Protein AF-0000000069064971 (afdb_homodimer)

InterPro domains:
  IPR000315 B-box-type zinc finger [PF00643] (159-197)
  IPR000315 B-box-type zinc finger [PS50119] (98-141)
  IPR000315 B-box-type zinc finger [PS50119] (162-197)
  IPR000315 B-box-type zinc finger [SM00336] (91-141)
  IPR000315 B-box-type zinc finger [SM00336] (157-197)
  IPR001841 Zinc finger, RING-type [PS50089] (16-58)
  IPR001841 Zinc finger, RING-type [SM00184] (16-58)
  IPR001841 Zinc finger, RING-type [SM00184] (96-176)
  IPR013083 Zinc finger, RING/FYVE/PHD-type [G3DSA:3.30.40.10] (5-81)
  IPR017907 Zinc finger, RING-type, conserved site [PS00518] (31-40)
  IPR027370 Zinc finger, RING-type, eukaryotic [PF13445] (16-52)
  IPR047153 TRIM45/56/19-like [PTHR25462] (12-324)

Structure (mmCIF, N/CA/C/O backbone):
data_AF-0000000069064971-model_v1
#
loop_
_entity.id
_entity.type
_entity.pdbx_description
1 polymer 'Tripartite motif-containing protein 45'
#
loop_
_atom_site.group_PDB
_atom_site.id
_atom_site.type_symbol
_atom_site.label_atom_id
_atom_site.label_alt_id
_atom_site.label_comp_id
_atom_site.label_asym_id
_atom_site.label_entity_id
_atom_site.label_seq_id
_atom_site.pdbx_PDB_ins_code
_atom_site.Cartn_x
_atom_site.Cartn_y
_atom_site.Cartn_z
_atom_site.occupancy
_atom_site.B_iso_or_equiv
_atom_site.auth_seq_id
_atom_site.auth_comp_id
_atom_site.auth_asym_id
_atom_site.auth_atom_id
_atom_site.pdbx_PDB_model_num
ATOM 1 N N . MET A 1 1 ? 15.414 64.125 17.969 1 49 1 MET A N 1
ATOM 2 C CA . MET A 1 1 ? 15.133 64.312 16.562 1 49 1 MET A CA 1
ATOM 3 C C . MET A 1 1 ? 14 63.375 16.109 1 49 1 MET A C 1
ATOM 5 O O . MET A 1 1 ? 13.82 62.281 16.641 1 49 1 MET A O 1
ATOM 9 N N . ALA A 1 2 ? 13.008 64 15.516 1 59.62 2 ALA A N 1
ATOM 10 C CA . ALA A 1 2 ? 11.859 63.219 15.055 1 59.62 2 ALA A CA 1
ATOM 11 C C . ALA A 1 2 ? 12.281 62.125 14.07 1 59.62 2 ALA A C 1
ATOM 13 O O . ALA A 1 2 ? 12.805 62.438 13 1 59.62 2 ALA A O 1
ATOM 14 N N . GLU A 1 3 ? 12.664 61 14.523 1 65.56 3 GLU A N 1
ATOM 15 C CA . GLU A 1 3 ? 13.094 59.875 13.68 1 65.56 3 GLU A CA 1
ATOM 16 C C . GLU A 1 3 ? 11.898 59.219 13.008 1 65.56 3 GLU A C 1
ATOM 18 O O . GLU A 1 3 ? 10.766 59.312 13.477 1 65.56 3 GLU A O 1
ATOM 23 N N . ALA A 1 4 ? 12.195 58.688 11.75 1 75.44 4 ALA A N 1
ATOM 24 C CA . ALA A 1 4 ? 11.188 57.969 10.992 1 75.44 4 ALA A CA 1
ATOM 25 C C . ALA A 1 4 ? 10.656 56.781 11.789 1 75.44 4 ALA A C 1
ATOM 27 O O . ALA A 1 4 ? 11.414 56.094 12.492 1 75.44 4 ALA A O 1
ATOM 28 N N . LEU A 1 5 ? 9.391 56.688 11.812 1 79.81 5 LEU A N 1
ATOM 29 C CA . LEU A 1 5 ? 8.781 55.562 12.5 1 79.81 5 LEU A CA 1
ATOM 30 C C . LEU A 1 5 ? 9.078 54.25 11.758 1 79.81 5 LEU A C 1
ATOM 32 O O . LEU A 1 5 ? 9.039 54.219 10.523 1 79.81 5 LEU A O 1
ATOM 36 N N . ASN A 1 6 ? 9.508 53.281 12.5 1 84.44 6 ASN A N 1
ATOM 37 C CA . ASN A 1 6 ? 9.594 51.969 11.867 1 84.44 6 ASN A CA 1
ATOM 38 C C . ASN A 1 6 ? 8.211 51.375 11.594 1 84.44 6 ASN A C 1
ATOM 40 O O . ASN A 1 6 ? 7.195 51.969 11.969 1 84.44 6 ASN A O 1
ATOM 44 N N . ARG A 1 7 ? 8.125 50.344 10.875 1 84.5 7 ARG A N 1
ATOM 45 C CA . ARG A 1 7 ? 6.863 49.75 10.43 1 84.5 7 ARG A CA 1
ATOM 46 C C . ARG A 1 7 ? 5.93 49.5 11.602 1 84.5 7 ARG A C 1
ATOM 48 O O . ARG A 1 7 ? 4.754 49.844 11.562 1 84.5 7 ARG A O 1
ATOM 55 N N . THR A 1 8 ? 6.402 48.844 12.742 1 87.31 8 THR A N 1
ATOM 56 C CA . THR A 1 8 ? 5.609 48.5 13.914 1 87.31 8 THR A CA 1
ATOM 57 C C . THR A 1 8 ? 5.105 49.781 14.609 1 87.31 8 THR A C 1
ATOM 59 O O . THR A 1 8 ? 3.939 49.844 15.008 1 87.31 8 THR A O 1
ATOM 62 N N . GLU A 1 9 ? 5.988 50.656 14.727 1 88.38 9 GLU A N 1
ATOM 63 C CA . GLU A 1 9 ? 5.625 51.906 15.367 1 88.38 9 GLU A CA 1
ATOM 64 C C . GLU A 1 9 ? 4.523 52.625 14.586 1 88.38 9 GLU A C 1
ATOM 66 O O . GLU A 1 9 ? 3.604 53.188 15.18 1 88.38 9 GLU A O 1
ATOM 71 N N . ARG A 1 10 ? 4.688 52.594 13.227 1 87.06 10 ARG A N 1
ATOM 72 C CA . ARG A 1 10 ? 3.691 53.219 12.359 1 87.06 10 ARG A CA 1
ATOM 73 C C . ARG A 1 10 ? 2.322 52.562 12.555 1 87.06 10 ARG A C 1
ATOM 75 O O . ARG A 1 10 ? 1.321 53.281 12.734 1 87.06 10 ARG A O 1
ATOM 82 N N . GLU A 1 11 ? 2.33 51.344 12.602 1 88.44 11 GLU A N 1
ATOM 83 C CA . GLU A 1 11 ? 1.079 50.625 12.75 1 88.44 11 GLU A CA 1
ATOM 84 C C . GLU A 1 11 ? 0.452 50.875 14.117 1 88.44 11 GLU A C 1
ATOM 86 O O . GLU A 1 11 ? -0.758 51.062 14.227 1 88.44 11 GLU A O 1
ATOM 91 N N . PHE A 1 12 ? 1.293 50.906 15.164 1 90.62 12 PHE A N 1
ATOM 92 C CA . PHE A 1 12 ? 0.81 51.031 16.531 1 90.62 12 PHE A CA 1
ATOM 93 C C . PHE A 1 12 ? 0.308 52.438 16.812 1 90.62 12 PHE A C 1
ATOM 95 O O . PHE A 1 12 ? -0.669 52.625 17.531 1 90.62 12 PHE A O 1
ATOM 102 N N . LEU A 1 13 ? 0.894 53.344 16.188 1 92.81 13 LEU A N 1
ATOM 103 C CA . LEU A 1 13 ? 0.617 54.719 16.547 1 92.81 13 LEU A CA 1
ATOM 104 C C . LEU A 1 13 ? -0.406 55.344 15.586 1 92.81 13 LEU A C 1
ATOM 106 O O . LEU A 1 13 ? -1.212 56.188 15.992 1 92.81 13 LEU A O 1
ATOM 110 N N . LEU A 1 14 ? -0.369 54.906 14.289 1 94.06 14 LEU A N 1
ATOM 111 C CA . LEU A 1 14 ? -1.094 55.656 13.273 1 94.06 14 LEU A CA 1
ATOM 112 C C . LEU A 1 14 ? -2.332 54.906 12.812 1 94.06 14 LEU A C 1
ATOM 114 O O . LEU A 1 14 ? -3.156 55.438 12.07 1 94.06 14 LEU A O 1
ATOM 118 N N . ASN A 1 15 ? -2.514 53.719 13.234 1 94.44 15 ASN A N 1
ATOM 119 C CA . ASN A 1 15 ? -3.654 52.938 12.758 1 94.44 15 ASN A CA 1
ATOM 120 C C . ASN A 1 15 ? -4.727 52.812 13.836 1 94.44 15 ASN A C 1
ATOM 122 O O . ASN A 1 15 ? -4.414 52.719 15.023 1 94.44 15 ASN A O 1
ATOM 126 N N . CYS A 1 16 ? -5.949 52.781 13.414 1 96 16 CYS A N 1
ATOM 127 C CA . CYS A 1 16 ? -7.105 52.656 14.289 1 96 16 CYS A CA 1
ATOM 128 C C . CYS A 1 16 ? -7.23 51.219 14.812 1 96 16 CYS A C 1
ATOM 130 O O . CYS A 1 16 ? -7.121 50.25 14.047 1 96 16 CYS A O 1
ATOM 132 N N . GLY A 1 17 ? -7.535 51.062 16.047 1 92.38 17 GLY A N 1
ATOM 133 C CA . GLY A 1 17 ? -7.676 49.75 16.641 1 92.38 17 GLY A CA 1
ATOM 134 C C . GLY A 1 17 ? -8.977 49.062 16.281 1 92.38 17 GLY A C 1
ATOM 135 O O . GLY A 1 17 ? -9.133 47.844 16.5 1 92.38 17 GLY A O 1
ATOM 136 N N . ILE A 1 18 ? -9.906 49.781 15.68 1 94.38 18 ILE A N 1
ATOM 137 C CA . ILE A 1 18 ? -11.211 49.219 15.352 1 94.38 18 ILE A CA 1
ATOM 138 C C . ILE A 1 18 ? -11.258 48.844 13.867 1 94.38 18 ILE A C 1
ATOM 140 O O . ILE A 1 18 ? -11.492 47.688 13.516 1 94.38 18 ILE A O 1
ATOM 144 N N . CYS A 1 19 ? -10.938 49.812 12.977 1 94.81 19 CYS A N 1
ATOM 145 C CA . CYS A 1 19 ? -11.086 49.562 11.547 1 94.81 19 CYS A CA 1
ATOM 146 C C . CYS A 1 19 ? -9.773 49.094 10.93 1 94.81 19 CYS A C 1
ATOM 148 O O . CYS A 1 19 ? -9.758 48.562 9.82 1 94.81 19 CYS A O 1
ATOM 150 N N . GLY A 1 20 ? -8.711 49.375 11.562 1 93 20 GLY A N 1
ATOM 151 C CA . GLY A 1 20 ? -7.418 48.906 11.078 1 93 20 GLY A CA 1
ATOM 152 C C . GLY A 1 20 ? -6.777 49.875 10.086 1 93 20 GLY A C 1
ATOM 153 O O . GLY A 1 20 ? -5.629 49.688 9.68 1 93 20 GLY A O 1
ATOM 154 N N . GLY A 1 21 ? -7.465 50.844 9.781 1 93.31 21 GLY A N 1
ATOM 155 C CA . GLY A 1 21 ? -6.941 51.812 8.836 1 93.31 21 GLY A CA 1
ATOM 156 C C . GLY A 1 21 ? -6.254 53 9.5 1 93.31 21 GLY A C 1
ATOM 157 O O . GLY A 1 21 ? -6.086 53 10.727 1 93.31 21 GLY A O 1
ATOM 158 N N . ARG A 1 22 ? -5.891 53.969 8.633 1 92.56 22 ARG A N 1
ATOM 159 C CA . ARG A 1 22 ? -5.258 55.188 9.141 1 92.56 22 ARG A CA 1
ATOM 160 C C . ARG A 1 22 ? -6.23 56 9.992 1 92.56 22 ARG A C 1
ATOM 162 O O . ARG A 1 22 ? -7.387 56.188 9.609 1 92.56 22 ARG A O 1
ATOM 169 N N . LEU A 1 23 ? -5.691 56.438 11.109 1 95.94 23 LEU A N 1
ATOM 170 C CA . LEU A 1 23 ? -6.516 57.188 12.047 1 95.94 23 LEU A CA 1
ATOM 171 C C . LEU A 1 23 ? -7.062 58.469 11.391 1 95.94 23 LEU A C 1
ATOM 173 O O . LEU A 1 23 ? -6.312 59.219 10.773 1 95.94 23 LEU A O 1
ATOM 177 N N . THR A 1 24 ? -8.375 58.656 11.453 1 94.88 24 THR A N 1
ATOM 178 C CA . THR A 1 24 ? -9.047 59.875 10.992 1 94.88 24 THR A CA 1
ATOM 179 C C . THR A 1 24 ? -9.727 60.594 12.156 1 94.88 24 THR A C 1
ATOM 181 O O . THR A 1 24 ? -10.617 60.031 12.805 1 94.88 24 THR A O 1
ATOM 184 N N . ASP A 1 25 ? -9.398 61.844 12.414 1 96.19 25 ASP A N 1
ATOM 185 C CA . ASP A 1 25 ? -9.898 62.594 13.578 1 96.19 25 ASP A CA 1
ATOM 186 C C . ASP A 1 25 ? -9.742 61.781 14.852 1 96.19 25 ASP A C 1
ATOM 188 O O . ASP A 1 25 ? -10.734 61.406 15.492 1 96.19 25 ASP A O 1
ATOM 192 N N . PRO A 1 26 ? -8.5 61.469 15.133 1 97.38 26 PRO A N 1
ATOM 193 C CA . PRO A 1 26 ? -8.211 60.5 16.188 1 97.38 26 PRO A CA 1
ATOM 194 C C . PRO A 1 26 ? -8.625 60.969 17.578 1 97.38 26 PRO A C 1
ATOM 196 O O . PRO A 1 26 ? -8.375 62.125 17.922 1 97.38 26 PRO A O 1
ATOM 199 N N . ARG A 1 27 ? -9.32 60.062 18.281 1 97.62 27 ARG A N 1
ATOM 200 C CA . ARG A 1 27 ? -9.648 60.281 19.688 1 97.62 27 ARG A CA 1
ATOM 201 C C . ARG A 1 27 ? -8.883 59.312 20.578 1 97.62 27 ARG A C 1
ATOM 203 O O . ARG A 1 27 ? -8.734 58.125 20.219 1 97.62 27 ARG A O 1
ATOM 210 N N . ILE A 1 28 ? -8.336 59.781 21.656 1 97.62 28 ILE A N 1
ATOM 211 C CA . ILE A 1 28 ? -7.551 58.938 22.562 1 97.62 28 ILE A CA 1
ATOM 212 C C . ILE A 1 28 ? -8.344 58.688 23.844 1 97.62 28 ILE A C 1
ATOM 214 O O . ILE A 1 28 ? -9 59.594 24.359 1 97.62 28 ILE A O 1
ATOM 218 N N . LEU A 1 29 ? -8.328 57.469 24.266 1 95.69 29 LEU A N 1
ATOM 219 C CA . LEU A 1 29 ? -9.07 57.062 25.453 1 95.69 29 LEU A CA 1
ATOM 220 C C . LEU A 1 29 ? -8.172 57.125 26.688 1 95.69 29 LEU A C 1
ATOM 222 O O . LEU A 1 29 ? -6.988 57.438 26.578 1 95.69 29 LEU A O 1
ATOM 226 N N . ASP A 1 30 ? -8.75 56.781 27.859 1 93.56 30 ASP A N 1
ATOM 227 C CA . ASP A 1 30 ? -8.016 56.812 29.109 1 93.56 30 ASP A CA 1
ATOM 228 C C . ASP A 1 30 ? -6.918 55.75 29.156 1 93.56 30 ASP A C 1
ATOM 230 O O . ASP A 1 30 ? -6 55.844 29.984 1 93.56 30 ASP A O 1
ATOM 234 N N . CYS A 1 31 ? -7.016 54.812 28.281 1 92.5 31 CYS A N 1
ATOM 235 C CA . CYS A 1 31 ? -6.016 53.75 28.172 1 92.5 31 CYS A CA 1
ATOM 236 C C . CYS A 1 31 ? -4.906 54.125 27.203 1 92.5 31 CYS A C 1
ATOM 238 O O . CYS A 1 31 ? -3.99 53.344 26.953 1 92.5 31 CYS A O 1
ATOM 240 N N . LEU A 1 32 ? -5.031 55.281 26.578 1 95.38 32 LEU A N 1
ATOM 241 C CA . LEU A 1 32 ? -4.055 55.875 25.688 1 95.38 32 LEU A CA 1
ATOM 242 C C . LEU A 1 32 ? -4.055 55.188 24.328 1 95.38 32 LEU A C 1
ATOM 244 O O . LEU A 1 32 ? -3.084 55.312 23.578 1 95.38 32 LEU A O 1
ATOM 248 N N . HIS A 1 33 ? -5.141 54.469 24.125 1 95.06 33 HIS A N 1
ATOM 249 C CA . HIS A 1 33 ? -5.359 53.938 22.781 1 95.06 33 HIS A CA 1
ATOM 250 C C . HIS A 1 33 ? -6.184 54.906 21.938 1 95.06 33 HIS A C 1
ATOM 252 O O . HIS A 1 33 ? -7.094 55.562 22.453 1 95.06 33 HIS A O 1
ATOM 258 N N . SER A 1 34 ? -5.812 55 20.703 1 96.62 34 SER A N 1
ATOM 259 C CA . SER A 1 34 ? -6.473 55.969 19.812 1 96.62 34 SER A CA 1
ATOM 260 C C . SER A 1 34 ? -7.34 55.25 18.781 1 96.62 34 SER A C 1
ATOM 262 O O . SER A 1 34 ? -6.98 54.188 18.281 1 96.62 34 SER A O 1
ATOM 264 N N . PHE A 1 35 ? -8.477 55.906 18.469 1 97.5 35 PHE A N 1
ATOM 265 C CA . PHE A 1 35 ? -9.438 55.406 17.484 1 97.5 35 PHE A CA 1
ATOM 266 C C . PHE A 1 35 ? -9.977 56.562 16.641 1 97.5 35 PHE A C 1
ATOM 268 O O . PHE A 1 35 ? -9.906 57.719 17.047 1 97.5 35 PHE A O 1
ATOM 275 N N . CYS A 1 36 ? -10.453 56.156 15.477 1 97.75 36 CYS A N 1
ATOM 276 C CA . CYS A 1 36 ? -11.172 57.156 14.688 1 97.75 36 CYS A CA 1
ATOM 277 C C . CYS A 1 36 ? -12.422 57.625 15.414 1 97.75 36 CYS A C 1
ATOM 279 O O . CYS A 1 36 ? -13.117 56.844 16.047 1 97.75 36 CYS A O 1
ATOM 281 N N . LYS A 1 37 ? -12.695 58.875 15.273 1 97.75 37 LYS A N 1
ATOM 282 C CA . LYS A 1 37 ? -13.922 59.406 15.867 1 97.75 37 LYS A CA 1
ATOM 283 C C . LYS A 1 37 ? -15.148 58.656 15.336 1 97.75 37 LYS A C 1
ATOM 285 O O . LYS A 1 37 ? -16.016 58.25 16.109 1 97.75 37 LYS A O 1
ATOM 290 N N . GLU A 1 38 ? -15.125 58.438 14.008 1 97.19 38 GLU A N 1
ATOM 291 C CA . GLU A 1 38 ? -16.25 57.781 13.375 1 97.19 38 GLU A CA 1
ATOM 292 C C . GLU A 1 38 ? -16.422 56.375 13.906 1 97.19 38 GLU A C 1
ATOM 294 O O . GLU A 1 38 ? -17.547 55.906 14.148 1 97.19 38 GLU A O 1
ATOM 299 N N . CYS A 1 39 ? -15.375 55.688 14.031 1 97 39 CYS A N 1
ATOM 300 C CA . CYS A 1 39 ? -15.414 54.312 14.547 1 97 39 CYS A CA 1
ATOM 301 C C . CYS A 1 39 ? -15.984 54.281 15.961 1 97 39 CYS A C 1
ATOM 303 O O . CYS A 1 39 ? -16.766 53.375 16.297 1 97 39 CYS A O 1
ATOM 305 N N . LEU A 1 40 ? -15.602 55.219 16.828 1 97 40 LEU A N 1
ATOM 306 C CA . LEU A 1 40 ? -16.094 55.312 18.203 1 97 40 LEU A CA 1
ATOM 307 C C . LEU A 1 40 ? -17.594 55.625 18.234 1 97 40 LEU A C 1
ATOM 309 O O . LEU A 1 40 ? -18.328 55.125 19.078 1 97 40 LEU A O 1
ATOM 313 N N . VAL A 1 41 ? -17.969 56.438 17.297 1 96.5 41 VAL A N 1
ATOM 314 C CA . VAL A 1 41 ? -19.375 56.781 17.203 1 96.5 41 VAL A CA 1
ATOM 315 C C . VAL A 1 41 ? -20.203 55.531 16.891 1 96.5 41 VAL A C 1
ATOM 317 O O . VAL A 1 41 ? -21.25 55.312 17.516 1 96.5 41 VAL A O 1
ATOM 320 N N . ILE A 1 42 ? -19.75 54.812 15.914 1 95.56 42 ILE A N 1
ATOM 321 C CA . ILE A 1 42 ? -20.438 53.594 15.516 1 95.56 42 ILE A CA 1
ATOM 322 C C . ILE A 1 42 ? -20.531 52.625 16.703 1 95.56 42 ILE A C 1
ATOM 324 O O . ILE A 1 42 ? -21.594 52.062 16.969 1 95.56 42 ILE A O 1
ATOM 328 N N . LYS A 1 43 ? -19.469 52.5 17.422 1 94.12 43 LYS A N 1
ATOM 329 C CA . LYS A 1 43 ? -19.438 51.594 18.578 1 94.12 43 LYS A CA 1
ATOM 330 C C . LYS A 1 43 ? -20.391 52.094 19.672 1 94.12 43 LYS A C 1
ATOM 332 O O . LYS A 1 43 ? -21.062 51.312 20.328 1 94.12 43 LYS A O 1
ATOM 337 N N . GLN A 1 44 ? -20.359 53.375 19.922 1 93.44 44 GLN A N 1
ATOM 338 C CA . GLN A 1 44 ? -21.234 53.969 20.922 1 93.44 44 GLN A CA 1
ATOM 339 C C . GLN A 1 44 ? -22.703 53.719 20.594 1 93.44 44 GLN A C 1
ATOM 341 O O . GLN A 1 44 ? -23.5 53.438 21.484 1 93.44 44 GLN A O 1
ATOM 346 N N . GLU A 1 45 ? -23.016 53.844 19.281 1 93.31 45 GLU A N 1
ATOM 347 C CA . GLU A 1 45 ? -24.391 53.625 18.844 1 93.31 45 GLU A CA 1
ATOM 348 C C . GLU A 1 45 ? -24.844 52.188 19.141 1 93.31 45 GLU A C 1
ATOM 350 O O . GLU A 1 45 ? -26 51.969 19.469 1 93.31 45 GLU A O 1
ATOM 355 N N . GLN A 1 46 ? -23.969 51.312 19.047 1 92.38 46 GLN A N 1
ATOM 356 C CA . GLN A 1 46 ? -24.266 49.906 19.234 1 92.38 46 GLN A CA 1
ATOM 357 C C . GLN A 1 46 ? -24.266 49.531 20.719 1 92.38 46 GLN A C 1
ATOM 359 O O . GLN A 1 46 ? -24.797 48.5 21.094 1 92.38 46 GLN A O 1
ATOM 364 N N . ALA A 1 47 ? -23.625 50.375 21.578 1 90.81 47 ALA A N 1
ATOM 365 C CA . ALA A 1 47 ? -23.484 50.094 23 1 90.81 47 ALA A CA 1
ATOM 366 C C . ALA A 1 47 ? -24.766 50.375 23.75 1 90.81 47 ALA A C 1
ATOM 368 O O . ALA A 1 47 ? -25.578 51.188 23.312 1 90.81 47 ALA A O 1
ATOM 369 N N . THR A 1 48 ? -25 49.625 24.797 1 90.25 48 THR A N 1
ATOM 370 C CA . THR A 1 48 ? -26.156 49.844 25.641 1 90.25 48 THR A CA 1
ATOM 371 C C . THR A 1 48 ? -26.016 51.125 26.453 1 90.25 48 THR A C 1
ATOM 373 O O . THR A 1 48 ? -26.953 51.906 26.531 1 90.25 48 THR A O 1
ATOM 376 N N . LYS A 1 49 ? -24.844 51.312 27.094 1 90.12 49 LYS A N 1
ATOM 377 C CA . LYS A 1 49 ? -24.531 52.531 27.828 1 90.12 49 LYS A CA 1
ATOM 378 C C . LYS A 1 49 ? -23.844 53.562 26.938 1 90.12 49 LYS A C 1
ATOM 380 O O . LYS A 1 49 ? -22.766 53.281 26.391 1 90.12 49 LYS A O 1
ATOM 385 N N . LYS A 1 50 ? -24.438 54.719 26.844 1 90.56 50 LYS A N 1
ATOM 386 C CA . LYS A 1 50 ? -23.938 55.719 25.891 1 90.56 50 LYS A CA 1
ATOM 387 C C . LYS A 1 50 ? -22.938 56.656 26.562 1 90.56 50 LYS A C 1
ATOM 389 O O . LYS A 1 50 ? -22.234 57.406 25.875 1 90.56 50 LYS A O 1
ATOM 394 N N . ASP A 1 51 ? -22.75 56.531 27.844 1 93.38 51 ASP A N 1
ATOM 395 C CA . ASP A 1 51 ? -21.891 57.469 28.578 1 93.38 51 ASP A CA 1
ATOM 396 C C . ASP A 1 51 ? -20.5 56.875 28.797 1 93.38 51 ASP A C 1
ATOM 398 O O . ASP A 1 51 ? -19.672 57.5 29.469 1 93.38 51 ASP A O 1
ATOM 402 N N . VAL A 1 52 ? -20.328 55.719 28.297 1 94.38 52 VAL A N 1
ATOM 403 C CA . VAL A 1 52 ? -19.031 55.062 28.484 1 94.38 52 VAL A CA 1
ATOM 404 C C . VAL A 1 52 ? -18.594 54.406 27.188 1 94.38 52 VAL A C 1
ATOM 406 O O . VAL A 1 52 ? -19.391 53.844 26.453 1 94.38 52 VAL A O 1
ATOM 409 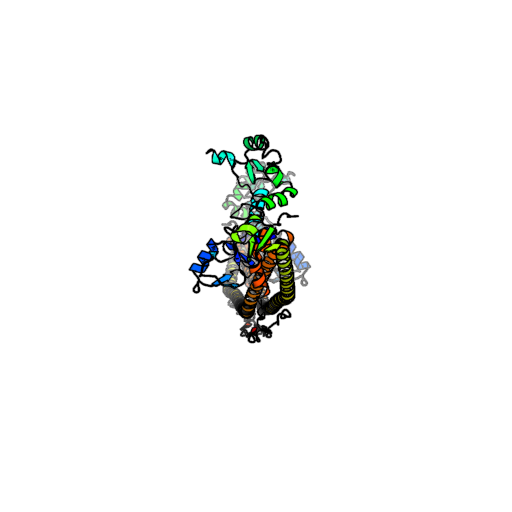N N . VAL A 1 53 ? -17.281 54.594 26.859 1 94.88 53 VAL A N 1
ATOM 410 C CA . VAL A 1 53 ? -16.688 53.875 25.719 1 94.88 53 VAL A CA 1
ATOM 411 C C . VAL A 1 53 ? -15.727 52.812 26.234 1 94.88 53 VAL A C 1
ATOM 413 O O . VAL A 1 53 ? -14.859 53.062 27.062 1 94.88 53 VAL A O 1
ATOM 416 N N . ILE A 1 54 ? -15.961 51.656 25.797 1 92.88 54 ILE A N 1
ATOM 417 C CA . ILE A 1 54 ? -15.078 50.531 26.172 1 92.88 54 ILE A CA 1
ATOM 418 C C . ILE A 1 54 ? -14.039 50.344 25.062 1 92.88 54 ILE A C 1
ATOM 420 O O . ILE A 1 54 ? -14.391 50.156 23.891 1 92.88 54 ILE A O 1
ATOM 424 N N . CYS A 1 55 ? -12.789 50.375 25.438 1 94.12 55 CYS A N 1
ATOM 425 C CA . CYS A 1 55 ? -11.719 50.188 24.469 1 94.12 55 CYS A CA 1
ATOM 426 C C . CYS A 1 55 ? -11.734 48.781 23.891 1 94.12 55 CYS A C 1
ATOM 428 O O . CYS A 1 55 ? -11.703 47.812 24.641 1 94.12 55 CYS A O 1
ATOM 430 N N . GLU A 1 56 ? -11.664 48.688 22.672 1 91.12 56 GLU A N 1
ATOM 431 C CA . GLU A 1 56 ? -11.719 47.406 21.969 1 91.12 56 GLU A CA 1
ATOM 432 C C . GLU A 1 56 ? -10.414 46.656 22.141 1 91.12 56 GLU A C 1
ATOM 434 O O . GLU A 1 56 ? -10.383 45.406 22 1 91.12 56 GLU A O 1
ATOM 439 N N . LEU A 1 57 ? -9.359 47.344 22.391 1 89.81 57 LEU A N 1
ATOM 440 C CA . LEU A 1 57 ? -8.039 46.75 22.438 1 89.81 57 LEU A CA 1
ATOM 441 C C . LEU A 1 57 ? -7.73 46.219 23.844 1 89.81 57 LEU A C 1
ATOM 443 O O . LEU A 1 57 ? -7.086 45.188 23.984 1 89.81 57 LEU A O 1
ATOM 447 N N . CYS A 1 58 ? -8.234 46.906 24.891 1 88.31 58 CYS A N 1
ATOM 448 C CA . CYS A 1 58 ? -7.801 46.531 26.234 1 88.31 58 CYS A CA 1
ATOM 449 C C . CYS A 1 58 ? -8.992 46.406 27.172 1 88.31 58 CYS A C 1
ATOM 451 O O . CYS A 1 58 ? -8.859 45.906 28.281 1 88.31 58 CYS A O 1
ATOM 453 N N . GLY A 1 59 ? -10.156 46.906 26.844 1 87.56 59 GLY A N 1
ATOM 454 C CA . GLY A 1 59 ? -11.359 46.719 27.641 1 87.56 59 GLY A CA 1
ATOM 455 C C . GLY A 1 59 ? -11.57 47.812 28.656 1 87.56 59 GLY A C 1
ATOM 456 O O . GLY A 1 59 ? -12.555 47.781 29.406 1 87.56 59 GLY A O 1
ATOM 457 N N . THR A 1 60 ? -10.664 48.781 28.703 1 88.56 60 THR A N 1
ATOM 458 C CA . THR A 1 60 ? -10.758 49.875 29.672 1 88.56 60 THR A CA 1
ATOM 459 C C . THR A 1 60 ? -11.969 50.75 29.391 1 88.56 60 THR A C 1
ATOM 461 O O . THR A 1 60 ? -12.273 51.031 28.219 1 88.56 60 THR A O 1
ATOM 464 N N . HIS A 1 61 ? -12.539 51.188 30.453 1 91.25 61 HIS A N 1
ATOM 465 C CA . HIS A 1 61 ? -13.695 52.062 30.375 1 91.25 61 HIS A CA 1
ATOM 466 C C . HIS A 1 61 ? -13.289 53.531 30.406 1 91.25 61 HIS A C 1
ATOM 468 O O . HIS A 1 61 ? -12.469 53.906 31.25 1 91.25 61 HIS A O 1
ATOM 474 N N . THR A 1 62 ? -13.75 54.312 29.469 1 93.31 62 THR A N 1
ATOM 475 C CA . THR A 1 62 ? -13.562 55.781 29.453 1 93.31 62 THR A CA 1
ATOM 476 C C . THR A 1 62 ? -14.906 56.5 29.531 1 93.31 62 THR A C 1
ATOM 478 O O . THR A 1 62 ? -15.781 56.281 28.688 1 93.31 62 THR A O 1
ATOM 481 N N . CYS A 1 63 ? -14.984 57.312 30.484 1 92.81 63 CYS A N 1
ATOM 482 C CA . CYS A 1 63 ? -16.234 58.062 30.688 1 92.81 63 CYS A CA 1
ATOM 483 C C . CYS A 1 63 ? -16.312 59.25 29.766 1 92.81 63 CYS A C 1
ATOM 485 O O . CYS A 1 63 ? -15.32 59.969 29.562 1 92.81 63 CYS A O 1
ATOM 487 N N . LEU A 1 64 ? -17.547 59.5 29.266 1 93.06 64 LEU A N 1
ATOM 488 C CA . LEU A 1 64 ? -17.781 60.625 28.359 1 93.06 64 LEU A CA 1
ATOM 489 C C . LEU A 1 64 ? -18.531 61.75 29.078 1 93.06 64 LEU A C 1
ATOM 491 O O . LEU A 1 64 ? -19.406 61.469 29.906 1 93.06 64 LEU A O 1
ATOM 495 N N . PHE A 1 65 ? -18.094 62.906 28.766 1 90.38 65 PHE A N 1
ATOM 496 C CA . PHE A 1 65 ? -18.859 64.062 29.234 1 90.38 65 PHE A CA 1
ATOM 497 C C . PHE A 1 65 ? -20.031 64.375 28.312 1 90.38 65 PHE A C 1
ATOM 499 O O . PHE A 1 65 ? -19.859 64.438 27.094 1 90.38 65 PHE A O 1
ATOM 506 N N . ASN A 1 66 ? -21.203 64.562 28.75 1 88.88 66 ASN A N 1
ATOM 507 C CA . ASN A 1 66 ? -22.438 64.812 28.016 1 88.88 66 ASN A CA 1
ATOM 508 C C . ASN A 1 66 ? -22.703 63.781 26.938 1 88.88 66 ASN A C 1
ATOM 510 O O . ASN A 1 66 ? -23.172 64.125 25.844 1 88.88 66 ASN A O 1
ATOM 514 N N . ASP A 1 67 ? -22.25 62.688 27.094 1 86.38 67 ASP A N 1
ATOM 515 C CA . ASP A 1 67 ? -22.484 61.531 26.219 1 86.38 67 ASP A CA 1
ATOM 516 C C . ASP A 1 67 ? -21.969 61.812 24.797 1 86.38 67 ASP A C 1
ATOM 518 O O . ASP A 1 67 ? -22.594 61.406 23.812 1 86.38 67 ASP A O 1
ATOM 522 N N . SER A 1 68 ? -20.953 62.531 24.719 1 92.38 68 SER A N 1
ATOM 523 C CA . SER A 1 68 ? -20.469 62.906 23.391 1 92.38 68 SER A CA 1
ATOM 524 C C . SER A 1 68 ? -19.031 62.438 23.188 1 92.38 68 SER A C 1
ATOM 526 O O . SER A 1 68 ? -18.156 62.688 24.016 1 92.38 68 SER A O 1
ATOM 528 N N . ILE A 1 69 ? -18.891 61.875 22.047 1 94.5 69 ILE A N 1
ATOM 529 C CA . ILE A 1 69 ? -17.547 61.438 21.656 1 94.5 69 ILE A CA 1
ATOM 530 C C . ILE A 1 69 ? -16.641 62.656 21.484 1 94.5 69 ILE A C 1
ATOM 532 O O . ILE A 1 69 ? -15.422 62.562 21.656 1 94.5 69 ILE A O 1
ATOM 536 N N . ASP A 1 70 ? -17.234 63.781 21.266 1 93.75 70 ASP A N 1
ATOM 537 C CA . ASP A 1 70 ? -16.484 65 21.062 1 93.75 70 ASP A CA 1
ATOM 538 C C . ASP A 1 70 ? -15.828 65.5 22.359 1 93.75 70 ASP A C 1
ATOM 540 O O . ASP A 1 70 ? -14.945 66.375 22.328 1 93.75 70 ASP A O 1
ATOM 544 N N . SER A 1 71 ? -16.266 64.875 23.422 1 94 71 SER A N 1
ATOM 545 C CA . SER A 1 71 ? -15.68 65.25 24.703 1 94 71 SER A CA 1
ATOM 546 C C . SER A 1 71 ? -14.32 64.625 24.906 1 94 71 SER A C 1
ATOM 548 O O . SER A 1 71 ? -13.547 65 25.766 1 94 71 SER A O 1
ATOM 550 N N . LEU A 1 72 ? -14.07 63.625 24.125 1 95.56 72 LEU A N 1
ATOM 551 C CA . LEU A 1 72 ? -12.789 62.938 24.219 1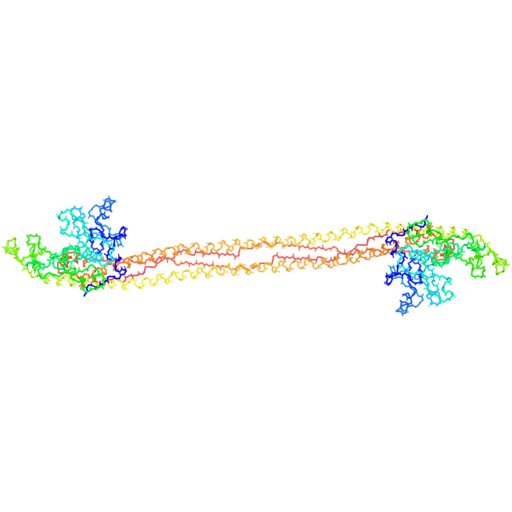 95.56 72 LEU A CA 1
ATOM 552 C C . LEU A 1 72 ? -11.656 63.812 23.688 1 95.56 72 LEU A C 1
ATOM 554 O O . LEU A 1 72 ? -11.883 64.625 22.812 1 95.56 72 LEU A O 1
ATOM 558 N N . THR A 1 73 ? -10.555 63.562 24.234 1 95.38 73 THR A N 1
ATOM 559 C CA . THR A 1 73 ? -9.383 64.312 23.797 1 95.38 73 THR A CA 1
ATOM 560 C C . THR A 1 73 ? -8.977 63.938 22.375 1 95.38 73 THR A C 1
ATOM 562 O O . THR A 1 73 ? -8.906 62.75 22.047 1 95.38 73 THR A O 1
ATOM 565 N N . THR A 1 74 ? -8.773 65 21.531 1 96.38 74 THR A N 1
ATOM 566 C CA . THR A 1 74 ? -8.227 64.688 20.203 1 96.38 74 THR A CA 1
ATOM 567 C C . THR A 1 74 ? -6.738 64.375 20.281 1 96.38 74 THR A C 1
ATOM 569 O O . THR A 1 74 ? -5.984 65.125 20.953 1 96.38 74 THR A O 1
ATOM 572 N N . ASN A 1 75 ? -6.395 63.344 19.641 1 97.12 75 ASN A N 1
ATOM 573 C CA . ASN A 1 75 ? -4.973 63.031 19.625 1 97.12 75 ASN A CA 1
ATOM 574 C C . ASN A 1 75 ? -4.219 63.812 18.578 1 97.12 75 ASN A C 1
ATOM 576 O O . ASN A 1 75 ? -3.877 63.312 17.516 1 97.12 75 ASN A O 1
ATOM 580 N N . ILE A 1 76 ? -3.926 65 18.953 1 95.75 76 ILE A N 1
ATOM 581 C CA . ILE A 1 76 ? -3.32 65.938 18 1 95.75 76 ILE A CA 1
ATOM 582 C C . ILE A 1 76 ? -1.885 65.5 17.703 1 95.75 76 ILE A C 1
ATOM 584 O O . ILE A 1 76 ? -1.345 65.812 16.641 1 95.75 76 ILE A O 1
ATOM 588 N N . PHE A 1 77 ? -1.309 64.875 18.641 1 95.38 77 PHE A N 1
ATOM 589 C CA . PHE A 1 77 ? 0.064 64.375 18.453 1 95.38 77 PHE A CA 1
ATOM 590 C C . PHE A 1 77 ? 0.151 63.438 17.281 1 95.38 77 PHE A C 1
ATOM 592 O O . PHE A 1 77 ? 0.921 63.625 16.344 1 95.38 77 PHE A O 1
ATOM 599 N N . VAL A 1 78 ? -0.661 62.375 17.344 1 94.81 78 VAL A N 1
ATOM 600 C CA . VAL A 1 78 ? -0.643 61.344 16.297 1 94.81 78 VAL A CA 1
ATOM 601 C C . VAL A 1 78 ? -1.113 61.938 14.977 1 94.81 78 VAL A C 1
ATOM 603 O O . VAL A 1 78 ? -0.62 61.562 13.906 1 94.81 78 VAL A O 1
ATOM 606 N N . MET A 1 79 ? -2.047 62.812 15.094 1 93.62 79 MET A N 1
ATOM 607 C CA . MET A 1 79 ? -2.52 63.5 13.898 1 93.62 79 MET A CA 1
ATOM 608 C C . MET A 1 79 ? -1.374 64.25 13.203 1 93.62 79 MET A C 1
ATOM 610 O O . MET A 1 79 ? -1.186 64.062 11.992 1 93.62 79 MET A O 1
ATOM 614 N N . ASN A 1 80 ? -0.625 65 13.953 1 92.81 80 ASN A N 1
ATOM 615 C CA . ASN A 1 80 ? 0.476 65.75 13.406 1 92.81 80 ASN A CA 1
ATOM 616 C C . ASN A 1 80 ? 1.596 64.875 12.883 1 92.81 80 ASN A C 1
ATOM 618 O O . ASN A 1 80 ? 2.16 65.125 11.82 1 92.81 80 ASN A O 1
ATOM 622 N N . ILE A 1 81 ? 1.887 63.812 13.594 1 91.62 81 ILE A N 1
ATOM 623 C CA . ILE A 1 81 ? 2.896 62.875 13.141 1 91.62 81 ILE A CA 1
ATOM 624 C C . ILE A 1 81 ? 2.447 62.219 11.828 1 91.62 81 ILE A C 1
ATOM 626 O O . ILE A 1 81 ? 3.256 62.031 10.922 1 91.62 81 ILE A O 1
ATOM 630 N N . GLY A 1 82 ? 1.203 61.906 11.789 1 88.94 82 GLY A N 1
ATOM 631 C CA . GLY A 1 82 ? 0.646 61.312 10.578 1 88.94 82 GLY A CA 1
ATOM 632 C C . GLY A 1 82 ? 0.779 62.219 9.367 1 88.94 82 GLY A C 1
ATOM 633 O O . GLY A 1 82 ? 1.074 61.75 8.266 1 88.94 82 GLY A O 1
ATOM 634 N N . ARG A 1 83 ? 0.551 63.438 9.57 1 88.31 83 ARG A N 1
ATOM 635 C CA . ARG A 1 83 ? 0.669 64.438 8.477 1 88.31 83 ARG A CA 1
ATOM 636 C C . ARG A 1 83 ? 2.096 64.438 7.941 1 88.31 83 ARG A C 1
ATOM 638 O O . ARG A 1 83 ? 2.309 64.5 6.727 1 88.31 83 ARG A O 1
ATOM 645 N N . VAL A 1 84 ? 2.992 64.438 8.812 1 89.06 84 VAL A N 1
ATOM 646 C CA . VAL A 1 84 ? 4.395 64.5 8.406 1 89.06 84 VAL A CA 1
ATOM 647 C C . VAL A 1 84 ? 4.746 63.188 7.668 1 89.06 84 VAL A C 1
ATOM 649 O O . VAL A 1 84 ? 5.438 63.219 6.645 1 89.06 84 VAL A O 1
ATOM 652 N N . GLU A 1 85 ? 4.242 62.125 8.172 1 87 85 GLU A N 1
ATOM 653 C CA . GLU A 1 85 ? 4.488 60.844 7.539 1 87 85 GLU A CA 1
ATOM 654 C C . GLU A 1 85 ? 3.896 60.781 6.137 1 87 85 GLU A C 1
ATOM 656 O O . GLU A 1 85 ? 4.469 60.156 5.238 1 87 85 GLU A O 1
ATOM 661 N N . GLU A 1 86 ? 2.787 61.375 6.031 1 84.38 86 GLU A N 1
ATOM 662 C CA . GLU A 1 86 ? 2.143 61.406 4.723 1 84.38 86 GLU A CA 1
ATOM 663 C C . GLU A 1 86 ? 2.977 62.188 3.719 1 84.38 86 GLU A C 1
ATOM 665 O O . GLU A 1 86 ? 3.057 61.812 2.545 1 84.38 86 GLU A O 1
ATOM 670 N N . ILE A 1 87 ? 3.545 63.188 4.18 1 86.06 87 ILE A N 1
ATOM 671 C CA . ILE A 1 87 ? 4.367 64.062 3.322 1 86.06 87 ILE A CA 1
ATOM 672 C C . ILE A 1 87 ? 5.641 63.281 2.932 1 86.06 87 ILE A C 1
ATOM 674 O O . ILE A 1 87 ? 6.059 63.344 1.772 1 86.06 87 ILE A O 1
ATOM 678 N N . THR A 1 88 ? 6.168 62.531 3.82 1 83.25 88 THR A N 1
ATOM 679 C CA . THR A 1 88 ? 7.48 61.938 3.617 1 83.25 88 THR A CA 1
ATOM 680 C C . THR A 1 88 ? 7.348 60.594 2.918 1 83.25 88 THR A C 1
ATOM 682 O O . THR A 1 88 ? 8.266 60.125 2.225 1 83.25 88 THR A O 1
ATOM 685 N N . ASN A 1 89 ? 6.332 59.812 3.074 1 74.25 89 ASN A N 1
ATOM 686 C CA . ASN A 1 89 ? 6.305 58.438 2.598 1 74.25 89 ASN A CA 1
ATOM 687 C C . ASN A 1 89 ? 5.246 58.219 1.518 1 74.25 89 ASN A C 1
ATOM 689 O O . ASN A 1 89 ? 5.207 57.188 0.867 1 74.25 89 ASN A O 1
ATOM 693 N N . SER A 1 90 ? 4.262 59.094 1.46 1 67.88 90 SER A N 1
ATOM 694 C CA . SER A 1 90 ? 3.107 58.75 0.631 1 67.88 90 SER A CA 1
ATOM 695 C C . SER A 1 90 ? 3.211 59.406 -0.749 1 67.88 90 SER A C 1
ATOM 697 O O . SER A 1 90 ? 3.951 60.375 -0.936 1 67.88 90 SER A O 1
ATOM 699 N N . ASN A 1 91 ? 2.697 58.656 -1.639 1 68.19 91 ASN A N 1
ATOM 700 C CA . ASN A 1 91 ? 2.508 59.094 -3.012 1 68.19 91 ASN A CA 1
ATOM 701 C C . ASN A 1 91 ? 1.323 60.062 -3.127 1 68.19 91 ASN A C 1
ATOM 703 O O . ASN A 1 91 ? 0.746 60.219 -4.207 1 68.19 91 ASN A O 1
ATOM 707 N N . CYS A 1 92 ? 1.076 60.625 -1.938 1 71.62 92 CYS A N 1
ATOM 708 C CA . CYS A 1 92 ? -0.071 61.531 -1.989 1 71.62 92 CYS A CA 1
ATOM 709 C C . CYS A 1 92 ? 0.269 62.812 -2.75 1 71.62 92 CYS A C 1
ATOM 711 O O . CYS A 1 92 ? 1.431 63.219 -2.799 1 71.62 92 CYS A O 1
ATOM 713 N N . SER A 1 93 ? -0.758 63.281 -3.396 1 82.56 93 SER A N 1
ATOM 714 C CA . SER A 1 93 ? -0.597 64.5 -4.145 1 82.56 93 SER A CA 1
ATOM 715 C C . SER A 1 93 ? -1.095 65.688 -3.338 1 82.56 93 SER A C 1
ATOM 717 O O . SER A 1 93 ? -2.139 65.625 -2.686 1 82.56 93 SER A O 1
ATOM 719 N N . PHE A 1 94 ? -0.289 66.688 -3.191 1 88.88 94 PHE A N 1
ATOM 720 C CA . PHE A 1 94 ? -0.672 67.938 -2.584 1 88.88 94 PHE A CA 1
ATOM 721 C C . PHE A 1 94 ? -0.843 69 -3.645 1 88.88 94 PHE A C 1
ATOM 723 O O . PHE A 1 94 ? -0.279 68.938 -4.738 1 88.88 94 PHE A O 1
ATOM 730 N N . TYR A 1 95 ? -1.677 70 -3.297 1 92.88 95 TYR A N 1
ATOM 731 C CA . TYR A 1 95 ? -1.953 71.062 -4.285 1 92.88 95 TYR A CA 1
ATOM 732 C C . TYR A 1 95 ? -1.447 72.375 -3.811 1 92.88 95 TYR A C 1
ATOM 734 O O . TYR A 1 95 ? -1.456 72.688 -2.611 1 92.88 95 TYR A O 1
ATOM 742 N N . CYS A 1 96 ? -1.093 73.188 -4.73 1 95 96 CYS A N 1
ATOM 743 C CA . CYS A 1 96 ? -0.537 74.5 -4.449 1 95 96 CYS A CA 1
ATOM 744 C C . CYS A 1 96 ? -1.58 75.438 -3.803 1 95 96 CYS A C 1
ATOM 746 O O . CYS A 1 96 ? -2.678 75.562 -4.34 1 95 96 CYS A O 1
ATOM 748 N N . THR A 1 97 ? -1.249 76 -2.717 1 93.44 97 THR A N 1
ATOM 749 C CA . THR A 1 97 ? -2.166 76.875 -1.95 1 93.44 97 THR A CA 1
ATOM 750 C C . THR A 1 97 ? -2.539 78.125 -2.734 1 93.44 97 THR A C 1
ATOM 752 O O . THR A 1 97 ? -3.697 78.5 -2.734 1 93.44 97 THR A O 1
ATOM 755 N N . PHE A 1 98 ? -1.604 78.625 -3.412 1 90.94 98 PHE A N 1
ATOM 756 C CA . PHE A 1 98 ? -1.792 79.875 -4.145 1 90.94 98 PHE A CA 1
ATOM 757 C C . PHE A 1 98 ? -2.633 79.688 -5.395 1 90.94 98 PHE A C 1
ATOM 759 O O . PHE A 1 98 ? -3.566 80.438 -5.668 1 90.94 98 PHE A O 1
ATOM 766 N N . CYS A 1 99 ? -2.283 78.625 -6.074 1 93.5 99 CYS A N 1
ATOM 767 C CA . CYS A 1 99 ? -3.002 78.375 -7.305 1 93.5 99 CYS A CA 1
ATOM 768 C C . CYS A 1 99 ? -4.449 77.938 -7.016 1 93.5 99 CYS A C 1
ATOM 770 O O . CYS A 1 99 ? -5.355 78.312 -7.762 1 93.5 99 CYS A O 1
ATOM 772 N N . GLU A 1 100 ? -4.629 77.312 -5.988 1 91.69 100 GLU A N 1
ATOM 773 C CA . GLU A 1 100 ? -5.984 76.875 -5.617 1 91.69 100 GLU A CA 1
ATOM 774 C C . GLU A 1 100 ? -6.852 78.125 -5.336 1 91.69 100 GLU A C 1
ATOM 776 O O . GLU A 1 100 ? -8.039 78.125 -5.684 1 91.69 100 GLU A O 1
ATOM 781 N N . ASP A 1 101 ? -6.301 79.062 -4.645 1 90.44 101 ASP A N 1
ATOM 782 C CA . ASP A 1 101 ? -7.016 80.25 -4.316 1 90.44 101 ASP A CA 1
ATOM 783 C C . ASP A 1 101 ? -7.418 81.062 -5.582 1 90.44 101 ASP A C 1
ATOM 785 O O . ASP A 1 101 ? -8.414 81.75 -5.586 1 90.44 101 ASP A O 1
ATOM 789 N N . GLN A 1 102 ? -6.734 80.812 -6.574 1 89.88 102 GLN A N 1
ATOM 790 C CA . GLN A 1 102 ? -7.008 81.5 -7.84 1 89.88 102 GLN A CA 1
ATOM 791 C C . GLN A 1 102 ? -7.898 80.688 -8.734 1 89.88 102 GLN A C 1
ATOM 793 O O . GLN A 1 102 ? -8.242 81.062 -9.852 1 89.88 102 GLN A O 1
ATOM 798 N N . GLY A 1 103 ? -8.242 79.5 -8.281 1 89 103 GLY A N 1
ATOM 799 C CA . GLY A 1 103 ? -9.164 78.625 -9.008 1 89 103 GLY A CA 1
ATOM 800 C C . GLY A 1 103 ? -8.461 77.562 -9.828 1 89 103 GLY A C 1
ATOM 801 O O . GLY A 1 103 ? -9.109 76.812 -10.562 1 89 103 GLY A O 1
ATOM 802 N N . ASP A 1 104 ? -7.176 77.5 -9.758 1 88 104 ASP A N 1
ATOM 803 C CA . ASP A 1 104 ? -6.406 76.5 -10.477 1 88 104 ASP A CA 1
ATOM 804 C C . ASP A 1 104 ? -6.023 75.312 -9.555 1 88 104 ASP A C 1
ATOM 806 O O . ASP A 1 104 ? -6.02 75.5 -8.336 1 88 104 ASP A O 1
ATOM 810 N N . SER A 1 105 ? -5.941 74.188 -10.172 1 88.44 105 SER A N 1
ATOM 811 C CA . SER A 1 105 ? -5.539 73 -9.398 1 88.44 105 SER A CA 1
ATOM 812 C C . SER A 1 105 ? -4.184 72.5 -9.852 1 88.44 105 SER A C 1
ATOM 814 O O . SER A 1 105 ? -4.109 71.562 -10.703 1 88.44 105 SER A O 1
ATOM 816 N N . GLU A 1 106 ? -3.148 73.062 -9.328 1 92.56 106 GLU A N 1
ATOM 817 C CA . GLU A 1 106 ? -1.799 72.625 -9.648 1 92.56 106 GLU A CA 1
ATOM 818 C C . GLU A 1 106 ? -1.194 71.812 -8.5 1 92.56 106 GLU A C 1
ATOM 820 O O . GLU A 1 106 ? -1.381 72.188 -7.332 1 92.56 106 GLU A O 1
ATOM 825 N N . GLU A 1 107 ? -0.489 70.812 -8.945 1 93.06 107 GLU A N 1
ATOM 826 C CA . GLU A 1 107 ? 0.15 70 -7.934 1 93.06 107 GLU A CA 1
ATOM 827 C C . GLU A 1 107 ? 1.342 70.688 -7.301 1 93.06 107 GLU A C 1
ATOM 829 O O . GLU A 1 107 ? 2.102 71.375 -7.992 1 93.06 107 GLU A O 1
ATOM 834 N N . ALA A 1 108 ? 1.442 70.438 -6.016 1 94 108 ALA A N 1
ATOM 835 C CA . ALA A 1 108 ? 2.541 71.062 -5.281 1 94 108 ALA A CA 1
ATOM 836 C C . ALA A 1 108 ? 3.83 70.25 -5.438 1 94 108 ALA A C 1
ATOM 838 O O . ALA A 1 108 ? 3.805 69.062 -5.438 1 94 108 ALA A O 1
ATOM 839 N N . SER A 1 109 ? 4.953 71 -5.672 1 93 109 SER A N 1
ATOM 840 C CA . SER A 1 109 ? 6.262 70.312 -5.77 1 93 109 SER A CA 1
ATOM 841 C C . SER A 1 109 ? 7.152 70.75 -4.59 1 93 109 SER A C 1
ATOM 843 O O . SER A 1 109 ? 8.18 70.062 -4.352 1 93 109 SER A O 1
ATOM 845 N N . SER A 1 110 ? 6.734 71.75 -3.863 1 94.81 110 SER A N 1
ATOM 846 C CA . SER A 1 110 ? 7.535 72.25 -2.746 1 94.81 110 SER A CA 1
ATOM 847 C C . SER A 1 110 ? 6.652 72.625 -1.573 1 94.81 110 SER A C 1
ATOM 849 O O . SER A 1 110 ? 5.434 72.812 -1.721 1 94.81 110 SER A O 1
ATOM 851 N N . ARG A 1 111 ? 7.266 72.812 -0.376 1 93.94 111 ARG A N 1
ATOM 852 C CA . ARG A 1 111 ? 6.59 73.25 0.84 1 93.94 111 ARG A CA 1
ATOM 853 C C . ARG A 1 111 ? 7.41 74.312 1.57 1 93.94 111 ARG A C 1
ATOM 855 O O . ARG A 1 111 ? 8.633 74.188 1.689 1 93.94 111 ARG A O 1
ATOM 862 N N . CYS A 1 112 ? 6.836 75.375 1.875 1 95.5 112 CYS A N 1
ATOM 863 C CA . CYS A 1 112 ? 7.523 76.375 2.676 1 95.5 112 CYS A CA 1
ATOM 864 C C . CYS A 1 112 ? 7.52 76 4.152 1 95.5 112 CYS A C 1
ATOM 866 O O . CYS A 1 112 ? 6.457 75.875 4.75 1 95.5 112 CYS A O 1
ATOM 868 N N . LEU A 1 113 ? 8.602 75.938 4.793 1 93.38 113 LEU A N 1
ATOM 869 C CA . LEU A 1 113 ? 8.727 75.5 6.176 1 93.38 113 LEU A CA 1
ATOM 870 C C . LEU A 1 113 ? 8.516 76.688 7.148 1 93.38 113 LEU A C 1
ATOM 872 O O . LEU A 1 113 ? 8.469 76.438 8.359 1 93.38 113 LEU A O 1
ATOM 876 N N . THR A 1 114 ? 8.359 77.812 6.641 1 91.25 114 THR A N 1
ATOM 877 C CA . THR A 1 114 ? 8.141 78.938 7.484 1 91.25 114 THR A CA 1
ATOM 878 C C . THR A 1 114 ? 6.656 79.312 7.594 1 91.25 114 THR A C 1
ATOM 880 O O . THR A 1 114 ? 6.125 79.438 8.695 1 91.25 114 THR A O 1
ATOM 883 N N . CYS A 1 115 ? 5.914 79.375 6.473 1 89.75 115 CYS A N 1
ATOM 884 C CA . CYS A 1 115 ? 4.504 79.75 6.508 1 89.75 115 CYS A CA 1
ATOM 885 C C . CYS A 1 115 ? 3.611 78.5 6.312 1 89.75 115 CYS A C 1
ATOM 887 O O . CYS A 1 115 ? 2.418 78.562 6.613 1 89.75 115 CYS A O 1
ATOM 889 N N . GLY A 1 116 ? 4.109 77.438 5.75 1 91.38 116 GLY A N 1
ATOM 890 C CA . GLY A 1 116 ? 3.35 76.25 5.621 1 91.38 116 GLY A CA 1
ATOM 891 C C . GLY A 1 116 ? 2.629 76.125 4.293 1 91.38 116 GLY A C 1
ATOM 892 O O . GLY A 1 116 ? 1.935 75.125 4.047 1 91.38 116 GLY A O 1
ATOM 893 N N . ASP A 1 117 ? 2.896 76.875 3.344 1 93.69 117 ASP A N 1
ATOM 894 C CA . ASP A 1 117 ? 2.197 76.875 2.062 1 93.69 117 ASP A CA 1
ATOM 895 C C . ASP A 1 117 ? 2.744 75.75 1.165 1 93.69 117 ASP A C 1
ATOM 897 O O . ASP A 1 117 ? 3.953 75.5 1.133 1 93.69 117 ASP A O 1
ATOM 901 N N . TRP A 1 118 ? 1.741 75.188 0.492 1 94.44 118 TRP A N 1
ATOM 902 C CA . TRP A 1 118 ? 2.102 74.312 -0.619 1 94.44 118 TRP A CA 1
ATOM 903 C C . TRP A 1 118 ? 2.33 75.125 -1.895 1 94.44 118 TRP A C 1
ATOM 905 O O . TRP A 1 118 ? 1.546 76.062 -2.223 1 94.44 118 TRP A O 1
ATOM 915 N N . LEU A 1 119 ? 3.48 74.688 -2.52 1 95.69 119 LEU A N 1
ATOM 916 C CA . LEU A 1 119 ? 3.84 75.562 -3.67 1 95.69 119 LEU A CA 1
ATOM 917 C C . LEU A 1 119 ? 4.141 74.688 -4.887 1 95.69 119 LEU A C 1
ATOM 919 O O . LEU A 1 119 ? 4.863 73.688 -4.781 1 95.69 119 LEU A O 1
ATOM 923 N N . CYS A 1 120 ? 3.498 75 -5.988 1 95.44 120 CYS A N 1
ATOM 924 C CA . CYS A 1 120 ? 3.885 74.375 -7.246 1 95.44 120 CYS A CA 1
ATOM 925 C C . CYS A 1 120 ? 5.246 74.875 -7.711 1 95.44 120 CYS A C 1
ATOM 927 O O . CYS A 1 120 ? 5.863 75.688 -7.047 1 95.44 120 CYS A O 1
ATOM 929 N N . LEU A 1 121 ? 5.699 74.375 -8.852 1 94.56 121 LEU A N 1
ATOM 930 C CA . LEU A 1 121 ? 7.031 74.688 -9.344 1 94.56 121 LEU A CA 1
ATOM 931 C C . LEU A 1 121 ? 7.145 76.188 -9.609 1 94.56 121 LEU A C 1
ATOM 933 O O . LEU A 1 121 ? 8.125 76.812 -9.211 1 94.56 121 LEU A O 1
ATOM 937 N N . ALA A 1 122 ? 6.141 76.75 -10.172 1 94 122 ALA A N 1
ATOM 938 C CA . ALA A 1 122 ? 6.148 78.188 -10.539 1 94 122 ALA A CA 1
ATOM 939 C C . ALA A 1 122 ? 6.062 79.062 -9.297 1 94 122 ALA A C 1
ATOM 941 O O . ALA A 1 122 ? 6.809 80.062 -9.172 1 94 122 ALA A O 1
ATOM 942 N N . CYS A 1 123 ? 5.188 78.688 -8.406 1 94.62 123 CYS A N 1
ATOM 943 C CA . CYS A 1 123 ? 4.953 79.5 -7.207 1 94.62 123 CYS A CA 1
ATOM 944 C C . CYS A 1 123 ? 6.133 79.438 -6.25 1 94.62 123 CYS A C 1
ATOM 946 O O . CYS A 1 123 ? 6.441 80.375 -5.539 1 94.62 123 CYS A O 1
ATOM 948 N N . ALA A 1 124 ? 6.801 78.312 -6.312 1 95.38 124 ALA A N 1
ATOM 949 C CA . ALA A 1 124 ? 7.973 78.125 -5.461 1 95.38 124 ALA A CA 1
ATOM 950 C C . ALA A 1 124 ? 9.102 79.062 -5.863 1 95.38 124 ALA A C 1
ATOM 952 O O . ALA A 1 124 ? 9.789 79.625 -5 1 95.38 124 ALA A O 1
ATOM 953 N N . ARG A 1 125 ? 9.203 79.312 -7.07 1 93.25 125 ARG A N 1
ATOM 954 C CA . ARG A 1 125 ? 10.266 80.188 -7.598 1 93.25 125 ARG A CA 1
ATOM 955 C C . ARG A 1 125 ? 10.031 81.625 -7.223 1 93.25 125 ARG A C 1
ATOM 957 O O . ARG A 1 125 ? 10.992 82.375 -7.035 1 93.25 125 ARG A O 1
ATOM 964 N N . ARG A 1 126 ? 8.836 82 -7.035 1 93.19 126 ARG A N 1
ATOM 965 C CA . ARG A 1 126 ? 8.508 83.438 -6.797 1 93.19 126 ARG A CA 1
ATOM 966 C C . ARG A 1 126 ? 8.188 83.625 -5.328 1 93.19 126 ARG A C 1
ATOM 968 O O . ARG A 1 126 ? 8.016 84.812 -4.906 1 93.19 126 ARG A O 1
ATOM 975 N N . HIS A 1 127 ? 8.117 82.625 -4.512 1 93.56 127 HIS A N 1
ATOM 976 C CA . HIS A 1 127 ? 7.633 82.75 -3.139 1 93.56 127 HIS A CA 1
ATOM 977 C C . HIS A 1 127 ? 8.5 83.688 -2.311 1 93.56 127 HIS A C 1
ATOM 979 O O . HIS A 1 127 ? 7.988 84.5 -1.585 1 93.56 127 HIS A O 1
ATOM 985 N N . CYS A 1 128 ? 9.805 83.625 -2.488 1 89.94 128 CYS A N 1
ATOM 986 C CA . CYS A 1 128 ? 10.727 84.438 -1.659 1 89.94 128 CYS A CA 1
ATOM 987 C C . CYS A 1 128 ? 11.047 85.75 -2.309 1 89.94 128 CYS A C 1
ATOM 989 O O . CYS A 1 128 ? 12.094 86.312 -2.047 1 89.94 128 CYS A O 1
ATOM 991 N N . GLY A 1 129 ? 10.156 86.188 -3.082 1 88.31 129 GLY A N 1
ATOM 992 C CA . GLY A 1 129 ? 10.422 87.375 -3.836 1 88.31 129 GLY A CA 1
ATOM 993 C C . GLY A 1 129 ? 9.812 88.625 -3.207 1 88.31 129 GLY A C 1
ATOM 994 O O . GLY A 1 129 ? 9.992 89.75 -3.707 1 88.31 129 GLY A O 1
ATOM 995 N N . THR A 1 130 ? 9.117 88.438 -2.199 1 86.88 130 THR A N 1
ATOM 996 C CA . THR A 1 130 ? 8.5 89.562 -1.544 1 86.88 130 THR A CA 1
ATOM 997 C C . THR A 1 130 ? 9.258 89.938 -0.27 1 86.88 130 THR A C 1
ATOM 999 O O . THR A 1 130 ? 10.039 89.125 0.247 1 86.88 130 THR A O 1
ATOM 1002 N N . THR A 1 131 ? 8.961 91.062 0.267 1 87.75 131 THR A N 1
ATOM 1003 C CA . THR A 1 131 ? 9.648 91.562 1.459 1 87.75 131 THR A CA 1
ATOM 1004 C C . THR A 1 131 ? 9.289 90.688 2.676 1 87.75 131 THR A C 1
ATOM 1006 O O . THR A 1 131 ? 10.141 90.438 3.525 1 87.75 131 THR A O 1
ATOM 1009 N N . VAL A 1 132 ? 8.18 90.188 2.705 1 88.88 132 VAL A N 1
ATOM 1010 C CA . VAL A 1 132 ? 7.684 89.438 3.873 1 88.88 132 VAL A CA 1
ATOM 1011 C C . VAL A 1 132 ? 8.148 88 3.816 1 88.88 132 VAL A C 1
ATOM 1013 O O . VAL A 1 132 ? 8.383 87.375 4.855 1 88.88 132 VAL A O 1
ATOM 1016 N N . THR A 1 133 ? 8.352 87.5 2.574 1 90.38 133 THR A N 1
ATOM 1017 C CA . THR A 1 133 ? 8.617 86.062 2.443 1 90.38 133 THR A CA 1
ATOM 1018 C C . THR A 1 133 ? 10.078 85.812 2.059 1 90.38 133 THR A C 1
ATOM 1020 O O . THR A 1 133 ? 10.461 84.688 1.781 1 90.38 133 THR A O 1
ATOM 1023 N N . LYS A 1 134 ? 10.758 86.875 2.047 1 91.44 134 LYS A N 1
ATOM 1024 C CA . LYS A 1 134 ? 12.141 86.812 1.579 1 91.44 134 LYS A CA 1
ATOM 1025 C C . LYS A 1 134 ? 12.961 85.812 2.41 1 91.44 134 LYS A C 1
ATOM 1027 O O . LYS A 1 134 ? 13.867 85.188 1.889 1 91.44 134 LYS A O 1
ATOM 1032 N N . ARG A 1 135 ? 12.672 85.688 3.676 1 92.62 135 ARG A N 1
ATOM 1033 C CA . ARG A 1 135 ? 13.469 84.875 4.574 1 92.62 135 ARG A CA 1
ATOM 1034 C C . ARG A 1 135 ? 12.805 83.5 4.801 1 92.62 135 ARG A C 1
ATOM 1036 O O . ARG A 1 135 ? 13.219 82.75 5.68 1 92.62 135 ARG A O 1
ATOM 1043 N N . HIS A 1 136 ? 11.812 83.188 4.012 1 94.5 136 HIS A N 1
ATOM 1044 C CA . HIS A 1 136 ? 11.133 81.875 4.172 1 94.5 136 HIS A CA 1
ATOM 1045 C C . HIS A 1 136 ? 11.977 80.75 3.627 1 94.5 136 HIS A C 1
ATOM 1047 O O . HIS A 1 136 ? 12.836 81 2.766 1 94.5 136 HIS A O 1
ATOM 1053 N N . LYS A 1 137 ? 11.836 79.625 4.195 1 94.56 137 LYS A N 1
ATOM 1054 C CA . LYS A 1 137 ? 12.578 78.438 3.752 1 94.56 137 LYS A CA 1
ATOM 1055 C C . LYS A 1 137 ? 11.68 77.5 2.961 1 94.56 137 LYS A C 1
ATOM 1057 O O . LYS A 1 137 ? 10.805 76.812 3.529 1 94.56 137 LYS A O 1
ATOM 1062 N N . VAL A 1 138 ? 11.93 77.438 1.656 1 95.19 138 VAL A N 1
ATOM 1063 C CA . VAL A 1 138 ? 11.148 76.562 0.774 1 95.19 138 VAL A CA 1
ATOM 1064 C C . VAL A 1 138 ? 11.953 75.312 0.432 1 95.19 138 VAL A C 1
ATOM 1066 O O . VAL A 1 138 ? 13.117 75.438 0.031 1 95.19 138 VAL A O 1
ATOM 1069 N N . VAL A 1 139 ? 11.375 74.188 0.619 1 94.38 139 VAL A N 1
ATOM 1070 C CA . VAL A 1 139 ? 12.055 72.938 0.327 1 94.38 139 VAL A CA 1
ATOM 1071 C C . VAL A 1 139 ? 11.211 72.062 -0.624 1 94.38 139 VAL A C 1
ATOM 1073 O O . VAL A 1 139 ? 9.977 72.125 -0.563 1 94.38 139 VAL A O 1
ATOM 1076 N N . THR A 1 140 ? 11.867 71.25 -1.462 1 93 140 THR A N 1
ATOM 1077 C CA . THR A 1 140 ? 11.148 70.438 -2.385 1 93 140 THR A CA 1
ATOM 1078 C C . THR A 1 140 ? 10.633 69.188 -1.668 1 93 140 THR A C 1
ATOM 1080 O O . THR A 1 140 ? 11.211 68.75 -0.666 1 93 140 THR A O 1
ATOM 1083 N N . LEU A 1 141 ? 9.539 68.625 -2.238 1 90.5 141 LEU A N 1
ATOM 1084 C CA . LEU A 1 141 ? 8.992 67.438 -1.667 1 90.5 141 LEU A CA 1
ATOM 1085 C C . LEU A 1 141 ? 9.984 66.25 -1.779 1 90.5 141 LEU A C 1
ATOM 1087 O O . LEU A 1 141 ? 10.047 65.375 -0.898 1 90.5 141 LEU A O 1
ATOM 1091 N N . ASP A 1 142 ? 10.75 66.25 -2.771 1 88.5 142 ASP A N 1
ATOM 1092 C CA . ASP A 1 142 ? 11.773 65.25 -2.945 1 88.5 142 ASP A CA 1
ATOM 1093 C C . ASP A 1 142 ? 12.844 65.312 -1.859 1 88.5 142 ASP A C 1
ATOM 1095 O O . ASP A 1 142 ? 13.297 64.312 -1.33 1 88.5 142 ASP A O 1
ATOM 1099 N N . ASP A 1 143 ? 13.141 66.5 -1.496 1 89.88 143 ASP A N 1
ATOM 1100 C CA . ASP A 1 143 ? 14.141 66.688 -0.452 1 89.88 143 ASP A CA 1
ATOM 1101 C C . ASP A 1 143 ? 13.609 66.25 0.912 1 89.88 143 ASP A C 1
ATOM 1103 O O . ASP A 1 143 ? 14.359 65.75 1.726 1 89.88 143 ASP A O 1
ATOM 1107 N N . VAL A 1 144 ? 12.375 66.5 1.087 1 88.44 144 VAL A N 1
ATOM 1108 C CA . VAL A 1 144 ? 11.742 66.188 2.359 1 88.44 144 VAL A CA 1
ATOM 1109 C C . VAL A 1 144 ? 11.703 64.625 2.531 1 88.44 144 VAL A C 1
ATOM 1111 O O . VAL A 1 144 ? 11.852 64.125 3.645 1 88.44 144 VAL A O 1
ATOM 1114 N N . ARG A 1 145 ? 11.547 63.969 1.423 1 84.81 145 ARG A N 1
ATOM 1115 C CA . ARG A 1 145 ? 11.445 62.531 1.451 1 84.81 145 ARG A CA 1
ATOM 1116 C C . ARG A 1 145 ? 12.812 61.875 1.685 1 84.81 145 ARG A C 1
ATOM 1118 O O . ARG A 1 145 ? 12.906 60.812 2.311 1 84.81 145 ARG A O 1
ATOM 1125 N N . VAL A 1 146 ? 13.82 62.5 1.271 1 85.12 146 VAL A N 1
ATOM 1126 C CA . VAL A 1 146 ? 15.148 61.906 1.308 1 85.12 146 VAL A CA 1
ATOM 1127 C C . VAL A 1 146 ? 15.875 62.344 2.58 1 85.12 146 VAL A C 1
ATOM 1129 O O . VAL A 1 146 ? 16.578 61.531 3.201 1 85.12 146 VAL A O 1
ATOM 1132 N N . ASP A 1 147 ? 15.688 63.531 3.014 1 85 147 ASP A N 1
ATOM 1133 C CA . ASP A 1 147 ? 16.453 64.062 4.133 1 85 147 ASP A CA 1
ATOM 1134 C C . ASP A 1 147 ? 15.617 64.062 5.41 1 85 147 ASP A C 1
ATOM 1136 O O . ASP A 1 147 ? 14.711 64.938 5.551 1 85 147 ASP A O 1
ATOM 1140 N N . PRO A 1 148 ? 16.016 63.375 6.414 1 84.06 148 PRO A N 1
ATOM 1141 C CA . PRO A 1 148 ? 15.258 63.312 7.668 1 84.06 148 PRO A CA 1
ATOM 1142 C C . PRO A 1 148 ? 15.383 64.562 8.5 1 84.06 148 PRO A C 1
ATOM 1144 O O . PRO A 1 148 ? 14.586 64.812 9.422 1 84.06 148 PRO A O 1
ATOM 1147 N N . GLN A 1 149 ? 16.25 65.375 8.125 1 84.31 149 GLN A N 1
ATOM 1148 C CA . GLN A 1 149 ? 16.5 66.625 8.922 1 84.31 149 GLN A CA 1
ATOM 1149 C C . GLN A 1 149 ? 15.359 67.625 8.789 1 84.31 149 GLN A C 1
ATOM 1151 O O . GLN A 1 149 ? 15.211 68.5 9.617 1 84.31 149 GLN A O 1
ATOM 1156 N N . HIS A 1 150 ? 14.586 67.438 7.785 1 89 150 HIS A N 1
ATOM 1157 C CA . HIS A 1 150 ? 13.492 68.375 7.562 1 89 150 HIS A CA 1
ATOM 1158 C C . HIS A 1 150 ? 12.258 68 8.375 1 89 150 HIS A C 1
ATOM 1160 O O . HIS A 1 150 ? 11.328 68.75 8.508 1 89 150 HIS A O 1
ATOM 1166 N N . ARG A 1 151 ? 12.281 66.875 9.008 1 88.12 151 ARG A N 1
ATOM 1167 C CA . ARG A 1 151 ? 11.109 66.375 9.711 1 88.12 151 ARG A CA 1
ATOM 1168 C C . ARG A 1 151 ? 10.766 67.25 10.914 1 88.12 151 ARG A C 1
ATOM 1170 O O . ARG A 1 151 ? 9.609 67.625 11.086 1 88.12 151 ARG A O 1
ATOM 1177 N N . PRO A 1 152 ? 11.766 67.562 11.734 1 87.69 152 PRO A N 1
ATOM 1178 C CA . PRO A 1 152 ? 11.438 68.438 12.867 1 87.69 152 PRO A CA 1
ATOM 1179 C C . PRO A 1 152 ? 10.875 69.812 12.438 1 87.69 152 PRO A C 1
ATOM 1181 O O . PRO A 1 152 ? 10 70.375 13.102 1 87.69 152 PRO A O 1
ATOM 1184 N N . GLU A 1 153 ? 11.352 70.312 11.352 1 90.06 153 GLU A N 1
ATOM 1185 C CA . GLU A 1 153 ? 10.867 71.562 10.844 1 90.06 153 GLU A CA 1
ATOM 1186 C C . GLU A 1 153 ? 9.43 71.5 10.352 1 90.06 153 GLU A C 1
ATOM 1188 O O . GLU A 1 153 ? 8.617 72.375 10.562 1 90.06 153 GLU A O 1
ATOM 1193 N N . LEU A 1 154 ? 9.211 70.375 9.719 1 90.06 154 LEU A N 1
ATOM 1194 C CA . LEU A 1 154 ? 7.848 70.125 9.266 1 90.06 154 LEU A CA 1
ATOM 1195 C C . LEU A 1 154 ? 6.891 70 10.453 1 90.06 154 LEU A C 1
ATOM 1197 O O . LEU A 1 154 ? 5.781 70.562 10.398 1 90.06 154 LEU A O 1
ATOM 1201 N N . ARG A 1 155 ? 7.32 69.438 11.555 1 90.88 155 ARG A N 1
ATOM 1202 C CA . ARG A 1 155 ? 6.527 69.312 12.766 1 90.88 155 ARG A CA 1
ATOM 1203 C C . ARG A 1 155 ? 6.176 70.625 13.367 1 90.88 155 ARG A C 1
ATOM 1205 O O . ARG A 1 155 ? 5.066 70.812 13.867 1 90.88 155 ARG A O 1
ATOM 1212 N N . LYS A 1 156 ? 7.066 71.5 13.32 1 89.81 156 LYS A N 1
ATOM 1213 C CA . LYS A 1 156 ? 6.906 72.812 13.93 1 89.81 156 LYS A CA 1
ATOM 1214 C C . LYS A 1 156 ? 5.789 73.625 13.242 1 89.81 156 LYS A C 1
ATOM 1216 O O . LYS A 1 156 ? 5.168 74.5 13.859 1 89.81 156 LYS A O 1
ATOM 1221 N N . LEU A 1 157 ? 5.512 73.25 11.953 1 90.44 157 LEU A N 1
ATOM 1222 C CA . LEU A 1 157 ? 4.445 73.938 11.203 1 90.44 157 LEU A CA 1
ATOM 1223 C C . LEU A 1 157 ? 3.088 73.625 11.836 1 90.44 157 LEU A C 1
ATOM 1225 O O . LEU A 1 157 ? 2.141 74.438 11.648 1 90.44 157 LEU A O 1
ATOM 1229 N N . TYR A 1 158 ? 3.06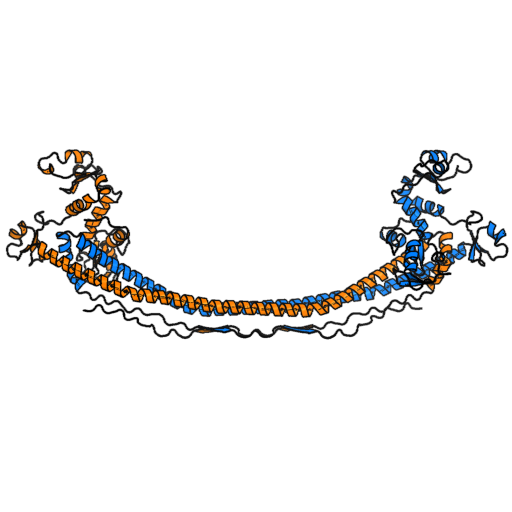8 72.625 12.625 1 88.38 158 TYR A N 1
ATOM 1230 C CA . TYR A 1 158 ? 1.787 72.188 13.188 1 88.38 158 TYR A CA 1
ATOM 1231 C C . TYR A 1 158 ? 1.707 72.562 14.672 1 88.38 158 TYR A C 1
ATOM 1233 O O . TYR A 1 158 ? 0.835 72.062 15.391 1 88.38 158 TYR A O 1
ATOM 1241 N N . GLU A 1 159 ? 2.592 73.312 15.102 1 90.06 159 GLU A N 1
ATOM 1242 C CA . GLU A 1 159 ? 2.566 73.75 16.484 1 90.06 159 GLU A CA 1
ATOM 1243 C C . GLU A 1 159 ? 1.303 74.562 16.781 1 90.06 159 GLU A C 1
ATOM 1245 O O . GLU A 1 159 ? 0.864 75.375 15.953 1 90.06 159 GLU A O 1
ATOM 1250 N N . SER A 1 160 ? 0.707 74.312 17.969 1 88.06 160 SER A N 1
ATOM 1251 C CA . SER A 1 160 ? -0.541 75 18.359 1 88.06 160 SER A CA 1
ATOM 1252 C C . SER A 1 160 ? -0.329 76.5 18.594 1 88.06 160 SER A C 1
ATOM 1254 O O . SER A 1 160 ? 0.657 76.875 19.219 1 88.06 160 SER A O 1
ATOM 1256 N N . LYS A 1 161 ? -1.241 77.25 18.016 1 90.44 161 LYS A N 1
ATOM 1257 C CA . LYS A 1 161 ? -1.257 78.75 18.219 1 90.44 161 LYS A CA 1
ATOM 1258 C C . LYS A 1 161 ? -2.553 79.188 18.891 1 90.44 161 LYS A C 1
ATOM 1260 O O . LYS A 1 161 ? -3.521 78.438 18.953 1 90.44 161 LYS A O 1
ATOM 1265 N N . CYS A 1 162 ? -2.381 80.312 19.453 1 91.25 162 CYS A N 1
ATOM 1266 C CA . CYS A 1 162 ? -3.574 80.875 20.094 1 91.25 162 CYS A CA 1
ATOM 1267 C C . CYS A 1 162 ? -4.68 81.125 19.062 1 91.25 162 CYS A C 1
ATOM 1269 O O . CYS A 1 162 ? -4.445 81.688 18 1 91.25 162 CYS A O 1
ATOM 1271 N N . ILE A 1 163 ? -5.848 80.688 19.297 1 86.69 163 ILE A N 1
ATOM 1272 C CA . ILE A 1 163 ? -6.977 80.75 18.375 1 86.69 163 ILE A CA 1
ATOM 1273 C C . ILE A 1 163 ? -7.41 82.188 18.172 1 86.69 163 ILE A C 1
ATOM 1275 O O . ILE A 1 163 ? -7.73 82.562 17.047 1 86.69 163 ILE A O 1
ATOM 1279 N N . SER A 1 164 ? -7.281 82.938 19.219 1 89.62 164 SER A N 1
ATOM 1280 C CA . SER A 1 164 ? -7.785 84.312 19.188 1 89.62 164 SER A CA 1
ATOM 1281 C C . SER A 1 164 ? -6.77 85.25 18.578 1 89.62 164 SER A C 1
ATOM 1283 O O . SER A 1 164 ? -7.145 86.25 17.922 1 89.62 164 SER A O 1
ATOM 1285 N N . HIS A 1 165 ? -5.508 84.938 18.734 1 90.81 165 HIS A N 1
ATOM 1286 C CA . HIS A 1 165 ? -4.531 86 18.375 1 90.81 165 HIS A CA 1
ATOM 1287 C C . HIS A 1 165 ? -3.51 85.438 17.375 1 90.81 165 HIS A C 1
ATOM 1289 O O . HIS A 1 165 ? -2.648 86.188 16.906 1 90.81 165 HIS A O 1
ATOM 1295 N N . ASP A 1 166 ? -3.604 84.188 17.062 1 88.38 166 ASP A N 1
ATOM 1296 C CA . ASP A 1 166 ? -2.713 83.562 16.109 1 88.38 166 ASP A CA 1
ATOM 1297 C C . ASP A 1 166 ? -1.251 83.75 16.516 1 88.38 166 ASP A C 1
ATOM 1299 O O . ASP A 1 166 ? -0.387 83.938 15.664 1 88.38 166 ASP A O 1
ATOM 1303 N N . GLU A 1 167 ? -1.029 83.75 17.844 1 89.62 167 GLU A N 1
ATOM 1304 C CA . GLU A 1 167 ? 0.307 83.875 18.422 1 89.62 167 GLU A CA 1
ATOM 1305 C C . GLU A 1 167 ? 0.741 82.562 19.078 1 89.62 167 GLU A C 1
ATOM 1307 O O . GLU A 1 167 ? -0.096 81.688 19.406 1 89.62 167 GLU A O 1
ATOM 1312 N N . LYS A 1 168 ? 2.057 82.5 19.234 1 90 168 LYS A N 1
ATOM 1313 C CA . LYS A 1 168 ? 2.602 81.312 19.906 1 90 168 LYS A CA 1
ATOM 1314 C C . LYS A 1 168 ? 2.143 81.25 21.359 1 90 168 LYS A C 1
ATOM 1316 O O . LYS A 1 168 ? 2.014 82.25 22.031 1 90 168 LYS A O 1
ATOM 1321 N N . LEU A 1 169 ? 1.92 80 21.75 1 92.06 169 LEU A N 1
ATOM 1322 C CA . LEU A 1 169 ? 1.523 79.75 23.141 1 92.06 169 LEU A CA 1
ATOM 1323 C C . LEU A 1 169 ? 2.746 79.688 24.047 1 92.06 169 LEU A C 1
ATOM 1325 O O . LEU A 1 169 ? 3.582 78.812 23.859 1 92.06 169 LEU A O 1
ATOM 1329 N N . ARG A 1 170 ? 2.879 80.625 25.016 1 92.12 170 ARG A N 1
ATOM 1330 C CA . ARG A 1 170 ? 4.07 80.625 25.859 1 92.12 170 ARG A CA 1
ATOM 1331 C C . ARG A 1 170 ? 3.695 80.5 27.328 1 92.12 170 ARG A C 1
ATOM 1333 O O . ARG A 1 170 ? 4.543 80.25 28.188 1 92.12 170 ARG A O 1
ATOM 1340 N N . LYS A 1 171 ? 2.416 80.688 27.516 1 95.75 171 LYS A N 1
ATOM 1341 C CA . LYS A 1 171 ? 1.971 80.75 28.906 1 95.75 171 LYS A CA 1
ATOM 1342 C C . LYS A 1 171 ? 0.766 79.812 29.125 1 95.75 171 LYS A C 1
ATOM 1344 O O . LYS A 1 171 ? 0.222 79.25 28.156 1 95.75 171 LYS A O 1
ATOM 1349 N N . PHE A 1 172 ? 0.439 79.625 30.391 1 95.56 172 PHE A N 1
ATOM 1350 C CA . PHE A 1 172 ? -0.68 78.75 30.781 1 95.56 172 PHE A CA 1
ATOM 1351 C C . PHE A 1 172 ? -1.496 79.438 31.891 1 95.56 172 PHE A C 1
ATOM 1353 O O . PHE A 1 172 ? -0.945 79.812 32.906 1 95.56 172 PHE A O 1
ATOM 1360 N N . CYS A 1 173 ? -2.73 79.625 31.656 1 95.81 173 CYS A N 1
ATOM 1361 C CA . CYS A 1 173 ? -3.619 80.188 32.688 1 95.81 173 CYS A CA 1
ATOM 1362 C C . CYS A 1 173 ? -4.055 79.125 33.656 1 95.81 173 CYS A C 1
ATOM 1364 O O . CYS A 1 173 ? -4.75 78.188 33.312 1 95.81 173 CYS A O 1
ATOM 1366 N N . SER A 1 174 ? -3.771 79.25 34.906 1 94 174 SER A N 1
ATOM 1367 C CA . SER A 1 174 ? -4.039 78.25 35.906 1 94 174 SER A CA 1
ATOM 1368 C C . SER A 1 174 ? -5.52 78.188 36.281 1 94 174 SER A C 1
ATOM 1370 O O . SER A 1 174 ? -6.051 77.125 36.625 1 94 174 SER A O 1
ATOM 1372 N N . LYS A 1 175 ? -6.07 79.25 36.156 1 93.44 175 LYS A N 1
ATOM 1373 C CA . LYS A 1 175 ? -7.484 79.375 36.5 1 93.44 175 LYS A CA 1
ATOM 1374 C C . LYS A 1 175 ? -8.352 78.688 35.469 1 93.44 175 LYS A C 1
ATOM 1376 O O . LYS A 1 175 ? -9.242 77.875 35.781 1 93.44 175 LYS A O 1
ATOM 1381 N N . CYS A 1 176 ? -8.094 78.938 34.25 1 91.56 176 CYS A N 1
ATOM 1382 C CA . CYS A 1 176 ? -8.906 78.375 33.156 1 91.56 176 CYS A CA 1
ATOM 1383 C C . CYS A 1 176 ? -8.344 77.062 32.656 1 91.56 176 CYS A C 1
ATOM 1385 O O . CYS A 1 176 ? -8.977 76.375 31.859 1 91.56 176 CYS A O 1
ATOM 1387 N N . GLU A 1 177 ? -7.125 76.812 33.062 1 91.12 177 GLU A N 1
ATOM 1388 C CA . GLU A 1 177 ? -6.438 75.562 32.719 1 91.12 177 GLU A CA 1
ATOM 1389 C C . GLU A 1 177 ? -6.273 75.438 31.203 1 91.12 177 GLU A C 1
ATOM 1391 O O . GLU A 1 177 ? -6.617 74.438 30.625 1 91.12 177 GLU A O 1
ATOM 1396 N N . THR A 1 178 ? -5.793 76.5 30.641 1 91.81 178 THR A N 1
ATOM 1397 C CA . THR A 1 178 ? -5.613 76.5 29.188 1 91.81 178 THR A CA 1
ATOM 1398 C C . THR A 1 178 ? -4.371 77.312 28.812 1 91.81 178 THR A C 1
ATOM 1400 O O . THR A 1 178 ? -4.004 78.25 29.5 1 91.81 178 THR A O 1
ATOM 1403 N N . PRO A 1 179 ? -3.791 76.938 27.734 1 93.94 179 PRO A N 1
ATOM 1404 C CA . PRO A 1 179 ? -2.68 77.75 27.234 1 93.94 179 PRO A CA 1
ATOM 1405 C C . PRO A 1 179 ? -3.137 79.062 26.672 1 93.94 179 PRO A C 1
ATOM 1407 O O . PRO A 1 179 ? -4.199 79.125 26.047 1 93.94 179 PRO A O 1
ATOM 1410 N N . VAL A 1 180 ? -2.305 80.062 26.984 1 93.88 180 VAL A N 1
ATOM 1411 C CA . VAL A 1 180 ? -2.676 81.375 26.547 1 93.88 180 VAL A CA 1
ATOM 1412 C C . VAL A 1 180 ? -1.455 82.125 25.969 1 93.88 180 VAL A C 1
ATOM 1414 O O . VAL A 1 180 ? -0.316 81.75 26.281 1 93.88 180 VAL A O 1
ATOM 1417 N N . CYS A 1 181 ? -1.716 82.938 25.047 1 93.12 181 CYS A N 1
ATOM 1418 C CA . CYS A 1 181 ? -0.646 83.75 24.469 1 93.12 181 CYS A CA 1
ATOM 1419 C C . CYS A 1 181 ? -0.432 85.062 25.297 1 93.12 181 CYS A C 1
ATOM 1421 O O . CYS A 1 181 ? -1.096 85.25 26.312 1 93.12 181 CYS A O 1
ATOM 1423 N N . SER A 1 182 ? 0.552 85.875 24.922 1 92.5 182 SER A N 1
ATOM 1424 C CA . SER A 1 182 ? 0.882 87.062 25.656 1 92.5 182 SER A CA 1
ATOM 1425 C C . SER A 1 182 ? -0.258 88.125 25.578 1 92.5 182 SER A C 1
ATOM 1427 O O . SER A 1 182 ? -0.536 88.812 26.562 1 92.5 182 SER A O 1
ATOM 1429 N N . GLU A 1 183 ? -0.976 88.062 24.5 1 93.81 183 GLU A N 1
ATOM 1430 C CA . GLU A 1 183 ? -2.08 89 24.328 1 93.81 183 GLU A CA 1
ATOM 1431 C C . GLU A 1 183 ? -3.281 88.625 25.172 1 93.81 183 GLU A C 1
ATOM 1433 O O . GLU A 1 183 ? -3.963 89.5 25.734 1 93.81 183 GLU A O 1
ATOM 1438 N N . CYS A 1 184 ? -3.523 87.375 25.266 1 93.12 184 CYS A N 1
ATOM 1439 C CA . CYS A 1 184 ? -4.617 86.875 26.094 1 93.12 184 CYS A CA 1
ATOM 1440 C C . CYS A 1 184 ? -4.414 87.188 27.562 1 93.12 184 CYS A C 1
ATOM 1442 O O . CYS A 1 184 ? -5.379 87.5 28.281 1 93.12 184 CYS A O 1
ATOM 1444 N N . GLU A 1 185 ? -3.135 87.188 27.969 1 92.56 185 GLU A N 1
ATOM 1445 C CA . GLU A 1 185 ? -2.797 87.438 29.359 1 92.56 185 GLU A CA 1
ATOM 1446 C C . GLU A 1 185 ? -3.236 88.875 29.766 1 92.56 185 GLU A C 1
ATOM 1448 O O . GLU A 1 185 ? -3.635 89.062 30.906 1 92.56 185 GLU A O 1
ATOM 1453 N N . HIS A 1 186 ? -3.223 89.688 28.781 1 91.69 186 HIS A N 1
ATOM 1454 C CA . HIS A 1 186 ? -3.523 91.062 29.062 1 91.69 186 HIS A CA 1
ATOM 1455 C C . HIS A 1 186 ? -4.973 91.438 28.734 1 91.69 186 HIS A C 1
ATOM 1457 O O . HIS A 1 186 ? -5.398 92.562 28.859 1 91.69 186 HIS A O 1
ATOM 1463 N N . SER A 1 187 ? -5.691 90.438 28.25 1 92.62 187 SER A N 1
ATOM 1464 C CA . SER A 1 187 ? -7.078 90.75 27.875 1 92.62 187 SER A CA 1
ATOM 1465 C C . SER A 1 187 ? -8.031 89.75 28.594 1 92.62 187 SER A C 1
ATOM 1467 O O . SER A 1 187 ? -8.43 90.062 29.734 1 92.62 187 SER A O 1
ATOM 1469 N N . ASP A 1 188 ? -8.266 88.688 28.094 1 90.31 188 ASP A N 1
ATOM 1470 C CA . ASP A 1 188 ? -9.297 87.75 28.531 1 90.31 188 ASP A CA 1
ATOM 1471 C C . ASP A 1 188 ? -8.906 87.062 29.859 1 90.31 188 ASP A C 1
ATOM 1473 O O . ASP A 1 188 ? -9.773 86.625 30.625 1 90.31 188 ASP A O 1
ATOM 1477 N N . HIS A 1 189 ? -7.512 87.188 30.156 1 92.12 189 HIS A N 1
ATOM 1478 C CA . HIS A 1 189 ? -7.039 86.438 31.344 1 92.12 189 HIS A CA 1
ATOM 1479 C C . HIS A 1 189 ? -6.273 87.375 32.281 1 92.12 189 HIS A C 1
ATOM 1481 O O . HIS A 1 189 ? -5.387 86.938 33 1 92.12 189 HIS A O 1
ATOM 1487 N N . LYS A 1 190 ? -6.398 88.625 32.219 1 89.56 190 LYS A N 1
ATOM 1488 C CA . LYS A 1 190 ? -5.668 89.688 32.938 1 89.56 190 LYS A CA 1
ATOM 1489 C C . LYS A 1 190 ? -5.648 89.438 34.438 1 89.56 190 LYS A C 1
ATOM 1491 O O . LYS A 1 190 ? -4.613 89.562 35.094 1 89.56 190 LYS A O 1
ATOM 1496 N N . LYS A 1 191 ? -6.785 88.875 35.031 1 91.31 191 LYS A N 1
ATOM 1497 C CA . LYS A 1 191 ? -6.848 88.688 36.469 1 91.31 191 LYS A CA 1
ATOM 1498 C C . LYS A 1 191 ? -6.641 87.25 36.875 1 91.31 191 LYS A C 1
ATOM 1500 O O . LYS A 1 191 ? -6.895 86.812 38 1 91.31 191 LYS A O 1
ATOM 1505 N N . HIS A 1 192 ? -6.074 86.562 35.969 1 94.94 192 HIS A N 1
ATOM 1506 C CA . HIS A 1 192 ? -5.848 85.188 36.25 1 94.94 192 HIS A CA 1
ATOM 1507 C C . HIS A 1 192 ? -4.375 84.875 36.562 1 94.94 192 HIS A C 1
ATOM 1509 O O . HIS A 1 192 ? -3.51 85.688 36.188 1 94.94 192 HIS A O 1
ATOM 1515 N N . THR A 1 193 ? -4.098 83.812 37.281 1 94.81 193 THR A N 1
ATOM 1516 C CA . THR A 1 193 ? -2.723 83.438 37.5 1 94.81 193 THR A CA 1
ATOM 1517 C C . THR A 1 193 ? -2.176 82.688 36.281 1 94.81 193 THR A C 1
ATOM 1519 O O . THR A 1 193 ? -2.699 81.625 35.875 1 94.81 193 THR A O 1
ATOM 1522 N N . VAL A 1 194 ? -1.175 83.312 35.656 1 94.75 194 VAL A N 1
ATOM 1523 C CA . VAL A 1 194 ? -0.584 82.75 34.438 1 94.75 194 VAL A CA 1
ATOM 1524 C C . VAL A 1 194 ? 0.851 82.312 34.719 1 94.75 194 VAL A C 1
ATOM 1526 O O . VAL A 1 194 ? 1.617 83 35.375 1 94.75 194 VAL A O 1
ATOM 1529 N N . ILE A 1 195 ? 1.155 81.125 34.344 1 95.5 195 ILE A N 1
ATOM 1530 C CA . ILE A 1 195 ? 2.494 80.562 34.562 1 95.5 195 ILE A CA 1
ATOM 1531 C C . ILE A 1 195 ? 3.125 80.25 33.188 1 95.5 195 ILE A C 1
ATOM 1533 O O . ILE A 1 195 ? 2.424 80.125 32.188 1 95.5 195 ILE A O 1
ATOM 1537 N N . PRO A 1 196 ? 4.492 80.125 33.188 1 95.06 196 PRO A N 1
ATOM 1538 C CA . PRO A 1 196 ? 5.129 79.75 31.922 1 95.06 196 PRO A CA 1
ATOM 1539 C C . PRO A 1 196 ? 4.676 78.375 31.438 1 95.06 196 PRO A C 1
ATOM 1541 O O . PRO A 1 196 ? 4.473 77.5 32.219 1 95.06 196 PRO A O 1
ATOM 1544 N N . LEU A 1 197 ? 4.527 78.312 30.203 1 95.44 197 LEU A N 1
ATOM 1545 C CA . LEU A 1 197 ? 4.078 77.062 29.609 1 95.44 197 LEU A CA 1
ATOM 1546 C C . LEU A 1 197 ? 5.055 75.938 29.922 1 95.44 197 LEU A C 1
ATOM 1548 O O . LEU A 1 197 ? 4.652 74.75 30.047 1 95.44 197 LEU A O 1
ATOM 1552 N N . GLU A 1 198 ? 6.305 76.25 30 1 94.75 198 GLU A N 1
ATOM 1553 C CA . GLU A 1 198 ? 7.371 75.25 30.25 1 94.75 198 GLU A CA 1
ATOM 1554 C C . GLU A 1 198 ? 7.145 74.5 31.562 1 94.75 198 GLU A C 1
ATOM 1556 O O . GLU A 1 198 ? 7.48 73.312 31.672 1 94.75 198 GLU A O 1
ATOM 1561 N N . ASP A 1 199 ? 6.586 75.125 32.531 1 95.88 199 ASP A N 1
ATOM 1562 C CA . ASP A 1 199 ? 6.328 74.5 33.812 1 95.88 199 ASP A CA 1
ATOM 1563 C C . ASP A 1 199 ? 5.297 73.375 33.688 1 95.88 199 ASP A C 1
ATOM 1565 O O . ASP A 1 199 ? 5.445 72.312 34.281 1 95.88 199 ASP A O 1
ATOM 1569 N N . VAL A 1 200 ? 4.316 73.688 32.906 1 95.94 200 VAL A N 1
ATOM 1570 C CA . VAL A 1 200 ? 3.277 72.688 32.688 1 95.94 200 VAL A CA 1
ATOM 1571 C C . VAL A 1 200 ? 3.836 71.562 31.875 1 95.94 200 VAL A C 1
ATOM 1573 O O . VAL A 1 200 ? 3.5 70.375 32.125 1 95.94 200 VAL A O 1
ATOM 1576 N N . VAL A 1 201 ? 4.688 71.875 30.906 1 96.56 201 VAL A N 1
ATOM 1577 C CA . VAL A 1 201 ? 5.32 70.812 30.094 1 96.56 201 VAL A CA 1
ATOM 1578 C C . VAL A 1 201 ? 6.148 69.875 30.984 1 96.56 201 VAL A C 1
ATOM 1580 O O . VAL A 1 201 ? 6.152 68.688 30.781 1 96.56 201 VAL A O 1
ATOM 1583 N N . GLU A 1 202 ? 6.832 70.438 31.922 1 96.38 202 GLU A N 1
ATOM 1584 C CA . GLU A 1 202 ? 7.629 69.625 32.844 1 96.38 202 GLU A CA 1
ATOM 1585 C C . GLU A 1 202 ? 6.75 68.688 33.656 1 96.38 202 GLU A C 1
ATOM 1587 O O . GLU A 1 202 ? 7.121 67.5 33.906 1 96.38 202 GLU A O 1
ATOM 1592 N N . GLU A 1 203 ? 5.625 69.188 34.031 1 95.25 203 GLU A N 1
ATOM 1593 C CA . GLU A 1 203 ? 4.668 68.375 34.75 1 95.25 203 GLU A CA 1
ATOM 1594 C C . GLU A 1 203 ? 4.219 67.188 33.875 1 95.25 203 GLU A C 1
ATOM 1596 O O . GLU A 1 203 ? 4.148 66.062 34.312 1 95.25 203 GLU A O 1
ATOM 1601 N N . VAL A 1 204 ? 3.961 67.5 32.625 1 96.38 204 VAL A N 1
ATOM 1602 C CA . VAL A 1 204 ? 3.525 66.5 31.688 1 96.38 204 VAL A CA 1
ATOM 1603 C C . VAL A 1 204 ? 4.648 65.438 31.469 1 96.38 204 VAL A C 1
ATOM 1605 O O . VAL A 1 204 ? 4.398 64.25 31.406 1 96.38 204 VAL A O 1
ATOM 1608 N N . GLN A 1 205 ? 5.84 65.938 31.391 1 96.56 205 GLN A N 1
ATOM 1609 C CA . GLN A 1 205 ? 6.988 65.062 31.219 1 96.56 205 GLN A CA 1
ATOM 1610 C C . GLN A 1 205 ? 7.125 64.062 32.406 1 96.56 205 GLN A C 1
ATOM 1612 O O . GLN A 1 205 ? 7.445 62.906 32.219 1 96.56 205 GLN A O 1
ATOM 1617 N N . ASP A 1 206 ? 6.871 64.562 33.531 1 96.25 206 ASP A N 1
ATOM 1618 C CA . ASP A 1 206 ? 6.914 63.719 34.719 1 96.25 206 ASP A CA 1
ATOM 1619 C C . ASP A 1 206 ? 5.828 62.656 34.688 1 96.25 206 ASP A C 1
ATOM 1621 O O . ASP A 1 206 ? 6.082 61.5 35 1 96.25 206 ASP A O 1
ATOM 1625 N N . ASN A 1 207 ? 4.641 63.062 34.312 1 95.31 207 ASN A N 1
ATOM 1626 C CA . ASN A 1 207 ? 3.541 62.125 34.188 1 95.31 207 ASN A CA 1
ATOM 1627 C C . ASN A 1 207 ? 3.846 61.062 33.156 1 95.31 207 ASN A C 1
ATOM 1629 O O . ASN A 1 207 ? 3.516 59.875 33.344 1 95.31 207 ASN A O 1
ATOM 1633 N N . LEU A 1 208 ? 4.504 61.469 32.062 1 96.69 208 LEU A N 1
ATOM 1634 C CA . LEU A 1 208 ? 4.887 60.531 31.031 1 96.69 208 LEU A CA 1
ATOM 1635 C C . LEU A 1 208 ? 5.926 59.531 31.547 1 96.69 208 LEU A C 1
ATOM 1637 O O . LEU A 1 208 ? 5.848 58.344 31.25 1 96.69 208 LEU A O 1
ATOM 1641 N N . SER A 1 209 ? 6.867 60 32.281 1 96.06 209 SER A N 1
ATOM 1642 C CA . SER A 1 209 ? 7.883 59.156 32.844 1 96.06 209 SER A CA 1
ATOM 1643 C C . SER A 1 209 ? 7.266 58.125 33.812 1 96.06 209 SER A C 1
ATOM 1645 O O . SER A 1 209 ? 7.633 56.938 33.781 1 96.06 209 SER A O 1
ATOM 1647 N N . ASN A 1 210 ? 6.316 58.562 34.594 1 93.75 210 ASN A N 1
ATOM 1648 C CA . ASN A 1 210 ? 5.609 57.656 35.5 1 93.75 210 ASN A CA 1
ATOM 1649 C C . ASN A 1 210 ? 4.816 56.594 34.719 1 93.75 210 ASN A C 1
ATOM 1651 O O . ASN A 1 210 ? 4.828 55.438 35.094 1 93.75 210 ASN A O 1
ATOM 1655 N N . ALA A 1 211 ? 4.172 57.031 33.719 1 93.44 211 ALA A N 1
ATOM 1656 C CA . ALA A 1 211 ? 3.402 56.094 32.875 1 93.44 211 ALA A CA 1
ATOM 1657 C C . ALA A 1 211 ? 4.312 55.062 32.25 1 93.44 211 ALA A C 1
ATOM 1659 O O . ALA A 1 211 ? 3.986 53.844 32.219 1 93.44 211 ALA A O 1
ATOM 1660 N N . LEU A 1 212 ? 5.438 55.469 31.734 1 95.06 212 LEU A N 1
ATOM 1661 C CA . LEU A 1 212 ? 6.391 54.594 31.094 1 95.06 212 LEU A CA 1
ATOM 1662 C C . LEU A 1 212 ? 6.914 53.531 32.062 1 95.06 212 LEU A C 1
ATOM 1664 O O . LEU A 1 212 ? 7.047 52.375 31.734 1 95.06 212 LEU A O 1
ATOM 1668 N N . GLU A 1 213 ? 7.191 54 33.25 1 93.31 213 GLU A N 1
ATOM 1669 C CA . GLU A 1 213 ? 7.633 53.062 34.281 1 93.31 213 GLU A CA 1
ATOM 1670 C C . GLU A 1 213 ? 6.543 52.031 34.594 1 93.31 213 GLU A C 1
ATOM 1672 O O . GLU A 1 213 ? 6.828 50.844 34.75 1 93.31 213 GLU A O 1
ATOM 1677 N N . MET A 1 214 ? 5.352 52.531 34.719 1 91.44 214 MET A N 1
ATOM 1678 C CA . MET A 1 214 ? 4.219 51.656 35 1 91.44 214 MET A CA 1
ATOM 1679 C C . MET A 1 214 ? 4.082 50.594 33.906 1 91.44 214 MET A C 1
ATOM 1681 O O . MET A 1 214 ? 3.939 49.406 34.219 1 91.44 214 MET A O 1
ATOM 1685 N N . TYR A 1 215 ? 4.176 50.969 32.656 1 91.81 215 TYR A N 1
ATOM 1686 C CA . TYR A 1 215 ? 4.023 50.031 31.547 1 91.81 215 TYR A CA 1
ATOM 1687 C C . TYR A 1 215 ? 5.195 49.031 31.5 1 91.81 215 TYR A C 1
ATOM 1689 O O . TYR A 1 215 ? 5.023 47.875 31.125 1 91.81 215 TYR A O 1
ATOM 1697 N N . GLU A 1 216 ? 6.344 49.5 31.859 1 90.88 216 GLU A N 1
ATOM 1698 C CA . GLU A 1 216 ? 7.504 48.594 31.922 1 90.88 216 GLU A CA 1
ATOM 1699 C C . GLU A 1 216 ? 7.305 47.5 32.969 1 90.88 216 GLU A C 1
ATOM 1701 O O . GLU A 1 216 ? 7.617 46.344 32.719 1 90.88 216 GLU A O 1
ATOM 1706 N N . VAL A 1 217 ? 6.824 47.906 34.094 1 89.94 217 VAL A N 1
ATOM 1707 C CA . VAL A 1 217 ? 6.566 46.938 35.156 1 89.94 217 VAL A CA 1
ATOM 1708 C C . VAL A 1 217 ? 5.512 45.938 34.688 1 89.94 217 VAL A C 1
ATOM 1710 O O . VAL A 1 217 ? 5.656 44.719 34.906 1 89.94 217 VAL A O 1
ATOM 1713 N N . ILE A 1 218 ? 4.445 46.406 34.031 1 87.94 218 ILE A N 1
ATOM 1714 C CA . ILE A 1 218 ? 3.387 45.531 33.5 1 87.94 218 ILE A CA 1
ATOM 1715 C C . ILE A 1 218 ? 3.969 44.531 32.531 1 87.94 218 ILE A C 1
ATOM 1717 O O . ILE A 1 218 ? 3.662 43.344 32.594 1 87.94 218 ILE A O 1
ATOM 1721 N N . GLU A 1 219 ? 4.785 45 31.656 1 88.75 219 GLU A N 1
ATOM 1722 C CA . GLU A 1 219 ? 5.398 44.125 30.641 1 88.75 219 GLU A CA 1
ATOM 1723 C C . GLU A 1 219 ? 6.285 43.062 31.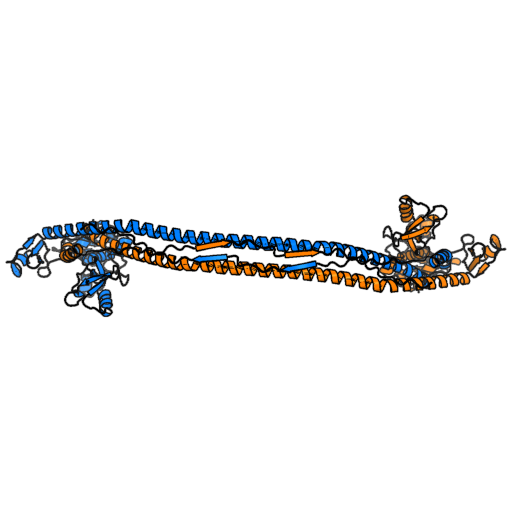281 1 88.75 219 GLU A C 1
ATOM 1725 O O . GLU A 1 219 ? 6.316 41.906 30.844 1 88.75 219 GLU A O 1
ATOM 1730 N N . GLU A 1 220 ? 7.027 43.469 32.312 1 88.06 220 GLU A N 1
ATOM 1731 C CA . GLU A 1 220 ? 7.895 42.5 33 1 88.06 220 GLU A CA 1
ATOM 1732 C C . GLU A 1 220 ? 7.078 41.438 33.719 1 88.06 220 GLU A C 1
ATOM 1734 O O . GLU A 1 220 ? 7.445 40.281 33.719 1 88.06 220 GLU A O 1
ATOM 1739 N N . CYS A 1 221 ? 5.934 41.812 34.281 1 85.69 221 CYS A N 1
ATOM 1740 C CA . CYS A 1 221 ? 5.078 40.906 35.031 1 85.69 221 CYS A CA 1
ATOM 1741 C C . CYS A 1 221 ? 4.414 39.906 34.062 1 85.69 221 CYS A C 1
ATOM 1743 O O . CYS A 1 221 ? 4.078 38.781 34.469 1 85.69 221 CYS A O 1
ATOM 1745 N N . ASP A 1 222 ? 4.266 40.281 32.812 1 85.75 222 ASP A N 1
ATOM 1746 C CA . ASP A 1 222 ? 3.59 39.438 31.828 1 85.75 222 ASP A CA 1
ATOM 1747 C C . ASP A 1 222 ? 4.523 38.344 31.312 1 85.75 222 ASP A C 1
ATOM 1749 O O . ASP A 1 222 ? 4.066 37.312 30.75 1 85.75 222 ASP A O 1
ATOM 1753 N N . ILE A 1 223 ? 5.875 38.5 31.5 1 87.75 223 ILE A N 1
ATOM 1754 C CA . ILE A 1 223 ? 6.855 37.625 30.906 1 87.75 223 ILE A CA 1
ATOM 1755 C C . ILE A 1 223 ? 6.707 36.219 31.5 1 87.75 223 ILE A C 1
ATOM 1757 O O . ILE A 1 223 ? 6.594 35.219 30.766 1 87.75 223 ILE A O 1
ATOM 1761 N N . GLU A 1 224 ? 6.723 36.062 32.844 1 86.06 224 GLU A N 1
ATOM 1762 C CA . GLU A 1 224 ? 6.715 34.75 33.5 1 86.06 224 GLU A CA 1
ATOM 1763 C C . GLU A 1 224 ? 5.426 34 33.219 1 86.06 224 GLU A C 1
ATOM 1765 O O . GLU A 1 224 ? 5.473 32.844 32.781 1 86.06 224 GLU A O 1
ATOM 1770 N N . PRO A 1 225 ? 4.254 34.594 33.375 1 83.94 225 PRO A N 1
ATOM 1771 C CA . PRO A 1 225 ? 3.023 33.875 33 1 83.94 225 PRO A CA 1
ATOM 1772 C C . PRO A 1 225 ? 3.002 33.438 31.547 1 83.94 225 PRO A C 1
ATOM 1774 O O . PRO A 1 225 ? 2.5 32.344 31.25 1 83.94 225 PRO A O 1
ATOM 1777 N N . ASP A 1 226 ? 3.561 34.25 30.625 1 85.12 226 ASP A N 1
ATOM 1778 C CA . ASP A 1 226 ? 3.617 33.875 29.219 1 85.12 226 ASP A CA 1
ATOM 1779 C C . ASP A 1 226 ? 4.488 32.656 29 1 85.12 226 ASP A C 1
ATOM 1781 O O . ASP A 1 226 ? 4.117 31.734 28.266 1 85.12 226 ASP A O 1
ATOM 1785 N N . MET A 1 227 ? 5.613 32.656 29.641 1 89.19 227 MET A N 1
ATOM 1786 C CA . MET A 1 227 ? 6.539 31.547 29.531 1 89.19 227 MET A CA 1
ATOM 1787 C C . MET A 1 227 ? 5.93 30.281 30.125 1 89.19 227 MET A C 1
ATOM 1789 O O . MET A 1 227 ? 6.07 29.188 29.562 1 89.19 227 MET A O 1
ATOM 1793 N N . GLN A 1 228 ? 5.254 30.344 31.266 1 88.12 228 GLN A N 1
ATOM 1794 C CA . GLN A 1 228 ? 4.633 29.188 31.922 1 88.12 228 GLN A CA 1
ATOM 1795 C C . GLN A 1 228 ? 3.527 28.594 31.062 1 88.12 228 GLN A C 1
ATOM 1797 O O . GLN A 1 228 ? 3.398 27.375 30.969 1 88.12 228 GLN A O 1
ATOM 1802 N N . MET A 1 229 ? 2.752 29.5 30.406 1 88.25 229 MET A N 1
ATOM 1803 C CA . MET A 1 229 ? 1.686 29.031 29.531 1 88.25 229 MET A CA 1
ATOM 1804 C C . MET A 1 229 ? 2.258 28.281 28.328 1 88.25 229 MET A C 1
ATOM 1806 O O . MET A 1 229 ? 1.743 27.219 27.953 1 88.25 229 MET A O 1
ATOM 1810 N N . ALA A 1 230 ? 3.293 28.844 27.781 1 89.62 230 ALA A N 1
ATOM 1811 C CA . ALA A 1 230 ? 3.945 28.203 26.656 1 89.62 230 ALA A CA 1
ATOM 1812 C C . ALA A 1 230 ? 4.52 26.844 27.047 1 89.62 230 ALA A C 1
ATOM 1814 O O . ALA A 1 230 ? 4.387 25.875 26.297 1 89.62 230 ALA A O 1
ATOM 1815 N N . LYS A 1 231 ? 5.133 26.781 28.172 1 92.5 231 LYS A N 1
ATOM 1816 C CA . LYS A 1 231 ? 5.711 25.547 28.672 1 92.5 231 LYS A CA 1
ATOM 1817 C C . LYS A 1 231 ? 4.625 24.5 28.922 1 92.5 231 LYS A C 1
ATOM 1819 O O . LYS A 1 231 ? 4.781 23.328 28.547 1 92.5 231 LYS A O 1
ATOM 1824 N N . ARG A 1 232 ? 3.52 24.906 29.484 1 90.25 232 ARG A N 1
ATOM 1825 C CA . ARG A 1 232 ? 2.414 24 29.766 1 90.25 232 ARG A CA 1
ATOM 1826 C C . ARG A 1 232 ? 1.824 23.453 28.469 1 90.25 232 ARG A C 1
ATOM 1828 O O . ARG A 1 232 ? 1.492 22.266 28.391 1 90.25 232 ARG A O 1
ATOM 1835 N N . PHE A 1 233 ? 1.705 24.281 27.469 1 92 233 PHE A N 1
ATOM 1836 C CA . PHE A 1 233 ? 1.194 23.844 26.172 1 92 233 PHE A CA 1
ATOM 1837 C C . PHE A 1 233 ? 2.092 22.781 25.562 1 92 233 PHE A C 1
ATOM 1839 O O . PHE A 1 233 ? 1.602 21.766 25.062 1 92 233 PHE A O 1
ATOM 1846 N N . GLN A 1 234 ? 3.342 23.031 25.703 1 93.81 234 GLN A N 1
ATOM 1847 C CA . GLN A 1 234 ? 4.297 22.062 25.172 1 93.81 234 GLN A CA 1
ATOM 1848 C C . GLN A 1 234 ? 4.234 20.75 25.938 1 93.81 234 GLN A C 1
ATOM 1850 O O . GLN A 1 234 ? 4.285 19.672 25.344 1 93.81 234 GLN A O 1
ATOM 1855 N N . GLU A 1 235 ? 4.137 20.797 27.234 1 91.94 235 GLU A N 1
ATOM 1856 C CA . GLU A 1 235 ? 4.062 19.609 28.078 1 91.94 235 GLU A CA 1
ATOM 1857 C C . GLU A 1 235 ? 2.83 18.781 27.75 1 91.94 235 GLU A C 1
ATOM 1859 O O . GLU A 1 235 ? 2.92 17.547 27.625 1 91.94 235 GLU A O 1
ATOM 1864 N N . VAL A 1 236 ? 1.688 19.453 27.609 1 90.25 236 VAL A N 1
ATOM 1865 C CA . VAL A 1 236 ? 0.44 18.766 27.297 1 90.25 236 VAL A CA 1
ATOM 1866 C C . VAL A 1 236 ? 0.548 18.109 25.922 1 90.25 236 VAL A C 1
ATOM 1868 O O . VAL A 1 236 ? 0.14 16.953 25.734 1 90.25 236 VAL A O 1
ATOM 1871 N N . THR A 1 237 ? 1.146 18.797 24.984 1 93.5 237 THR A N 1
ATOM 1872 C CA . THR A 1 237 ? 1.316 18.266 23.625 1 93.5 237 THR A CA 1
ATOM 1873 C C . THR A 1 237 ? 2.23 17.031 23.641 1 93.5 237 THR A C 1
ATOM 1875 O O . THR A 1 237 ? 1.932 16.031 23 1 93.5 237 THR A O 1
ATOM 1878 N N . ASN A 1 238 ? 3.305 17.125 24.328 1 94.25 238 ASN A N 1
ATOM 1879 C CA . ASN A 1 238 ? 4.254 16.016 24.406 1 94.25 238 ASN A CA 1
ATOM 1880 C C . ASN A 1 238 ? 3.648 14.805 25.094 1 94.25 238 ASN A C 1
ATOM 1882 O O . ASN A 1 238 ? 3.891 13.664 24.703 1 94.25 238 ASN A O 1
ATOM 1886 N N . LYS A 1 239 ? 2.924 15.023 26.188 1 91.25 239 LYS A N 1
ATOM 1887 C CA . LYS A 1 239 ? 2.262 13.93 26.891 1 91.25 239 LYS A CA 1
ATOM 1888 C C . LYS A 1 239 ? 1.276 13.211 25.984 1 91.25 239 LYS A C 1
ATOM 1890 O O . LYS A 1 239 ? 1.226 11.977 25.969 1 91.25 239 LYS A O 1
ATOM 1895 N N . GLU A 1 240 ? 0.454 13.969 25.25 1 90.69 240 GLU A N 1
ATOM 1896 C CA . GLU A 1 240 ? -0.467 13.375 24.281 1 90.69 240 GLU A CA 1
ATOM 1897 C C . GLU A 1 240 ? 0.277 12.508 23.266 1 90.69 240 GLU A C 1
ATOM 1899 O O . GLU A 1 240 ? -0.11 11.367 23.016 1 90.69 240 GLU A O 1
ATOM 1904 N N . LYS A 1 241 ? 1.334 13.047 22.703 1 93.88 241 LYS A N 1
ATOM 1905 C CA . LYS A 1 241 ? 2.121 12.352 21.688 1 93.88 241 LYS A CA 1
ATOM 1906 C C . LYS A 1 241 ? 2.684 11.039 22.234 1 93.88 241 LYS A C 1
ATOM 1908 O O . LYS A 1 241 ? 2.66 10.016 21.547 1 93.88 241 LYS A O 1
ATOM 1913 N N . THR A 1 242 ? 3.168 11.062 23.422 1 93 242 THR A N 1
ATOM 1914 C CA . THR A 1 242 ? 3.746 9.883 24.047 1 93 242 THR A CA 1
ATOM 1915 C C . THR A 1 242 ? 2.686 8.797 24.234 1 93 242 THR A C 1
ATOM 1917 O O . THR A 1 242 ? 2.928 7.625 23.938 1 93 242 THR A O 1
ATOM 1920 N N . LEU A 1 243 ? 1.506 9.188 24.734 1 89.56 243 LEU A N 1
ATOM 1921 C CA . LEU A 1 243 ? 0.424 8.234 24.953 1 89.56 243 LEU A CA 1
ATOM 1922 C C . LEU A 1 243 ? -0.04 7.625 23.641 1 89.56 243 LEU A C 1
ATOM 1924 O O . LEU A 1 243 ? -0.288 6.418 23.562 1 89.56 243 LEU A O 1
ATOM 1928 N N . LEU A 1 244 ? -0.12 8.445 22.641 1 91.75 244 LEU A N 1
ATOM 1929 C CA . LEU A 1 244 ? -0.514 7.941 21.328 1 91.75 244 LEU A CA 1
ATOM 1930 C C . LEU A 1 244 ? 0.53 6.977 20.781 1 91.75 244 LEU A C 1
ATOM 1932 O O . LEU A 1 244 ? 0.185 5.969 20.156 1 91.75 244 LEU A O 1
ATOM 1936 N N . GLN A 1 245 ? 1.781 7.305 21.047 1 92.62 245 GLN A N 1
ATOM 1937 C CA . GLN A 1 245 ? 2.859 6.434 20.594 1 92.62 245 GLN A CA 1
ATOM 1938 C C . GLN A 1 245 ? 2.787 5.07 21.266 1 92.62 245 GLN A C 1
ATOM 1940 O O . GLN A 1 245 ? 3.092 4.043 20.656 1 92.62 245 GLN A O 1
ATOM 1945 N N . ILE A 1 246 ? 2.42 5.043 22.531 1 89.81 246 ILE A N 1
ATOM 1946 C CA . ILE A 1 246 ? 2.271 3.791 23.266 1 89.81 246 ILE A CA 1
ATOM 1947 C C . ILE A 1 246 ? 1.186 2.938 22.609 1 89.81 246 ILE A C 1
ATOM 1949 O O . ILE A 1 246 ? 1.381 1.74 22.375 1 89.81 246 ILE A O 1
ATOM 1953 N N . VAL A 1 247 ? 0.074 3.561 22.266 1 88.69 247 VAL A N 1
ATOM 1954 C CA . VAL A 1 247 ? -1.031 2.846 21.641 1 88.69 247 VAL A CA 1
ATOM 1955 C C . VAL A 1 247 ? -0.599 2.33 20.266 1 88.69 247 VAL A C 1
ATOM 1957 O O . VAL A 1 247 ? -0.865 1.178 19.922 1 88.69 247 VAL A O 1
ATOM 1960 N N . HIS A 1 248 ? 0.093 3.166 19.547 1 91.5 248 HIS A N 1
ATOM 1961 C CA . HIS A 1 248 ? 0.563 2.797 18.219 1 91.5 248 HIS A CA 1
ATOM 1962 C C . HIS A 1 248 ? 1.521 1.61 18.281 1 91.5 248 HIS A C 1
ATOM 1964 O O . HIS A 1 248 ? 1.391 0.66 17.516 1 91.5 248 HIS A O 1
ATOM 1970 N N . SER A 1 249 ? 2.428 1.704 19.141 1 91.31 249 SER A N 1
ATOM 1971 C CA . SER A 1 249 ? 3.412 0.636 19.281 1 91.31 249 SER A CA 1
ATOM 1972 C C . SER A 1 249 ? 2.75 -0.672 19.703 1 91.31 249 SER A C 1
ATOM 1974 O O . SER A 1 249 ? 3.1 -1.741 19.203 1 91.31 249 SER A O 1
ATOM 1976 N N . ALA A 1 250 ? 1.812 -0.585 20.656 1 88.38 250 ALA A N 1
ATOM 1977 C CA . ALA A 1 250 ? 1.082 -1.77 21.109 1 88.38 250 ALA A CA 1
ATOM 1978 C C . ALA A 1 250 ? 0.277 -2.379 19.969 1 88.38 250 ALA A C 1
ATOM 1980 O O . ALA A 1 250 ? 0.252 -3.602 19.797 1 88.38 250 ALA A O 1
ATOM 1981 N N . ARG A 1 251 ? -0.399 -1.497 19.172 1 88.94 251 ARG A N 1
ATOM 1982 C CA . ARG A 1 251 ? -1.165 -1.951 18.016 1 88.94 251 ARG A CA 1
ATOM 1983 C C . ARG A 1 251 ? -0.282 -2.729 17.047 1 88.94 251 ARG A C 1
ATOM 1985 O O . ARG A 1 251 ? -0.638 -3.828 16.625 1 88.94 251 ARG A O 1
ATOM 1992 N N . GLU A 1 252 ? 0.837 -2.199 16.797 1 92.31 252 GLU A N 1
ATOM 1993 C CA . GLU A 1 252 ? 1.748 -2.826 15.852 1 92.31 252 GLU A CA 1
ATOM 1994 C C . GLU A 1 252 ? 2.273 -4.156 16.375 1 92.31 252 GLU A C 1
ATOM 1996 O O . GLU A 1 252 ? 2.393 -5.129 15.633 1 92.31 252 GLU A O 1
ATOM 2001 N N . ARG A 1 253 ? 2.645 -4.156 17.547 1 90.12 253 ARG A N 1
ATOM 2002 C CA . ARG A 1 253 ? 3.137 -5.387 18.172 1 90.12 253 ARG A CA 1
ATOM 2003 C C . ARG A 1 253 ? 2.076 -6.48 18.125 1 90.12 253 ARG A C 1
ATOM 2005 O O . ARG A 1 253 ? 2.375 -7.629 17.797 1 90.12 253 ARG A O 1
ATOM 2012 N N . LEU A 1 254 ? 0.831 -6.152 18.484 1 87.19 254 LEU A N 1
ATOM 2013 C CA . LEU A 1 254 ? -0.264 -7.117 18.5 1 87.19 254 LEU A CA 1
ATOM 2014 C C . LEU A 1 254 ? -0.557 -7.637 17.094 1 87.19 254 LEU A C 1
ATOM 2016 O O . LEU A 1 254 ? -0.776 -8.836 16.906 1 87.19 254 LEU A O 1
ATOM 2020 N N . ILE A 1 255 ? -0.548 -6.734 16.172 1 90.56 255 ILE A N 1
ATOM 2021 C CA . ILE A 1 255 ? -0.788 -7.129 14.789 1 90.56 255 ILE A CA 1
ATOM 2022 C C . ILE A 1 255 ? 0.311 -8.086 14.32 1 90.56 255 ILE A C 1
ATOM 2024 O O . ILE A 1 255 ? 0.031 -9.102 13.68 1 90.56 255 ILE A O 1
ATOM 2028 N N . GLN A 1 256 ? 1.516 -7.773 14.648 1 92.75 256 GLN A N 1
ATOM 2029 C CA . GLN A 1 256 ? 2.639 -8.633 14.281 1 92.75 256 GLN A CA 1
ATOM 2030 C C . GLN A 1 256 ? 2.506 -10.016 14.914 1 92.75 256 GLN A C 1
ATOM 2032 O O . GLN A 1 256 ? 2.789 -11.023 14.273 1 92.75 256 GLN A O 1
ATOM 2037 N N . GLU A 1 257 ? 2.135 -10 16.141 1 89.31 257 GLU A N 1
ATOM 2038 C CA . GLU A 1 257 ? 1.951 -11.273 16.828 1 89.31 257 GLU A CA 1
ATOM 2039 C C . GLU A 1 257 ? 0.857 -12.109 16.172 1 89.31 257 GLU A C 1
ATOM 2041 O O . GLU A 1 257 ? 1.01 -13.32 16 1 89.31 257 GLU A O 1
ATOM 2046 N N . ILE A 1 258 ? -0.228 -11.445 15.773 1 87.81 258 ILE A N 1
ATOM 2047 C CA . ILE A 1 258 ? -1.323 -12.133 15.102 1 87.81 258 ILE A CA 1
ATOM 2048 C C . ILE A 1 258 ? -0.834 -12.703 13.773 1 87.81 258 ILE A C 1
ATOM 2050 O O . ILE A 1 258 ? -1.142 -13.852 13.43 1 87.81 258 ILE A O 1
ATOM 2054 N N . GLN A 1 259 ? -0.08 -11.922 13.109 1 91.88 259 GLN A N 1
ATOM 2055 C CA . GLN A 1 259 ? 0.448 -12.359 11.82 1 91.88 259 GLN A CA 1
ATOM 2056 C C . GLN A 1 259 ? 1.388 -13.547 11.984 1 91.88 259 GLN A C 1
ATOM 2058 O O . GLN A 1 259 ? 1.339 -14.5 11.195 1 91.88 259 GLN A O 1
ATOM 2063 N N . GLN A 1 260 ? 2.225 -13.508 12.945 1 92.31 260 GLN A N 1
ATOM 2064 C CA . GLN A 1 260 ? 3.156 -14.602 13.203 1 92.31 260 GLN A CA 1
ATOM 2065 C C . GLN A 1 260 ? 2.412 -15.883 13.555 1 92.31 260 GLN A C 1
ATOM 2067 O O . GLN A 1 260 ? 2.748 -16.953 13.062 1 92.31 260 GLN A O 1
ATOM 2072 N N . GLN A 1 261 ? 1.397 -15.734 14.383 1 88.25 261 GLN A N 1
ATOM 2073 C CA . GLN A 1 261 ? 0.602 -16.906 14.766 1 88.25 261 GLN A CA 1
ATOM 2074 C C . GLN A 1 261 ? -0.142 -17.469 13.562 1 88.25 261 GLN A C 1
ATOM 2076 O O . GLN A 1 261 ? -0.224 -18.688 13.406 1 88.25 261 GLN A O 1
ATOM 2081 N N . ALA A 1 262 ? -0.688 -16.531 12.758 1 88.62 262 ALA A N 1
ATOM 2082 C CA . ALA A 1 262 ? -1.401 -16.969 11.562 1 88.62 262 ALA A CA 1
ATOM 2083 C C . ALA A 1 262 ? -0.468 -17.703 10.609 1 88.62 262 ALA A C 1
ATOM 2085 O O . ALA A 1 262 ? -0.823 -18.75 10.062 1 88.62 262 ALA A O 1
ATOM 2086 N N . THR A 1 263 ? 0.74 -17.219 10.422 1 92.81 263 THR A N 1
ATOM 2087 C CA . THR A 1 263 ? 1.719 -17.844 9.547 1 92.81 263 THR A CA 1
ATOM 2088 C C . THR A 1 263 ? 2.111 -19.219 10.078 1 92.81 263 THR A C 1
ATOM 2090 O O . THR A 1 263 ? 2.23 -20.172 9.312 1 92.81 263 THR A O 1
ATOM 2093 N N . ALA A 1 264 ? 2.33 -19.281 11.352 1 89.69 264 ALA A N 1
ATOM 2094 C CA . ALA A 1 264 ? 2.662 -20.562 11.977 1 89.69 264 ALA A CA 1
ATOM 2095 C C . ALA A 1 264 ? 1.53 -21.562 11.789 1 89.69 264 ALA A C 1
ATOM 2097 O O . ALA A 1 264 ? 1.776 -22.734 11.508 1 89.69 264 ALA A O 1
ATOM 2098 N N . ALA A 1 265 ? 0.289 -21.109 11.93 1 88.44 265 ALA A N 1
ATOM 2099 C CA . ALA A 1 265 ? -0.872 -21.969 11.734 1 88.44 265 ALA A CA 1
ATOM 2100 C C . ALA A 1 265 ? -0.972 -22.438 10.281 1 88.44 265 ALA A C 1
ATOM 2102 O O . ALA A 1 265 ? -1.262 -23.609 10.023 1 88.44 265 ALA A O 1
ATOM 2103 N N . GLU A 1 266 ? -0.75 -21.531 9.352 1 90.62 266 GLU A N 1
ATOM 2104 C CA . GLU A 1 266 ? -0.775 -21.875 7.93 1 90.62 266 GLU A CA 1
ATOM 2105 C C . GLU A 1 266 ? 0.264 -22.938 7.598 1 90.62 266 GLU A C 1
ATOM 2107 O O . GLU A 1 266 ? -0.016 -23.875 6.844 1 90.62 266 GLU A O 1
ATOM 2112 N N . LEU A 1 267 ? 1.448 -22.781 8.156 1 91.69 267 LEU A N 1
ATOM 2113 C CA . LEU A 1 267 ? 2.514 -23.75 7.922 1 91.69 267 LEU A CA 1
ATOM 2114 C C . LEU A 1 267 ? 2.16 -25.094 8.531 1 91.69 267 LEU A C 1
ATOM 2116 O O . LEU A 1 267 ? 2.383 -26.141 7.914 1 91.69 267 LEU A O 1
ATOM 2120 N N . ALA A 1 268 ? 1.561 -25.047 9.727 1 88.31 268 ALA A N 1
ATOM 2121 C CA . ALA A 1 268 ? 1.163 -26.281 10.406 1 88.31 268 ALA A CA 1
ATOM 2122 C C . ALA A 1 268 ? 0.085 -27.016 9.617 1 88.31 268 ALA A C 1
ATOM 2124 O O . ALA A 1 268 ? 0.047 -28.25 9.609 1 88.31 268 ALA A O 1
ATOM 2125 N N . ILE A 1 269 ? -0.758 -26.281 8.898 1 88.31 269 ILE A N 1
ATOM 2126 C CA . ILE A 1 269 ? -1.824 -26.859 8.094 1 88.31 269 ILE A CA 1
ATOM 2127 C C . ILE A 1 269 ? -1.246 -27.406 6.789 1 88.31 269 ILE A C 1
ATOM 2129 O O . ILE A 1 269 ? -1.549 -28.547 6.391 1 88.31 269 ILE A O 1
ATOM 2133 N N . SER A 1 270 ? -0.373 -26.641 6.148 1 90.69 270 SER A N 1
ATOM 2134 C CA . SER A 1 270 ? 0.095 -26.953 4.805 1 90.69 270 SER A CA 1
ATOM 2135 C C . SER A 1 270 ? 1.044 -28.141 4.82 1 90.69 270 SER A C 1
ATOM 2137 O O . SER A 1 270 ? 1.093 -28.922 3.859 1 90.69 270 SER A O 1
ATOM 2139 N N . GLN A 1 271 ? 1.785 -28.438 5.863 1 90.5 271 GLN A N 1
ATOM 2140 C CA . GLN A 1 271 ? 2.836 -29.453 5.898 1 90.5 271 GLN A CA 1
ATOM 2141 C C . GLN A 1 271 ? 2.258 -30.844 5.73 1 90.5 271 GLN A C 1
ATOM 2143 O O . GLN A 1 271 ? 2.67 -31.594 4.84 1 90.5 271 GLN A O 1
ATOM 2148 N N . PRO A 1 272 ? 1.241 -31.25 6.566 1 87.75 272 PRO A N 1
ATOM 2149 C CA . PRO A 1 272 ? 0.675 -32.594 6.379 1 87.75 272 PRO A CA 1
ATOM 2150 C C . PRO A 1 272 ? 0.017 -32.75 5.012 1 87.75 272 PRO A C 1
ATOM 2152 O O . PRO A 1 272 ? 0.078 -33.844 4.43 1 87.75 272 PRO A O 1
ATOM 2155 N N . PHE A 1 273 ? -0.579 -31.703 4.457 1 88.94 273 PHE A N 1
ATOM 2156 C CA . PHE A 1 273 ? -1.247 -31.781 3.166 1 88.94 273 PHE A CA 1
ATOM 2157 C C . PHE A 1 273 ? -0.23 -31.922 2.039 1 88.94 273 PHE A C 1
ATOM 2159 O O . PHE A 1 273 ? -0.457 -32.656 1.074 1 88.94 273 PHE A O 1
ATOM 2166 N N . GLU A 1 274 ? 0.882 -31.203 2.182 1 90.81 274 GLU A N 1
ATOM 2167 C CA . GLU A 1 274 ? 1.93 -31.297 1.169 1 90.81 274 GLU A CA 1
ATOM 2168 C C . GLU A 1 274 ? 2.471 -32.719 1.07 1 90.81 274 GLU A C 1
ATOM 2170 O O . GLU A 1 274 ? 2.701 -33.219 -0.029 1 90.81 274 GLU A O 1
ATOM 2175 N N . ALA A 1 275 ? 2.648 -33.375 2.182 1 88.25 275 ALA A N 1
ATOM 2176 C CA . ALA A 1 275 ? 3.148 -34.75 2.209 1 88.25 275 ALA A CA 1
ATOM 2177 C C . ALA A 1 275 ? 2.168 -35.688 1.534 1 88.25 275 ALA A C 1
ATOM 2179 O O . ALA A 1 275 ? 2.564 -36.531 0.712 1 88.25 275 ALA A O 1
ATOM 2180 N N . VAL A 1 276 ? 0.881 -35.531 1.841 1 88.38 276 VAL A N 1
ATOM 2181 C CA . VAL A 1 276 ? -0.148 -36.375 1.274 1 88.38 276 VAL A CA 1
ATOM 2182 C C . VAL A 1 276 ? -0.29 -36.094 -0.221 1 88.38 276 VAL A C 1
ATOM 2184 O O . VAL A 1 276 ? -0.399 -37.031 -1.022 1 88.38 276 VAL A O 1
ATOM 2187 N N . LYS A 1 277 ? -0.246 -34.844 -0.636 1 91.69 277 LYS A N 1
ATOM 2188 C CA . LYS A 1 277 ? -0.363 -34.469 -2.043 1 91.69 277 LYS A CA 1
ATOM 2189 C C . LYS A 1 277 ? 0.812 -35 -2.854 1 91.69 277 LYS A C 1
ATOM 2191 O O . LYS A 1 277 ? 0.639 -35.438 -3.992 1 91.69 277 LYS A O 1
ATOM 2196 N N . MET A 1 278 ? 2 -35 -2.24 1 92 278 MET A N 1
ATOM 2197 C CA . MET A 1 278 ? 3.182 -35.531 -2.914 1 92 278 MET A CA 1
ATOM 2198 C C . MET A 1 278 ? 3.051 -37.031 -3.141 1 92 278 MET A C 1
ATOM 2200 O O . MET A 1 278 ? 3.354 -37.531 -4.227 1 92 278 MET A O 1
ATOM 2204 N N . LEU A 1 279 ? 2.506 -37.75 -2.146 1 89.62 279 LEU A N 1
ATOM 2205 C CA . LEU A 1 279 ? 2.307 -39.188 -2.268 1 89.62 279 LEU A CA 1
ATOM 2206 C C . LEU A 1 279 ? 1.259 -39.5 -3.33 1 89.62 279 LEU A C 1
ATOM 2208 O O . LEU A 1 279 ? 1.446 -40.438 -4.141 1 89.62 279 LEU A O 1
ATOM 2212 N N . LEU A 1 280 ? 0.204 -38.75 -3.281 1 88.88 280 LEU A N 1
ATOM 2213 C CA . LEU A 1 280 ? -0.86 -38.938 -4.258 1 88.88 280 LEU A CA 1
ATOM 2214 C C . LEU A 1 280 ? -0.368 -38.625 -5.668 1 88.88 280 LEU A C 1
ATOM 2216 O O . LEU A 1 280 ? -0.673 -39.375 -6.609 1 88.88 280 LEU A O 1
ATOM 2220 N N . SER A 1 281 ? 0.376 -37.562 -5.809 1 91.56 281 SER A N 1
ATOM 2221 C CA . SER A 1 281 ? 0.92 -37.188 -7.113 1 91.56 281 SER A CA 1
ATOM 2222 C C . SER A 1 281 ? 1.871 -38.25 -7.641 1 91.56 281 SER A C 1
ATOM 2224 O O . SER A 1 281 ? 1.837 -38.594 -8.828 1 91.56 281 SER A O 1
ATOM 2226 N N . GLU A 1 282 ? 2.705 -38.75 -6.793 1 89.56 282 GLU A N 1
ATOM 2227 C CA . GLU A 1 282 ? 3.629 -39.812 -7.18 1 89.56 282 GLU A CA 1
ATOM 2228 C C . GLU A 1 282 ? 2.877 -41.094 -7.613 1 89.56 282 GLU A C 1
ATOM 2230 O O . GLU A 1 282 ? 3.234 -41.719 -8.609 1 89.56 282 GLU A O 1
ATOM 2235 N N . SER A 1 283 ? 1.818 -41.406 -6.852 1 87.44 283 SER A N 1
ATOM 2236 C CA . SER A 1 283 ? 1.005 -42.594 -7.199 1 87.44 283 SER A CA 1
ATOM 2237 C C . SER A 1 283 ? 0.306 -42.375 -8.539 1 87.44 283 SER A C 1
ATOM 2239 O O . SER A 1 283 ? 0.245 -43.312 -9.352 1 87.44 283 SER A O 1
ATOM 2241 N N . MET A 1 284 ? -0.181 -41.219 -8.797 1 90.19 284 MET A N 1
ATOM 2242 C CA . MET A 1 284 ? -0.857 -40.906 -10.055 1 90.19 284 MET A CA 1
ATOM 2243 C C . MET A 1 284 ? 0.113 -41 -11.227 1 90.19 284 MET A C 1
ATOM 2245 O O . MET A 1 284 ? -0.242 -41.469 -12.305 1 90.19 284 MET A O 1
ATOM 2249 N N . GLU A 1 285 ? 1.322 -40.5 -10.953 1 89.75 285 GLU A N 1
ATOM 2250 C CA . GLU A 1 285 ? 2.338 -40.562 -12 1 89.75 285 GLU A CA 1
ATOM 2251 C C . GLU A 1 285 ? 2.705 -42 -12.32 1 89.75 285 GLU A C 1
ATOM 2253 O O . GLU A 1 285 ? 2.869 -42.375 -13.484 1 89.75 285 GLU A O 1
ATOM 2258 N N . LEU A 1 286 ? 2.83 -42.875 -11.32 1 86.88 286 LEU A N 1
ATOM 2259 C CA . LEU A 1 286 ? 3.141 -44.281 -11.516 1 86.88 286 LEU A CA 1
ATOM 2260 C C . LEU A 1 286 ? 2.027 -44.969 -12.289 1 86.88 286 LEU A C 1
ATOM 2262 O O . LEU A 1 286 ? 2.297 -45.781 -13.172 1 86.88 286 LEU A O 1
ATOM 2266 N N . GLU A 1 287 ? 0.833 -44.656 -11.898 1 87.31 287 GLU A N 1
ATOM 2267 C CA . GLU A 1 287 ? -0.304 -45.25 -12.594 1 87.31 287 GLU A CA 1
ATOM 2268 C C . GLU A 1 287 ? -0.353 -44.812 -14.055 1 87.31 287 GLU A C 1
ATOM 2270 O O . GLU A 1 287 ? -0.712 -45.594 -14.93 1 87.31 287 GLU A O 1
ATOM 2275 N N . LYS A 1 288 ? -0.033 -43.562 -14.32 1 89.25 288 LYS A N 1
ATOM 2276 C CA . LYS A 1 288 ? 0.013 -43.062 -15.688 1 89.25 288 LYS A CA 1
ATOM 2277 C C . LYS A 1 288 ? 1.053 -43.812 -16.516 1 89.25 288 LYS A C 1
ATOM 2279 O O . LYS A 1 288 ? 0.785 -44.188 -17.656 1 89.25 288 LYS A O 1
ATOM 2284 N N . LYS A 1 289 ? 2.254 -44.062 -15.969 1 88.12 289 LYS A N 1
ATOM 2285 C CA . LYS A 1 289 ? 3.311 -44.812 -16.656 1 88.12 289 LYS A CA 1
ATOM 2286 C C . LYS A 1 289 ? 2.881 -46.25 -16.938 1 88.12 289 LYS A C 1
ATOM 2288 O O . LYS A 1 289 ? 3.156 -46.781 -18.016 1 88.12 289 LYS A O 1
ATOM 2293 N N . ARG A 1 290 ? 2.148 -46.812 -15.969 1 86.75 290 ARG A N 1
ATOM 2294 C CA . ARG A 1 290 ? 1.653 -48.156 -16.141 1 86.75 290 ARG A CA 1
ATOM 2295 C C . ARG A 1 290 ? 0.634 -48.25 -17.281 1 86.75 290 ARG A C 1
ATOM 2297 O O . ARG A 1 290 ? 0.669 -49.156 -18.094 1 86.75 290 ARG A O 1
ATOM 2304 N N . SER A 1 291 ? -0.255 -47.281 -17.234 1 89.06 291 SER A N 1
ATOM 2305 C CA . SER A 1 291 ? -1.262 -47.219 -18.297 1 89.06 291 SER A CA 1
ATOM 2306 C C . SER A 1 291 ? -0.616 -47.031 -19.672 1 89.06 291 SER A C 1
ATOM 2308 O O . SER A 1 291 ? -1.017 -47.688 -20.625 1 89.06 291 SER A O 1
ATOM 2310 N N . GLU A 1 292 ? 0.375 -46.188 -19.75 1 89.69 292 GLU A N 1
ATOM 2311 C CA . GLU A 1 292 ? 1.089 -45.969 -21.016 1 89.69 292 GLU A CA 1
ATOM 2312 C C . GLU A 1 292 ? 1.795 -47.25 -21.469 1 89.69 292 GLU A C 1
ATOM 2314 O O . GLU A 1 292 ? 1.8 -47.562 -22.656 1 89.69 292 GLU A O 1
ATOM 2319 N N . SER A 1 293 ? 2.375 -47.938 -20.484 1 91.06 293 SER A N 1
ATOM 2320 C CA . SER A 1 293 ? 3.061 -49.188 -20.797 1 91.06 293 SER A CA 1
ATOM 2321 C C . SER A 1 293 ? 2.096 -50.219 -21.375 1 91.06 293 SER A C 1
ATOM 2323 O O . SER A 1 293 ? 2.418 -50.906 -22.344 1 91.06 293 SER A O 1
ATOM 2325 N N . THR A 1 294 ? 0.929 -50.281 -20.766 1 91.31 294 THR A N 1
ATOM 2326 C CA . THR A 1 294 ? -0.089 -51.219 -21.266 1 91.31 294 THR A CA 1
ATOM 2327 C C . THR A 1 294 ? -0.524 -50.812 -22.672 1 91.31 294 THR A C 1
ATOM 2329 O O . THR A 1 294 ? -0.683 -51.688 -23.531 1 91.31 294 THR A O 1
ATOM 2332 N N . GLN A 1 295 ? -0.703 -49.562 -22.906 1 92.25 295 GLN A N 1
ATOM 2333 C CA . GLN A 1 295 ? -1.105 -49.062 -24.219 1 92.25 295 GLN A CA 1
ATOM 2334 C C . GLN A 1 295 ? -0.063 -49.438 -25.281 1 92.25 295 GLN A C 1
ATOM 2336 O O . GLN A 1 295 ? -0.411 -49.781 -26.406 1 92.25 295 GLN A O 1
ATOM 2341 N N . LYS A 1 296 ? 1.192 -49.312 -24.938 1 93.88 296 LYS A N 1
ATOM 2342 C CA . LYS A 1 296 ? 2.27 -49.656 -25.859 1 93.88 296 LYS A CA 1
ATOM 2343 C C . LYS A 1 296 ? 2.203 -51.125 -26.281 1 93.88 296 LYS A C 1
ATOM 2345 O O . LYS A 1 296 ? 2.295 -51.438 -27.469 1 93.88 296 LYS A O 1
ATOM 2350 N N . SER A 1 297 ? 1.986 -52.031 -25.266 1 94.31 297 SER A N 1
ATOM 2351 C CA . SER A 1 297 ? 1.874 -53.438 -25.547 1 94.31 297 SER A CA 1
ATOM 2352 C C . SER A 1 297 ? 0.645 -53.75 -26.406 1 94.31 297 SER A C 1
ATOM 2354 O O . SER A 1 297 ? 0.723 -54.5 -27.375 1 94.31 297 SER A O 1
ATOM 2356 N N . ARG A 1 298 ? -0.448 -53.125 -26.047 1 94.38 298 ARG A N 1
ATOM 2357 C CA . ARG A 1 298 ? -1.685 -53.312 -26.797 1 94.38 298 ARG A CA 1
ATOM 2358 C C . ARG A 1 298 ? -1.526 -52.844 -28.234 1 94.38 298 ARG A C 1
ATOM 2360 O O . ARG A 1 298 ? -1.966 -53.531 -29.172 1 94.38 298 ARG A O 1
ATOM 2367 N N . LEU A 1 299 ? -0.942 -51.688 -28.375 1 95 299 LEU A N 1
ATOM 2368 C CA . LEU A 1 299 ? -0.738 -51.125 -29.703 1 95 299 LEU A CA 1
ATOM 2369 C C . LEU A 1 299 ? 0.1 -52.062 -30.578 1 95 299 LEU A C 1
ATOM 2371 O O . LEU A 1 299 ? -0.184 -52.25 -31.75 1 95 299 LEU A O 1
ATOM 2375 N N . PHE A 1 300 ? 1.145 -52.688 -29.984 1 95.5 300 PHE A N 1
ATOM 2376 C CA . PHE A 1 300 ? 1.973 -53.625 -30.719 1 95.5 300 PHE A CA 1
ATOM 2377 C C . PHE A 1 300 ? 1.137 -54.812 -31.234 1 95.5 300 PHE A C 1
ATOM 2379 O O . PHE A 1 300 ? 1.193 -55.125 -32.406 1 95.5 300 PHE A O 1
ATOM 2386 N N . CYS A 1 301 ? 0.35 -55.375 -30.344 1 96 301 CYS A N 1
ATOM 2387 C CA . CYS A 1 301 ? -0.5 -56.5 -30.719 1 96 301 CYS A CA 1
ATOM 2388 C C . CYS A 1 301 ? -1.485 -56.094 -31.797 1 96 301 CYS A C 1
ATOM 2390 O O . CYS A 1 301 ? -1.674 -56.844 -32.781 1 96 301 CYS A O 1
ATOM 2392 N N . GLU A 1 302 ? -2.064 -54.938 -31.625 1 95.75 302 GLU A N 1
ATOM 2393 C CA . GLU A 1 302 ? -3.057 -54.469 -32.562 1 95.75 302 GLU A CA 1
ATOM 2394 C C . GLU A 1 302 ? -2.445 -54.25 -33.969 1 95.75 302 GLU A C 1
ATOM 2396 O O . GLU A 1 302 ? -2.998 -54.719 -34.969 1 95.75 302 GLU A O 1
ATOM 2401 N N . LYS A 1 303 ? -1.332 -53.625 -34.062 1 95.31 303 LYS A N 1
ATOM 2402 C CA . LYS A 1 303 ? -0.699 -53.344 -35.344 1 95.31 303 LYS A CA 1
ATOM 2403 C C . LYS A 1 303 ? -0.174 -54.625 -36 1 95.31 303 LYS A C 1
ATOM 2405 O O . LYS A 1 303 ? -0.276 -54.781 -37.219 1 95.31 303 LYS A O 1
ATOM 2410 N N . LEU A 1 304 ? 0.425 -55.531 -35.188 1 95.94 304 LEU A N 1
ATOM 2411 C CA . LEU A 1 304 ? 0.884 -56.812 -35.719 1 95.94 304 LEU A CA 1
ATOM 2412 C C . LEU A 1 304 ? -0.283 -57.625 -36.312 1 95.94 304 LEU A C 1
ATOM 2414 O O . LEU A 1 304 ? -0.161 -58.219 -37.375 1 95.94 304 LEU A O 1
ATOM 2418 N N . GLN A 1 305 ? -1.358 -57.594 -35.594 1 96 305 GLN A N 1
ATOM 2419 C CA . GLN A 1 305 ? -2.541 -58.344 -36.062 1 96 305 GLN A CA 1
ATOM 2420 C C . GLN A 1 305 ? -3.068 -57.75 -37.375 1 96 305 GLN A C 1
ATOM 2422 O O . GLN A 1 305 ? -3.469 -58.5 -38.25 1 96 305 GLN A O 1
ATOM 2427 N N . GLN A 1 306 ? -3.031 -56.438 -37.469 1 92.69 306 GLN A N 1
ATOM 2428 C CA . GLN A 1 306 ? -3.635 -55.781 -38.625 1 92.69 306 GLN A CA 1
ATOM 2429 C C . GLN A 1 306 ? -2.689 -55.75 -39.812 1 92.69 306 GLN A C 1
ATOM 2431 O O . GLN A 1 306 ? -3.123 -55.938 -40.938 1 92.69 306 GLN A O 1
ATOM 2436 N N . GLU A 1 307 ? -1.421 -55.594 -39.531 1 91.44 307 GLU A N 1
ATOM 2437 C CA . GLU A 1 307 ? -0.516 -55.281 -40.625 1 91.44 307 GLU A CA 1
ATOM 2438 C C . GLU A 1 307 ? 0.615 -56.312 -40.688 1 91.44 307 GLU A C 1
ATOM 2440 O O . GLU A 1 307 ? 1.464 -56.25 -41.594 1 91.44 307 GLU A O 1
ATOM 2445 N N . GLY A 1 308 ? 0.679 -57.25 -39.844 1 93 308 GLY A N 1
ATOM 2446 C CA . GLY A 1 308 ? 1.771 -58.219 -39.812 1 93 308 GLY A CA 1
ATOM 2447 C C . GLY A 1 308 ? 1.795 -59.125 -41 1 93 308 GLY A C 1
ATOM 2448 O O . GLY A 1 308 ? 0.762 -59.688 -41.406 1 93 308 GLY A O 1
ATOM 2449 N N . LEU A 1 309 ? 2.949 -59.312 -41.688 1 93.5 309 LEU A N 1
ATOM 2450 C CA . LEU A 1 309 ? 3.139 -60.312 -42.75 1 93.5 309 LEU A CA 1
ATOM 2451 C C . LEU A 1 309 ? 3.223 -61.719 -42.188 1 93.5 309 LEU A C 1
ATOM 2453 O O . LEU A 1 309 ? 3.484 -61.875 -40.969 1 93.5 309 LEU A O 1
ATOM 2457 N N . LYS A 1 310 ? 3.012 -62.719 -43.031 1 93.31 310 LYS A N 1
ATOM 2458 C CA . LYS A 1 310 ? 2.959 -64.125 -42.562 1 93.31 310 LYS A CA 1
ATOM 2459 C C . LYS A 1 310 ? 4.254 -64.5 -41.844 1 93.31 310 LYS A C 1
ATOM 2461 O O . LYS A 1 310 ? 4.223 -65.062 -40.75 1 93.31 310 LYS A O 1
ATOM 2466 N N . GLY A 1 311 ? 5.359 -64.125 -42.531 1 91.25 311 GLY A N 1
ATOM 2467 C CA . GLY A 1 311 ? 6.645 -64.5 -41.938 1 91.25 311 GLY A CA 1
ATOM 2468 C C . GLY A 1 311 ? 6.883 -63.75 -40.625 1 91.25 311 GLY A C 1
ATOM 2469 O O . GLY A 1 311 ? 7.473 -64.312 -39.688 1 91.25 311 GLY A O 1
ATOM 2470 N N . GLU A 1 312 ? 6.387 -62.531 -40.5 1 92.94 312 GLU A N 1
ATOM 2471 C CA . GLU A 1 312 ? 6.523 -61.75 -39.281 1 92.94 312 GLU A CA 1
ATOM 2472 C C . GLU A 1 312 ? 5.676 -62.312 -38.156 1 92.94 312 GLU A C 1
ATOM 2474 O O . GLU A 1 312 ? 6.129 -62.438 -37.031 1 92.94 312 GLU A O 1
ATOM 2479 N N . SER A 1 313 ? 4.48 -62.656 -38.469 1 94.75 313 SER A N 1
ATOM 2480 C CA . SER A 1 313 ? 3.574 -63.25 -37.5 1 94.75 313 SER A CA 1
ATOM 2481 C C . SER A 1 313 ? 4.164 -64.5 -36.875 1 94.75 313 SER A C 1
ATOM 2483 O O . SER A 1 313 ? 4.27 -64.625 -35.656 1 94.75 313 SER A O 1
ATOM 2485 N N . VAL A 1 314 ? 4.613 -65.375 -37.688 1 95.06 314 VAL A N 1
ATOM 2486 C CA . VAL A 1 314 ? 5.129 -66.688 -37.219 1 95.06 314 VAL A CA 1
ATOM 2487 C C . VAL A 1 314 ? 6.383 -66.438 -36.375 1 95.06 314 VAL A C 1
ATOM 2489 O O . VAL A 1 314 ? 6.633 -67.188 -35.438 1 95.06 314 VAL A O 1
ATOM 2492 N N . HIS A 1 315 ? 7.098 -65.375 -36.781 1 94.44 315 HIS A N 1
ATOM 2493 C CA . HIS A 1 315 ? 8.32 -65 -36.062 1 94.44 315 HIS A CA 1
ATOM 2494 C C . HIS A 1 315 ? 8.047 -64.812 -34.594 1 94.44 315 HIS A C 1
ATOM 2496 O O . HIS A 1 315 ? 8.906 -65.062 -33.75 1 94.44 315 HIS A O 1
ATOM 2502 N N . PHE A 1 316 ? 6.812 -64.375 -34.25 1 95.56 316 PHE A N 1
ATOM 2503 C CA . PHE A 1 316 ? 6.5 -63.969 -32.875 1 95.56 316 PHE A CA 1
ATOM 2504 C C . PHE A 1 316 ? 5.68 -65.062 -32.188 1 95.56 316 PHE A C 1
ATOM 2506 O O . PHE A 1 316 ? 5.172 -64.875 -31.062 1 95.56 316 PHE A O 1
ATOM 2513 N N . ARG A 1 317 ? 5.52 -66.125 -32.781 1 94.81 317 ARG A N 1
ATOM 2514 C CA . ARG A 1 317 ? 4.652 -67.188 -32.281 1 94.81 317 ARG A CA 1
ATOM 2515 C C . ARG A 1 317 ? 5.031 -67.625 -30.844 1 94.81 317 ARG A C 1
ATOM 2517 O O . ARG A 1 317 ? 4.184 -67.625 -29.953 1 94.81 317 ARG A O 1
ATOM 2524 N N . ASP A 1 318 ? 6.289 -67.875 -30.578 1 92.44 318 ASP A N 1
ATOM 2525 C CA . ASP A 1 318 ? 6.746 -68.312 -29.266 1 92.44 318 ASP A CA 1
ATOM 2526 C C . ASP A 1 318 ? 6.602 -67.25 -28.219 1 92.44 318 ASP A C 1
ATOM 2528 O O . ASP A 1 318 ? 6.215 -67.5 -27.078 1 92.44 318 ASP A O 1
ATOM 2532 N N . LEU A 1 319 ? 6.914 -66.062 -28.625 1 93.75 319 LEU A N 1
ATOM 2533 C CA . LEU A 1 319 ? 6.801 -64.938 -27.719 1 93.75 319 LEU A CA 1
ATOM 2534 C C . LEU A 1 319 ? 5.355 -64.75 -27.281 1 93.75 319 LEU A C 1
ATOM 2536 O O . LEU A 1 319 ? 5.086 -64.562 -26.078 1 93.75 319 LEU A O 1
ATOM 2540 N N . LEU A 1 320 ? 4.414 -64.812 -28.188 1 93.88 320 LEU A N 1
ATOM 2541 C CA . LEU A 1 320 ? 3.002 -64.562 -27.891 1 93.88 320 LEU A CA 1
ATOM 2542 C C . LEU A 1 320 ? 2.42 -65.688 -27.047 1 93.88 320 LEU A C 1
ATOM 2544 O O . LEU A 1 320 ? 1.481 -65.438 -26.281 1 93.88 320 LEU A O 1
ATOM 2548 N N . GLN A 1 321 ? 3.037 -66.812 -27.156 1 90.12 321 GLN A N 1
ATOM 2549 C CA . GLN A 1 321 ? 2.637 -67.938 -26.281 1 90.12 321 GLN A CA 1
ATOM 2550 C C . GLN A 1 321 ? 3.041 -67.625 -24.844 1 90.12 321 GLN A C 1
ATOM 2552 O O . GLN A 1 321 ? 2.291 -68 -23.922 1 90.12 321 GLN A O 1
ATOM 2557 N N . ARG A 1 322 ? 4.156 -67 -24.641 1 88.06 322 ARG A N 1
ATOM 2558 C CA . ARG A 1 322 ? 4.629 -66.688 -23.297 1 88.06 322 ARG A CA 1
ATOM 2559 C C . ARG A 1 322 ? 3.812 -65.562 -22.688 1 88.06 322 ARG A C 1
ATOM 2561 O O . ARG A 1 322 ? 3.551 -65.562 -21.484 1 88.06 322 ARG A O 1
ATOM 2568 N N . VAL A 1 323 ? 3.434 -64.625 -23.484 1 85.69 323 VAL A N 1
ATOM 2569 C CA . VAL A 1 323 ? 2.641 -63.469 -23.016 1 85.69 323 VAL A CA 1
ATOM 2570 C C . VAL A 1 323 ? 1.294 -63.938 -22.5 1 85.69 323 VAL A C 1
ATOM 2572 O O . VAL A 1 323 ? 0.81 -63.469 -21.469 1 85.69 323 VAL A O 1
ATOM 2575 N N . LYS A 1 324 ? 0.703 -64.875 -23.188 1 72.06 324 LYS A N 1
ATOM 2576 C CA . LYS A 1 324 ? -0.588 -65.438 -22.812 1 72.06 324 LYS A CA 1
ATOM 2577 C C . LYS A 1 324 ? -0.53 -66.062 -21.406 1 72.06 324 LYS A C 1
ATOM 2579 O O . LYS A 1 324 ? -1.481 -65.938 -20.641 1 72.06 324 LYS A O 1
ATOM 2584 N N . LYS A 1 325 ? 0.588 -66.5 -20.906 1 66.5 325 LYS A N 1
ATOM 2585 C CA . LYS A 1 325 ? 0.723 -67.25 -19.641 1 66.5 325 LYS A CA 1
ATOM 2586 C C . LYS A 1 325 ? 1.029 -66.312 -18.484 1 66.5 325 LYS A C 1
ATOM 2588 O O . LYS A 1 325 ? 0.832 -66.625 -17.328 1 66.5 325 LYS A O 1
ATOM 2593 N N . GLY A 1 326 ? 1.44 -65.062 -18.703 1 60.25 326 GLY A N 1
ATOM 2594 C CA . GLY A 1 326 ? 1.901 -64.188 -17.641 1 60.25 326 GLY A CA 1
ATOM 2595 C C . GLY A 1 326 ? 0.771 -63.5 -16.938 1 60.25 326 GLY A C 1
ATOM 2596 O O . GLY A 1 326 ? -0.227 -63.125 -17.547 1 60.25 326 GLY A O 1
ATOM 2597 N N . ASP A 1 327 ? 0.535 -63.844 -15.648 1 56.88 327 ASP A N 1
ATOM 2598 C CA . ASP A 1 327 ? -0.43 -63.219 -14.75 1 56.88 327 ASP A CA 1
ATOM 2599 C C . ASP A 1 327 ? 0.001 -61.812 -14.391 1 56.88 327 ASP A C 1
ATOM 2601 O O . ASP A 1 327 ? 1.042 -61.625 -13.758 1 56.88 327 ASP A O 1
ATOM 2605 N N . ARG A 1 328 ? -0.495 -60.812 -15.172 1 60.94 328 ARG A N 1
ATOM 2606 C CA . ARG A 1 328 ? -0.114 -59.469 -14.82 1 60.94 328 ARG A CA 1
ATOM 2607 C C . ARG A 1 328 ? -1.073 -58.875 -13.789 1 60.94 328 ARG A C 1
ATOM 2609 O O . ARG A 1 328 ? -2.209 -58.531 -14.117 1 60.94 328 ARG A O 1
ATOM 2616 N N . LYS A 1 329 ? -0.795 -59.375 -12.391 1 57.28 329 LYS A N 1
ATOM 2617 C CA . LYS A 1 329 ? -1.542 -58.844 -11.258 1 57.28 329 LYS A CA 1
ATOM 2618 C C . LYS A 1 329 ? -1.14 -57.406 -10.969 1 57.28 329 LYS A C 1
ATOM 2620 O O . LYS A 1 329 ? 0.049 -57.094 -10.906 1 57.28 329 LYS A O 1
ATOM 2625 N N . ARG A 1 330 ? -2.189 -56.594 -11.219 1 62 330 ARG A N 1
ATOM 2626 C CA . ARG A 1 330 ? -1.932 -55.188 -10.891 1 62 330 ARG A CA 1
ATOM 2627 C C . ARG A 1 330 ? -1.99 -54.969 -9.391 1 62 330 ARG A C 1
ATOM 2629 O O . ARG A 1 330 ? -2.838 -55.531 -8.695 1 62 330 ARG A O 1
ATOM 2636 N N . ALA A 1 331 ? -0.924 -54.406 -8.828 1 61.97 331 ALA A N 1
ATOM 2637 C CA . ALA A 1 331 ? -0.806 -54.094 -7.402 1 61.97 331 ALA A CA 1
ATOM 2638 C C . ALA A 1 331 ? -1.928 -53.156 -6.957 1 61.97 331 ALA A C 1
ATOM 2640 O O . ALA A 1 331 ? -2.41 -52.344 -7.738 1 61.97 331 ALA A O 1
ATOM 2641 N N . GLN A 1 332 ? -2.428 -53.438 -5.742 1 63.12 332 GLN A N 1
ATOM 2642 C CA . GLN A 1 332 ? -3.445 -52.625 -5.094 1 63.12 332 GLN A CA 1
ATOM 2643 C C . GLN A 1 332 ? -2.926 -51.219 -4.82 1 63.12 332 GLN A C 1
ATOM 2645 O O . GLN A 1 332 ? -1.762 -51.031 -4.453 1 63.12 332 GLN A O 1
ATOM 2650 N N . LEU A 1 333 ? -3.783 -50.219 -5.293 1 67.44 333 LEU A N 1
ATOM 2651 C CA . LEU A 1 333 ? -3.418 -48.844 -5.031 1 67.44 333 LEU A CA 1
ATOM 2652 C C . LEU A 1 333 ? -3.668 -48.469 -3.572 1 67.44 333 LEU A C 1
ATOM 2654 O O . LEU A 1 333 ? -4.699 -48.844 -3.004 1 67.44 333 LEU A O 1
ATOM 2658 N N . GLU A 1 334 ? -2.68 -48.031 -2.818 1 69.75 334 GLU A N 1
ATOM 2659 C CA . GLU A 1 334 ? -2.826 -47.562 -1.449 1 69.75 334 GLU A CA 1
ATOM 2660 C C . GLU A 1 334 ? -3.061 -46.031 -1.423 1 69.75 334 GLU A C 1
ATOM 2662 O O . GLU A 1 334 ? -2.375 -45.281 -2.117 1 69.75 334 GLU A O 1
ATOM 2667 N N . PHE A 1 335 ? -4.285 -45.719 -0.798 1 71.62 335 PHE A N 1
ATOM 2668 C CA . PHE A 1 335 ? -4.586 -44.312 -0.646 1 71.62 335 PHE A CA 1
ATOM 2669 C C . PHE A 1 335 ? -4 -43.781 0.653 1 71.62 335 PHE A C 1
ATOM 2671 O O . PHE A 1 335 ? -3.998 -44.469 1.675 1 71.62 335 PHE A O 1
ATOM 2678 N N . PRO A 1 336 ? -3.398 -42.625 0.479 1 69.88 336 PRO A N 1
ATOM 2679 C CA . PRO A 1 336 ? -2.844 -42.031 1.697 1 69.88 336 PRO A CA 1
ATOM 2680 C C . PRO A 1 336 ? -3.91 -41.75 2.752 1 69.88 336 PRO A C 1
ATOM 2682 O O . PRO A 1 336 ? -5.094 -41.625 2.42 1 69.88 336 PRO A O 1
ATOM 2685 N N . PRO A 1 337 ? -3.531 -41.656 4.043 1 68.38 337 PRO A N 1
ATOM 2686 C CA . PRO A 1 337 ? -4.445 -41.438 5.168 1 68.38 337 PRO A CA 1
ATOM 2687 C C . PRO A 1 337 ? -5.148 -40.062 5.105 1 68.38 337 PRO A C 1
ATOM 2689 O O . PRO A 1 337 ? -4.668 -39.156 4.438 1 68.38 337 PRO A O 1
ATOM 2692 N N . GLU A 1 338 ? -6.301 -40.031 5.703 1 72.5 338 GLU A N 1
ATOM 2693 C CA . GLU A 1 338 ? -7.078 -38.812 5.82 1 72.5 338 GLU A CA 1
ATOM 2694 C C . GLU A 1 338 ? -6.441 -37.844 6.82 1 72.5 338 GLU A C 1
ATOM 2696 O O . GLU A 1 338 ? -5.91 -38.281 7.844 1 72.5 338 GLU A O 1
ATOM 2701 N N . ILE A 1 339 ? -6.305 -36.562 6.434 1 72.62 339 ILE A N 1
ATOM 2702 C CA . ILE A 1 339 ? -5.77 -35.531 7.316 1 72.62 339 ILE A CA 1
ATOM 2703 C C . ILE A 1 339 ? -6.914 -34.812 8 1 72.62 339 ILE A C 1
ATOM 2705 O O . ILE A 1 339 ? -7.855 -34.344 7.34 1 72.62 339 ILE A O 1
ATOM 2709 N N . ASN A 1 340 ? -6.938 -34.906 9.328 1 73.19 340 ASN A N 1
ATOM 2710 C CA . ASN A 1 340 ? -7.902 -34.125 10.078 1 73.19 340 ASN A CA 1
ATOM 2711 C C . ASN A 1 340 ? -7.223 -32.938 10.789 1 73.19 340 ASN A C 1
ATOM 2713 O O . ASN A 1 340 ? -6.316 -33.156 11.602 1 73.19 340 ASN A O 1
ATOM 2717 N N . VAL A 1 341 ? -7.512 -31.766 10.305 1 72.88 341 VAL A N 1
ATOM 2718 C CA . VAL A 1 341 ? -6.98 -30.547 10.914 1 72.88 341 VAL A CA 1
ATOM 2719 C C . VAL A 1 341 ? -8.125 -29.688 11.445 1 72.88 341 VAL A C 1
ATOM 2721 O O . VAL A 1 341 ? -9.156 -29.547 10.781 1 72.88 341 VAL A O 1
ATOM 2724 N N . ASN A 1 342 ? -8.055 -29.344 12.758 1 73.12 342 ASN A N 1
ATOM 2725 C CA . ASN A 1 342 ? -9.016 -28.438 13.367 1 73.12 342 ASN A CA 1
ATOM 2726 C C . ASN A 1 342 ? -8.391 -27.094 13.695 1 73.12 342 ASN A C 1
ATOM 2728 O O . ASN A 1 342 ? -7.27 -27.031 14.203 1 73.12 342 ASN A O 1
ATOM 2732 N N . VAL A 1 343 ? -9.117 -26 13.219 1 70.06 343 VAL A N 1
ATOM 2733 C CA . VAL A 1 343 ? -8.68 -24.641 13.516 1 70.06 343 VAL A CA 1
ATOM 2734 C C . VAL A 1 343 ? -9.664 -23.969 14.469 1 70.06 343 VAL A C 1
ATOM 2736 O O . VAL A 1 343 ? -10.867 -23.922 14.195 1 70.06 343 VAL A O 1
ATOM 2739 N N . ASN A 1 344 ? -9.219 -23.672 15.719 1 70.69 344 ASN A N 1
ATOM 2740 C CA . ASN A 1 344 ? -10.055 -22.969 16.688 1 70.69 344 ASN A CA 1
ATOM 2741 C C . ASN A 1 344 ? -9.703 -21.484 16.75 1 70.69 344 ASN A C 1
ATOM 2743 O O . ASN A 1 344 ? -8.523 -21.125 16.766 1 70.69 344 ASN A O 1
ATOM 2747 N N . GLU A 1 345 ? -10.797 -20.609 16.469 1 63.84 345 GLU A N 1
ATOM 2748 C CA . GLU A 1 345 ? -10.656 -19.172 16.578 1 63.84 345 GLU A CA 1
ATOM 2749 C C . GLU A 1 345 ? -10.969 -18.688 18 1 63.84 345 GLU A C 1
ATOM 2751 O O . GLU A 1 345 ? -11.961 -19.109 18.594 1 63.84 345 GLU A O 1
ATOM 2756 N N . LEU A 1 346 ? -9.953 -18.109 18.641 1 60.75 346 LEU A N 1
ATOM 2757 C CA . LEU A 1 346 ? -10.211 -17.625 20 1 60.75 346 LEU A CA 1
ATOM 2758 C C . LEU A 1 346 ? -10.656 -16.156 19.969 1 60.75 346 LEU A C 1
ATOM 2760 O O . LEU A 1 346 ? -10.391 -15.445 19 1 60.75 346 LEU A O 1
ATOM 2764 N N . SER A 1 347 ? -11.555 -15.828 20.922 1 61.22 347 SER A N 1
ATOM 2765 C CA . SER A 1 347 ? -12.117 -14.492 21.094 1 61.22 347 SER A CA 1
ATOM 2766 C C . SER A 1 347 ? -11.047 -13.484 21.5 1 61.22 347 SER A C 1
ATOM 2768 O O . SER A 1 347 ? -10.062 -13.844 22.156 1 61.22 347 SER A O 1
ATOM 2770 N N . PHE A 1 348 ? -11.141 -12.305 20.719 1 61.59 348 PHE A N 1
ATOM 2771 C CA . PHE A 1 348 ? -10.18 -11.227 20.922 1 61.59 348 PHE A CA 1
ATOM 2772 C C . PHE A 1 348 ? -10.523 -10.414 22.156 1 61.59 348 PHE A C 1
ATOM 2774 O O . PHE A 1 348 ? -11.664 -9.977 22.328 1 61.59 348 PHE A O 1
ATOM 2781 N N . PRO A 1 349 ? -9.688 -10.344 23.281 1 64.38 349 PRO A N 1
ATOM 2782 C CA . PRO A 1 349 ? -9.953 -9.523 24.469 1 64.38 349 PRO A CA 1
ATOM 2783 C C . PRO A 1 349 ? -9.781 -8.031 24.203 1 64.38 349 PRO A C 1
ATOM 2785 O O . PRO A 1 349 ? -9.258 -7.641 23.156 1 64.38 349 PRO A O 1
ATOM 2788 N N . LYS A 1 350 ? -10.5 -7.234 25.203 1 69.75 350 LYS A N 1
ATOM 2789 C CA . LYS A 1 350 ? -10.258 -5.793 25.188 1 69.75 350 LYS A CA 1
ATOM 2790 C C . LYS A 1 350 ? -8.805 -5.477 25.516 1 69.75 350 LYS A C 1
ATOM 2792 O O . LYS A 1 350 ? -8.305 -5.852 26.578 1 69.75 350 LYS A O 1
ATOM 2797 N N . LEU A 1 351 ? -8.141 -4.797 24.453 1 71.06 351 LEU A N 1
ATOM 2798 C CA . LEU A 1 351 ? -6.691 -4.68 24.562 1 71.06 351 LEU A CA 1
ATOM 2799 C C . LEU A 1 351 ? -6.297 -3.311 25.109 1 71.06 351 LEU A C 1
ATOM 2801 O O . LEU A 1 351 ? -5.234 -3.162 25.719 1 71.06 351 LEU A O 1
ATOM 2805 N N . PHE A 1 352 ? -7.285 -2.289 24.938 1 69.44 352 PHE A N 1
ATOM 2806 C CA . PHE A 1 352 ? -6.922 -0.937 25.344 1 69.44 352 PHE A CA 1
ATOM 2807 C C . PHE A 1 352 ? -7.938 -0.382 26.328 1 69.44 352 PHE A C 1
ATOM 2809 O O . PHE A 1 352 ? -9.141 -0.583 26.172 1 69.44 352 PHE A O 1
ATOM 2816 N N . SER A 1 353 ? -7.461 0.097 27.578 1 73 353 SER A N 1
ATOM 2817 C CA . SER A 1 353 ? -8.305 0.843 28.5 1 73 353 SER A CA 1
ATOM 2818 C C . SER A 1 353 ? -7.719 2.221 28.797 1 73 353 SER A C 1
ATOM 2820 O O . SER A 1 353 ? -6.535 2.344 29.125 1 73 353 SER A O 1
ATOM 2822 N N . VAL A 1 354 ? -8.508 3.221 28.297 1 69.5 354 VAL A N 1
ATOM 2823 C CA . VAL A 1 354 ? -8.094 4.598 28.547 1 69.5 354 VAL A CA 1
ATOM 2824 C C . VAL A 1 354 ? -8.945 5.199 29.672 1 69.5 354 VAL A C 1
ATOM 2826 O O . VAL A 1 354 ? -10.18 5.129 29.625 1 69.5 354 VAL A O 1
ATOM 2829 N N . SER A 1 355 ? -8.375 5.562 30.844 1 73.25 355 SER A N 1
ATOM 2830 C CA . SER A 1 355 ? -9.07 6.254 31.922 1 73.25 355 SER A CA 1
ATOM 2831 C C . SER A 1 355 ? -8.617 7.703 32.031 1 73.25 355 SER A C 1
ATOM 2833 O O . SER A 1 355 ? -7.414 7.98 32.062 1 73.25 355 SER A O 1
ATOM 2835 N N . VAL A 1 356 ? -9.586 8.633 31.766 1 65.94 356 VAL A N 1
ATOM 2836 C CA . VAL A 1 356 ? -9.289 10.062 31.859 1 65.94 356 VAL A CA 1
ATOM 2837 C C . VAL A 1 356 ? -9.766 10.609 33.219 1 65.94 356 VAL A C 1
ATOM 2839 O O . VAL A 1 356 ? -10.922 10.391 33.594 1 65.94 356 VAL A O 1
ATOM 2842 N N . SER A 1 357 ? -8.75 10.906 34.062 1 62.97 357 SER A N 1
ATOM 2843 C CA . SER A 1 357 ? -9.148 11.508 35.344 1 62.97 357 SER A CA 1
ATOM 2844 C C . SER A 1 357 ? -9.578 12.961 35.156 1 62.97 357 SER A C 1
ATOM 2846 O O . SER A 1 357 ? -9.062 13.656 34.281 1 62.97 357 SER A O 1
ATOM 2848 N N . GLU A 1 358 ? -10.719 13.453 35.781 1 58.12 358 GLU A N 1
ATOM 2849 C CA . GLU A 1 358 ? -11.312 14.789 35.75 1 58.12 358 GLU A CA 1
ATOM 2850 C C . GLU A 1 358 ? -10.258 15.859 36 1 58.12 358 GLU A C 1
ATOM 2852 O O . GLU A 1 358 ? -9.328 15.656 36.781 1 58.12 358 GLU A O 1
ATOM 2857 N N . PRO A 1 359 ? -10.227 16.938 35.094 1 55.81 359 PRO A N 1
ATOM 2858 C CA . PRO A 1 359 ? -9.289 18.062 35.188 1 55.81 359 PRO A CA 1
ATOM 2859 C C . PRO A 1 359 ? -9.18 18.625 36.594 1 55.81 359 PRO A C 1
ATOM 2861 O O . PRO A 1 359 ? -10.188 18.703 37.312 1 55.81 359 PRO A O 1
ATOM 2864 N N . VAL A 1 360 ? -8.055 18.438 37.25 1 56.75 360 VAL A N 1
ATOM 2865 C CA . VAL A 1 360 ? -7.832 19.109 38.531 1 56.75 360 VAL A CA 1
ATOM 2866 C C . VAL A 1 360 ? -8.055 20.609 38.375 1 56.75 360 VAL A C 1
ATOM 2868 O O . VAL A 1 360 ? -7.938 21.156 37.281 1 56.75 360 VAL A O 1
ATOM 2871 N N . SER A 1 361 ? -8.484 21.375 39.406 1 54.66 361 SER A N 1
ATOM 2872 C CA . SER A 1 361 ? -8.836 22.797 39.531 1 54.66 361 SER A CA 1
ATOM 2873 C C . SER A 1 361 ? -7.789 23.672 38.844 1 54.66 361 SER A C 1
ATOM 2875 O O . SER A 1 361 ? -6.598 23.375 38.875 1 54.66 361 SER A O 1
ATOM 2877 N N . PRO A 1 362 ? -8.273 24.594 38.125 1 58.47 362 PRO A N 1
ATOM 2878 C CA . PRO A 1 362 ? -7.367 25.547 37.469 1 58.47 362 PRO A CA 1
ATOM 2879 C C . PRO A 1 362 ? -6.348 26.141 38.438 1 58.47 362 PRO A C 1
ATOM 2881 O O . PRO A 1 362 ? -6.664 26.359 39.625 1 58.47 362 PRO A O 1
ATOM 2884 N N . VAL A 1 363 ? -5.094 25.953 38.219 1 56.44 363 VAL A N 1
ATOM 2885 C CA . VAL A 1 363 ? -4.059 26.562 39.062 1 56.44 363 VAL A CA 1
ATOM 2886 C C . VAL A 1 363 ? -3.959 28.047 38.75 1 56.44 363 VAL A C 1
ATOM 2888 O O . VAL A 1 363 ? -3.846 28.438 37.594 1 56.44 363 VAL A O 1
ATOM 2891 N N . GLU A 1 364 ? -4.289 28.891 39.719 1 59.38 364 GLU A N 1
ATOM 2892 C CA . GLU A 1 364 ? -4.16 30.328 39.625 1 59.38 364 GLU A CA 1
ATOM 2893 C C . GLU A 1 364 ? -2.699 30.766 39.688 1 59.38 364 GLU A C 1
ATOM 2895 O O . GLU A 1 364 ? -1.963 30.312 40.594 1 59.38 364 GLU A O 1
ATOM 2900 N N . ILE A 1 365 ? -2.111 31.203 38.688 1 54.94 365 ILE A N 1
ATOM 2901 C CA . ILE A 1 365 ? -0.801 31.828 38.844 1 54.94 365 ILE A CA 1
ATOM 2902 C C . ILE A 1 365 ? -0.967 33.281 39.25 1 54.94 365 ILE A C 1
ATOM 2904 O O . ILE A 1 365 ? -1.592 34.062 38.531 1 54.94 365 ILE A O 1
ATOM 2908 N N . PRO A 1 366 ? -0.603 33.625 40.531 1 53.5 366 PRO A N 1
ATOM 2909 C CA . PRO A 1 366 ? -0.727 35 41 1 53.5 366 PRO A CA 1
ATOM 2910 C C . PRO A 1 366 ? 0.109 35.969 40.156 1 53.5 366 PRO A C 1
ATOM 2912 O O . PRO A 1 366 ? 1.267 35.688 39.844 1 53.5 366 PRO A O 1
ATOM 2915 N N . ARG A 1 367 ? -0.455 36.781 39.344 1 54.28 367 ARG A N 1
ATOM 2916 C CA . ARG A 1 367 ? 0.326 37.875 38.75 1 54.28 367 ARG A CA 1
ATOM 2917 C C . ARG A 1 367 ? 0.725 38.906 39.844 1 54.28 367 ARG A C 1
ATOM 2919 O O . ARG A 1 367 ? -0.028 39.125 40.781 1 54.28 367 ARG A O 1
ATOM 2926 N N . VAL A 1 368 ? 1.977 39.156 40.031 1 47.56 368 VAL A N 1
ATOM 2927 C CA . VAL A 1 368 ? 2.527 40.062 41 1 47.56 368 VAL A CA 1
ATOM 2928 C C . VAL A 1 368 ? 1.792 41.406 40.906 1 47.56 368 VAL A C 1
ATOM 2930 O O . VAL A 1 368 ? 1.574 41.938 39.812 1 47.56 368 VAL A O 1
ATOM 2933 N N . ARG A 1 369 ? 1.081 41.812 41.969 1 45.47 369 ARG A N 1
ATOM 2934 C CA . ARG A 1 369 ? 0.471 43.125 42.188 1 45.47 369 ARG A CA 1
ATOM 2935 C C . ARG A 1 369 ? 1.496 44.25 42.031 1 45.47 369 ARG A C 1
ATOM 2937 O O . ARG A 1 369 ? 2.631 44.125 42.5 1 45.47 369 ARG A O 1
ATOM 2944 N N . SER A 1 370 ? 1.508 45.031 40.969 1 39.5 370 SER A N 1
ATOM 2945 C CA . SER A 1 370 ? 2.275 46.25 41.062 1 39.5 370 SER A CA 1
ATOM 2946 C C . SER A 1 370 ? 2.195 46.875 42.438 1 39.5 370 SER A C 1
ATOM 2948 O O . SER A 1 370 ? 1.131 46.875 43.062 1 39.5 370 SER A O 1
ATOM 2950 N N . PRO A 1 371 ? 3.391 46.906 43.219 1 34.78 371 PRO A N 1
ATOM 2951 C CA . PRO A 1 371 ? 3.271 47.688 44.438 1 34.78 371 PRO A CA 1
ATOM 2952 C C . PRO A 1 371 ? 2.545 49.031 44.219 1 34.78 371 PRO A C 1
ATOM 2954 O O . PRO A 1 371 ? 2.664 49.625 43.156 1 34.78 371 PRO A O 1
ATOM 2957 N N . VAL A 1 372 ? 1.559 49.406 45.125 1 36.09 372 VAL A N 1
ATOM 2958 C CA . VAL A 1 372 ? 1.166 50.812 45.281 1 36.09 372 VAL A CA 1
ATOM 2959 C C . VAL A 1 372 ? 2.402 51.656 45.562 1 36.09 372 VAL A C 1
ATOM 2961 O O . VAL A 1 372 ? 3.258 51.312 46.375 1 36.09 372 VAL A O 1
ATOM 2964 N N . MET B 1 1 ? -4.988 -52.062 -44.781 1 49.59 1 MET B N 1
ATOM 2965 C CA . MET B 1 1 ? -3.975 -51.281 -45.5 1 49.59 1 MET B CA 1
ATOM 2966 C C . MET B 1 1 ? -3.016 -50.625 -44.531 1 49.59 1 MET B C 1
ATOM 2968 O O . MET B 1 1 ? -3.395 -50.312 -43.406 1 49.59 1 MET B O 1
ATOM 2972 N N . ALA B 1 2 ? -1.762 -50.844 -44.781 1 60.44 2 ALA B N 1
ATOM 2973 C CA . ALA B 1 2 ? -0.744 -50.281 -43.906 1 60.44 2 ALA B CA 1
ATOM 2974 C C . ALA B 1 2 ? -0.88 -48.75 -43.812 1 60.44 2 ALA B C 1
ATOM 2976 O O . ALA B 1 2 ? -0.742 -48.062 -44.812 1 60.44 2 ALA B O 1
ATOM 2977 N N . GLU B 1 3 ? -1.675 -48.25 -42.938 1 66 3 GLU B N 1
ATOM 2978 C CA . GLU B 1 3 ? -1.892 -46.844 -42.75 1 66 3 GLU B CA 1
ATOM 2979 C C . GLU B 1 3 ? -0.719 -46.188 -42.031 1 66 3 GLU B C 1
ATOM 2981 O O . GLU B 1 3 ? 0.035 -46.875 -41.344 1 66 3 GLU B O 1
ATOM 2986 N N . ALA B 1 4 ? -0.482 -44.875 -42.438 1 76.25 4 ALA B N 1
ATOM 2987 C CA . ALA B 1 4 ? 0.564 -44.094 -41.781 1 76.25 4 ALA B CA 1
ATOM 2988 C C . ALA B 1 4 ? 0.347 -44.031 -40.281 1 76.25 4 ALA B C 1
ATOM 2990 O O . ALA B 1 4 ? -0.792 -43.938 -39.812 1 76.25 4 ALA B O 1
ATOM 2991 N N . LEU B 1 5 ? 1.393 -44.281 -39.594 1 80.5 5 LEU B N 1
ATOM 2992 C CA . LEU B 1 5 ? 1.313 -44.188 -38.125 1 80.5 5 LEU B CA 1
ATOM 2993 C C . LEU B 1 5 ? 1.111 -42.75 -37.688 1 80.5 5 LEU B C 1
ATOM 2995 O O . LEU B 1 5 ? 1.726 -41.812 -38.25 1 80.5 5 LEU B O 1
ATOM 2999 N N . ASN B 1 6 ? 0.168 -42.531 -36.812 1 84.75 6 ASN B N 1
ATOM 3000 C CA . ASN B 1 6 ? 0.084 -41.188 -36.219 1 84.75 6 ASN B CA 1
ATOM 3001 C C . ASN B 1 6 ? 1.244 -40.938 -35.25 1 84.75 6 ASN B C 1
ATOM 3003 O O . ASN B 1 6 ? 2.061 -41.844 -35 1 84.75 6 ASN B O 1
ATOM 3007 N N . ARG B 1 7 ? 1.413 -39.781 -34.844 1 85 7 ARG B N 1
ATOM 3008 C CA . ARG B 1 7 ? 2.557 -39.375 -34.031 1 85 7 ARG B CA 1
ATOM 3009 C C . ARG B 1 7 ? 2.723 -40.25 -32.812 1 85 7 ARG B C 1
ATOM 3011 O O . ARG B 1 7 ? 3.826 -40.719 -32.531 1 85 7 ARG B O 1
ATOM 3018 N N . THR B 1 8 ? 1.627 -40.562 -32 1 87.69 8 THR B N 1
ATOM 3019 C CA . THR B 1 8 ? 1.663 -41.375 -30.797 1 87.69 8 THR B CA 1
ATOM 3020 C C . THR B 1 8 ? 2.055 -42.812 -31.125 1 87.69 8 THR B C 1
ATOM 3022 O O . THR B 1 8 ? 2.877 -43.406 -30.422 1 87.69 8 THR B O 1
ATOM 3025 N N . GLU B 1 9 ? 1.468 -43.281 -32.125 1 88.94 9 GLU B N 1
ATOM 3026 C CA . GLU B 1 9 ? 1.772 -44.625 -32.531 1 88.94 9 GLU B CA 1
ATOM 3027 C C . GLU B 1 9 ? 3.244 -44.781 -32.938 1 88.94 9 GLU B C 1
ATOM 3029 O O . GLU B 1 9 ? 3.879 -45.781 -32.594 1 88.94 9 GLU B O 1
ATOM 3034 N N . ARG B 1 10 ? 3.73 -43.75 -33.656 1 87.94 10 ARG B N 1
ATOM 3035 C CA . ARG B 1 10 ? 5.133 -43.75 -34.062 1 87.94 10 ARG B CA 1
ATOM 3036 C C . ARG B 1 10 ? 6.051 -43.781 -32.844 1 87.94 10 ARG B C 1
ATOM 3038 O O . ARG B 1 10 ? 6.98 -44.562 -32.781 1 87.94 10 ARG B O 1
ATOM 3045 N N . GLU B 1 11 ? 5.734 -43 -31.922 1 88.94 11 GLU B N 1
ATOM 3046 C CA . GLU B 1 11 ? 6.551 -42.938 -30.719 1 88.94 11 GLU B CA 1
ATOM 3047 C C . GLU B 1 11 ? 6.496 -44.219 -29.922 1 88.94 11 GLU B C 1
ATOM 3049 O O . GLU B 1 11 ? 7.52 -44.719 -29.438 1 88.94 11 GLU B O 1
ATOM 3054 N N . PHE B 1 12 ? 5.305 -44.812 -29.844 1 90.94 12 PHE B N 1
ATOM 3055 C CA . PHE B 1 12 ? 5.094 -46 -29.016 1 90.94 12 PHE B CA 1
ATOM 3056 C C . PHE B 1 12 ? 5.723 -47.219 -29.672 1 90.94 12 PHE B C 1
ATOM 3058 O O . PHE B 1 12 ? 6.258 -48.094 -28.969 1 90.94 12 PHE B O 1
ATOM 3065 N N . LEU B 1 13 ? 5.734 -47.219 -30.906 1 93.12 13 LEU B N 1
ATOM 3066 C CA . LEU B 1 13 ? 6.129 -48.438 -31.609 1 93.12 13 LEU B CA 1
ATOM 3067 C C . LEU B 1 13 ? 7.594 -48.375 -32.031 1 93.12 13 LEU B C 1
ATOM 3069 O O . LEU B 1 13 ? 8.281 -49.406 -32.062 1 93.12 13 LEU B O 1
ATOM 3073 N N . LEU B 1 14 ? 8.062 -47.156 -32.375 1 94.25 14 LEU B N 1
ATOM 3074 C CA . LEU B 1 14 ? 9.344 -47.062 -33.094 1 94.25 14 LEU B CA 1
ATOM 3075 C C . LEU B 1 14 ? 10.43 -46.5 -32.188 1 94.25 14 LEU B C 1
ATOM 3077 O O . LEU B 1 14 ? 11.609 -46.5 -32.531 1 94.25 14 LEU B O 1
ATOM 3081 N N . ASN B 1 15 ? 10.109 -46.125 -31.047 1 94.62 15 ASN B N 1
ATOM 3082 C CA . ASN B 1 15 ? 11.109 -45.531 -30.156 1 94.62 15 ASN B CA 1
ATOM 3083 C C . ASN B 1 15 ? 11.484 -46.469 -29.016 1 94.62 15 ASN B C 1
ATOM 3085 O O . ASN B 1 15 ? 10.633 -47.188 -28.516 1 94.62 15 ASN B O 1
ATOM 3089 N N . CYS B 1 16 ? 12.711 -46.406 -28.594 1 96.06 16 CYS B N 1
ATOM 3090 C CA . CYS B 1 16 ? 13.242 -47.219 -27.516 1 96.06 16 CYS B CA 1
ATOM 3091 C C . CYS B 1 16 ? 12.766 -46.688 -26.156 1 96.06 16 CYS B C 1
ATOM 3093 O O . CYS B 1 16 ? 12.812 -45.5 -25.906 1 96.06 16 CYS B O 1
ATOM 3095 N N . GLY B 1 17 ? 12.406 -47.562 -25.297 1 92.44 17 GLY B N 1
ATOM 3096 C CA . GLY B 1 17 ? 11.922 -47.156 -23.984 1 92.44 17 GLY B CA 1
ATOM 3097 C C . GLY B 1 17 ? 13.039 -46.75 -23.031 1 92.44 17 GLY B C 1
ATOM 3098 O O . GLY B 1 17 ? 12.781 -46.188 -21.969 1 92.44 17 GLY B O 1
ATOM 3099 N N . ILE B 1 18 ? 14.273 -46.969 -23.391 1 94.44 18 ILE B N 1
ATOM 3100 C CA . ILE B 1 18 ? 15.406 -46.688 -22.531 1 94.44 18 ILE B CA 1
ATOM 3101 C C . ILE B 1 18 ? 16.078 -45.375 -22.969 1 94.44 18 ILE B C 1
ATOM 3103 O O . ILE B 1 18 ? 16.172 -44.438 -22.203 1 94.44 18 ILE B O 1
ATOM 3107 N N . CYS B 1 19 ? 16.438 -45.281 -24.266 1 94.88 19 CYS B N 1
ATOM 3108 C CA . CYS B 1 19 ? 17.188 -44.125 -24.719 1 94.88 19 CYS B CA 1
ATOM 3109 C C . CYS B 1 19 ? 16.25 -43.062 -25.328 1 94.88 19 CYS B C 1
ATOM 3111 O O . CYS B 1 19 ? 16.641 -41.906 -25.5 1 94.88 19 CYS B O 1
ATOM 3113 N N . GLY B 1 20 ? 15.117 -43.469 -25.734 1 93.12 20 GLY B N 1
ATOM 3114 C CA . GLY B 1 20 ? 14.141 -42.531 -26.266 1 93.12 20 GLY B CA 1
ATOM 3115 C C . GLY B 1 20 ? 14.297 -42.281 -27.75 1 93.12 20 GLY B C 1
ATOM 3116 O O . GLY B 1 20 ? 13.477 -41.594 -28.359 1 93.12 20 GLY B O 1
ATOM 3117 N N . GLY B 1 21 ? 15.258 -42.844 -28.266 1 93.5 21 GLY B N 1
ATOM 3118 C CA . GLY B 1 21 ? 15.5 -42.656 -29.688 1 93.5 21 GLY B CA 1
ATOM 3119 C C . GLY B 1 21 ? 14.883 -43.75 -30.531 1 93.5 21 GLY B C 1
ATOM 3120 O O . GLY B 1 21 ? 14.164 -44.625 -30.031 1 93.5 21 GLY B O 1
ATOM 3121 N N . ARG B 1 22 ? 15.211 -43.688 -31.859 1 92.69 22 ARG B N 1
ATOM 3122 C CA . ARG B 1 22 ? 14.719 -44.688 -32.812 1 92.69 22 ARG B CA 1
ATOM 3123 C C . ARG B 1 22 ? 15.336 -46.062 -32.5 1 92.69 22 ARG B C 1
ATOM 3125 O O . ARG B 1 22 ? 16.547 -46.156 -32.281 1 92.69 22 ARG B O 1
ATOM 3132 N N . LEU B 1 23 ? 14.461 -47.031 -32.531 1 96.06 23 LEU B N 1
ATOM 3133 C CA . LEU B 1 23 ? 14.898 -48.406 -32.219 1 96.06 23 LEU B CA 1
ATOM 3134 C C . LEU B 1 23 ? 15.969 -48.844 -33.188 1 96.06 23 LEU B C 1
ATOM 3136 O O . LEU B 1 23 ? 15.805 -48.719 -34.406 1 96.06 23 LEU B O 1
ATOM 3140 N N . THR B 1 24 ? 17.109 -49.344 -32.688 1 94.88 24 THR B N 1
ATOM 3141 C CA . THR B 1 24 ? 18.172 -49.938 -33.469 1 94.88 24 THR B CA 1
ATOM 3142 C C . THR B 1 24 ? 18.375 -51.406 -33.062 1 94.88 24 THR B C 1
ATOM 3144 O O . THR B 1 24 ? 18.688 -51.688 -31.922 1 94.88 24 THR B O 1
ATOM 3147 N N . ASP B 1 25 ? 18.25 -52.312 -34.031 1 96.25 25 ASP B N 1
ATOM 3148 C CA . ASP B 1 25 ? 18.297 -53.75 -33.75 1 96.25 25 ASP B CA 1
ATOM 3149 C C . ASP B 1 25 ? 17.375 -54.125 -32.594 1 96.25 25 ASP B C 1
ATOM 3151 O O . ASP B 1 25 ? 17.828 -54.562 -31.531 1 96.25 25 ASP B O 1
ATOM 3155 N N . PRO B 1 26 ? 16.109 -53.875 -32.812 1 97.38 26 PRO B N 1
ATOM 3156 C CA . PRO B 1 26 ? 15.141 -53.938 -31.734 1 97.38 26 PRO B CA 1
ATOM 3157 C C . PRO B 1 26 ? 14.945 -55.344 -31.203 1 97.38 26 PRO B C 1
ATOM 3159 O O . PRO B 1 26 ? 14.828 -56.312 -31.984 1 97.38 26 PRO B O 1
ATOM 3162 N N . ARG B 1 27 ? 14.984 -55.438 -29.859 1 97.69 27 ARG B N 1
ATOM 3163 C CA . ARG B 1 27 ? 14.633 -56.656 -29.156 1 97.69 27 ARG B CA 1
ATOM 3164 C C . ARG B 1 27 ? 13.336 -56.5 -28.375 1 97.69 27 ARG B C 1
ATOM 3166 O O . ARG B 1 27 ? 13.094 -55.438 -27.781 1 97.69 27 ARG B O 1
ATOM 3173 N N . ILE B 1 28 ? 12.469 -57.469 -28.438 1 97.62 28 ILE B N 1
ATOM 3174 C CA . ILE B 1 28 ? 11.18 -57.406 -27.766 1 97.62 28 ILE B CA 1
ATOM 3175 C C . ILE B 1 28 ? 11.18 -58.344 -26.578 1 97.62 28 ILE B C 1
ATOM 3177 O O . ILE B 1 28 ? 11.695 -59.469 -26.656 1 97.62 28 ILE B O 1
ATOM 3181 N N . LEU B 1 29 ? 10.672 -57.875 -25.484 1 95.75 29 LEU B N 1
ATOM 3182 C CA . LEU B 1 29 ? 10.633 -58.625 -24.25 1 95.75 29 LEU B CA 1
ATOM 3183 C C . LEU B 1 29 ? 9.297 -59.344 -24.094 1 95.75 29 LEU B C 1
ATOM 3185 O O . LEU B 1 29 ? 8.414 -59.219 -24.953 1 95.75 29 LEU B O 1
ATOM 3189 N N . ASP B 1 30 ? 9.148 -60.125 -23 1 93.69 30 ASP B N 1
ATOM 3190 C CA . ASP B 1 30 ? 7.938 -60.906 -22.781 1 93.69 30 ASP B CA 1
ATOM 3191 C C . ASP B 1 30 ? 6.734 -60 -22.5 1 93.69 30 ASP B C 1
ATOM 3193 O O . ASP B 1 30 ? 5.59 -60.438 -22.609 1 93.69 30 ASP B O 1
ATOM 3197 N N . CYS B 1 31 ? 7.023 -58.75 -22.219 1 92.62 31 CYS B N 1
ATOM 3198 C CA . CYS B 1 31 ? 5.973 -57.781 -21.984 1 92.62 31 CYS B CA 1
ATOM 3199 C C . CYS B 1 31 ? 5.586 -57.062 -23.266 1 92.62 31 CYS B C 1
ATOM 3201 O O . CYS B 1 31 ? 4.746 -56.188 -23.266 1 92.62 31 CYS B O 1
ATOM 3203 N N . LEU B 1 32 ? 6.258 -57.406 -24.344 1 95.5 32 LEU B N 1
ATOM 3204 C CA . LEU B 1 32 ? 6.004 -56.906 -25.703 1 95.5 32 LEU B CA 1
ATOM 3205 C C . LEU B 1 32 ? 6.484 -55.469 -25.859 1 95.5 32 LEU B C 1
ATOM 3207 O O . LEU B 1 32 ? 6.051 -54.781 -26.781 1 95.5 32 LEU B O 1
ATOM 3211 N N . HIS B 1 33 ? 7.328 -55.094 -24.922 1 95.06 33 HIS B N 1
ATOM 3212 C CA . HIS B 1 33 ? 8.031 -53.844 -25.109 1 95.06 33 HIS B CA 1
ATOM 3213 C C . HIS B 1 33 ? 9.359 -54.031 -25.828 1 95.06 33 HIS B C 1
ATOM 3215 O O . HIS B 1 33 ? 10.039 -55.031 -25.609 1 95.06 33 HIS B O 1
ATOM 3221 N N . SER B 1 34 ? 9.664 -53.094 -26.672 1 96.69 34 SER B N 1
ATOM 3222 C CA . SER B 1 34 ? 10.867 -53.219 -27.484 1 96.69 34 SER B CA 1
ATOM 3223 C C . SER B 1 34 ? 11.93 -52.219 -27.062 1 96.69 34 SER B C 1
ATOM 3225 O O . SER B 1 34 ? 11.602 -51.062 -26.703 1 96.69 34 SER B O 1
ATOM 3227 N N . PHE B 1 35 ? 13.188 -52.656 -27.141 1 97.5 35 PHE B N 1
ATOM 3228 C CA . PHE B 1 35 ? 14.352 -51.844 -26.812 1 97.5 35 PHE B CA 1
ATOM 3229 C C . PHE B 1 35 ? 15.484 -52.094 -27.797 1 97.5 35 PHE B C 1
ATOM 3231 O O . PHE B 1 35 ? 15.516 -53.125 -28.469 1 97.5 35 PHE B O 1
ATOM 3238 N N . CYS B 1 36 ? 16.344 -51.125 -27.859 1 97.81 36 CYS B N 1
ATOM 3239 C CA . CYS B 1 36 ? 17.562 -51.344 -28.625 1 97.81 36 CYS B CA 1
ATOM 3240 C C . CYS B 1 36 ? 18.391 -52.469 -28.016 1 97.81 36 CYS B C 1
ATOM 3242 O O . CYS B 1 36 ? 18.484 -52.562 -26.781 1 97.81 36 CYS B O 1
ATOM 3244 N N . LYS B 1 37 ? 18.984 -53.25 -28.859 1 97.75 37 LYS B N 1
ATOM 3245 C CA . LYS B 1 37 ? 19.875 -54.281 -28.359 1 97.75 37 LYS B CA 1
ATOM 3246 C C . LYS B 1 37 ? 20.984 -53.688 -27.484 1 97.75 37 LYS B C 1
ATOM 3248 O O . LYS B 1 37 ? 21.25 -54.188 -26.391 1 97.75 37 LYS B O 1
ATOM 3253 N N . GLU B 1 38 ? 21.547 -52.594 -28.016 1 97.25 38 GLU B N 1
ATOM 3254 C CA . GLU B 1 38 ? 22.656 -51.969 -27.297 1 97.25 38 GLU B CA 1
ATOM 3255 C C . GLU B 1 38 ? 22.203 -51.469 -25.922 1 97.25 38 GLU B C 1
ATOM 3257 O O . GLU B 1 38 ? 22.938 -51.594 -24.938 1 97.25 38 GLU B O 1
ATOM 3262 N N . CYS B 1 39 ? 21.094 -50.875 -25.859 1 97.06 39 CYS B N 1
ATOM 3263 C CA . CYS B 1 39 ? 20.547 -50.375 -24.609 1 97.06 39 CYS B CA 1
ATOM 3264 C C . CYS B 1 39 ? 20.359 -51.5 -23.609 1 97.06 39 CYS B C 1
ATOM 3266 O O . CYS B 1 39 ? 20.641 -51.344 -22.422 1 97.06 39 CYS B O 1
ATOM 3268 N N . LEU B 1 40 ? 19.844 -52.656 -24.047 1 97.06 40 LEU B N 1
ATOM 3269 C CA . LEU B 1 40 ? 19.625 -53.812 -23.188 1 97.06 40 LEU B CA 1
ATOM 3270 C C . LEU B 1 40 ? 20.953 -54.406 -22.688 1 97.06 40 LEU B C 1
ATOM 3272 O O . LEU B 1 40 ? 21.047 -54.844 -21.547 1 97.06 40 LEU B O 1
ATOM 3276 N N . VAL B 1 41 ? 21.906 -54.344 -23.562 1 96.56 41 VAL B N 1
ATOM 3277 C CA . VAL B 1 41 ? 23.219 -54.812 -23.172 1 96.56 41 VAL B CA 1
ATOM 3278 C C . VAL B 1 41 ? 23.781 -53.969 -22.031 1 96.56 41 VAL B C 1
ATOM 3280 O O . VAL B 1 41 ? 24.297 -54.5 -21.047 1 96.56 41 VAL B O 1
ATOM 3283 N N . ILE B 1 42 ? 23.703 -52.688 -22.203 1 95.62 42 ILE B N 1
ATOM 3284 C CA . ILE B 1 42 ? 24.188 -51.75 -21.188 1 95.62 42 ILE B CA 1
ATOM 3285 C C . ILE B 1 42 ? 23.469 -52.031 -19.859 1 95.62 42 ILE B C 1
ATOM 3287 O O . ILE B 1 42 ? 24.094 -52.062 -18.797 1 95.62 42 ILE B O 1
ATOM 3291 N N . LYS B 1 43 ? 22.188 -52.219 -19.906 1 94.19 43 LYS B N 1
ATOM 3292 C CA . LYS B 1 43 ? 21.406 -52.469 -18.703 1 94.19 43 LYS B CA 1
ATOM 3293 C C . LYS B 1 43 ? 21.797 -53.812 -18.062 1 94.19 43 LYS B C 1
ATOM 3295 O O . LYS B 1 43 ? 21.859 -53.938 -16.844 1 94.19 43 LYS B O 1
ATOM 3300 N N . GLN B 1 44 ? 21.953 -54.812 -18.891 1 93.5 44 GLN B N 1
ATOM 3301 C CA . GLN B 1 44 ? 22.359 -56.125 -18.406 1 93.5 44 GLN B CA 1
ATOM 3302 C C . GLN B 1 44 ? 23.703 -56.031 -17.672 1 93.5 44 GLN B C 1
ATOM 3304 O O . GLN B 1 44 ? 23.891 -56.688 -16.656 1 93.5 44 GLN B O 1
ATOM 3309 N N . GLU B 1 45 ? 24.625 -55.25 -18.266 1 93.38 45 GLU B N 1
ATOM 3310 C CA . GLU B 1 45 ? 25.953 -55.094 -17.672 1 93.38 45 GLU B CA 1
ATOM 3311 C C . GLU B 1 45 ? 25.859 -54.5 -16.266 1 93.38 45 GLU B C 1
ATOM 3313 O O . GLU B 1 45 ? 26.625 -54.844 -15.383 1 93.38 45 GLU B O 1
ATOM 3318 N N . GLN B 1 46 ? 24.953 -53.656 -16.094 1 92.44 46 GLN B N 1
ATOM 3319 C CA . GLN B 1 46 ? 24.781 -52.969 -14.828 1 92.44 46 GLN B CA 1
ATOM 3320 C C . GLN B 1 46 ? 23.984 -53.812 -13.828 1 92.44 46 GLN B C 1
ATOM 3322 O O . GLN B 1 46 ? 24 -53.531 -12.633 1 92.44 46 GLN B O 1
ATOM 3327 N N . ALA B 1 47 ? 23.234 -54.812 -14.32 1 91 47 ALA B N 1
ATOM 3328 C CA . ALA B 1 47 ? 22.359 -55.625 -13.484 1 91 47 ALA B CA 1
ATOM 3329 C C . ALA B 1 47 ? 23.156 -56.688 -12.695 1 91 47 ALA B C 1
ATOM 3331 O O . ALA B 1 47 ? 24.25 -57.062 -13.109 1 91 47 ALA B O 1
ATOM 3332 N N . THR B 1 48 ? 22.656 -57 -11.523 1 90.44 48 THR B N 1
ATOM 3333 C CA . THR B 1 48 ? 23.281 -58 -10.695 1 90.44 48 THR B CA 1
ATOM 3334 C C . THR B 1 48 ? 23.078 -59.406 -11.305 1 90.44 48 THR B C 1
ATOM 3336 O O . THR B 1 48 ? 24.016 -60.188 -11.383 1 90.44 48 THR B O 1
ATOM 3339 N N . LYS B 1 49 ? 21.828 -59.688 -11.695 1 90.38 49 LYS B N 1
ATOM 3340 C CA . LYS B 1 49 ? 21.516 -60.969 -12.367 1 90.38 49 LYS B CA 1
ATOM 3341 C C . LYS B 1 49 ? 21.594 -60.812 -13.883 1 90.38 49 LYS B C 1
ATOM 3343 O O . LYS B 1 49 ? 20.891 -60 -14.469 1 90.38 49 LYS B O 1
ATOM 3348 N N . LYS B 1 50 ? 22.406 -61.656 -14.477 1 90.5 50 LYS B N 1
ATOM 3349 C CA . LYS B 1 50 ? 22.672 -61.469 -15.906 1 90.5 50 LYS B CA 1
ATOM 3350 C C . LYS B 1 50 ? 21.734 -62.344 -16.75 1 90.5 50 LYS B C 1
ATOM 3352 O O . LYS B 1 50 ? 21.641 -62.156 -17.953 1 90.5 50 LYS B O 1
ATOM 3357 N N . ASP B 1 51 ? 20.953 -63.156 -16.109 1 93.38 51 ASP B N 1
ATOM 3358 C CA . ASP B 1 51 ? 20.109 -64.125 -16.844 1 93.38 51 ASP B CA 1
ATOM 3359 C C . ASP B 1 51 ? 18.688 -63.562 -16.969 1 93.38 51 ASP B C 1
ATOM 3361 O O . ASP B 1 51 ? 17.797 -64.25 -17.484 1 93.38 51 ASP B O 1
ATOM 3365 N N . VAL B 1 52 ? 18.5 -62.406 -16.438 1 94.5 52 VAL B N 1
ATOM 3366 C CA . VAL B 1 52 ? 17.156 -61.812 -16.5 1 94.5 52 VAL B CA 1
ATOM 3367 C C . VAL B 1 52 ? 17.25 -60.344 -16.891 1 94.5 52 VAL B C 1
ATOM 3369 O O . VAL B 1 52 ? 18.141 -59.625 -16.438 1 94.5 52 VAL B O 1
ATOM 3372 N N . VAL B 1 53 ? 16.344 -59.938 -17.797 1 94.88 53 VAL B N 1
ATOM 3373 C CA . VAL B 1 53 ? 16.203 -58.5 -18.141 1 94.88 53 VAL B CA 1
ATOM 3374 C C . VAL B 1 53 ? 14.898 -57.969 -17.562 1 94.88 53 VAL B C 1
ATOM 3376 O O . VAL B 1 53 ? 13.836 -58.562 -17.766 1 94.88 53 VAL B O 1
ATOM 3379 N N . ILE B 1 54 ? 15.023 -56.969 -16.844 1 92.88 54 ILE B N 1
ATOM 3380 C CA . ILE B 1 54 ? 13.844 -56.312 -16.297 1 92.88 54 ILE B CA 1
ATOM 3381 C C . ILE B 1 54 ? 13.438 -55.125 -17.172 1 92.88 54 ILE B C 1
ATOM 3383 O O . ILE B 1 54 ? 14.25 -54.25 -17.453 1 92.88 54 ILE B O 1
ATOM 3387 N N . CYS B 1 55 ? 12.211 -55.156 -17.609 1 94.12 55 CYS B N 1
ATOM 3388 C CA . CYS B 1 55 ? 11.727 -54.094 -18.484 1 94.12 55 CYS B CA 1
ATOM 3389 C C . CYS B 1 55 ? 11.672 -52.75 -17.734 1 94.12 55 CYS B C 1
ATOM 3391 O O . CYS B 1 55 ? 11.055 -52.656 -16.672 1 94.12 55 CYS B O 1
ATOM 3393 N N . GLU B 1 56 ? 12.18 -51.781 -18.297 1 91.12 56 GLU B N 1
ATOM 3394 C CA . GLU B 1 56 ? 12.25 -50.469 -17.688 1 91.12 56 GLU B CA 1
ATOM 3395 C C . GLU B 1 56 ? 10.883 -49.781 -17.672 1 91.12 56 GLU B C 1
ATOM 3397 O O . GLU B 1 56 ? 10.633 -48.875 -16.859 1 91.12 56 GLU B O 1
ATOM 3402 N N . LEU B 1 57 ? 10.031 -50.188 -18.578 1 89.81 57 LEU B N 1
ATOM 3403 C CA . LEU B 1 57 ? 8.742 -49.531 -18.75 1 89.81 57 LEU B CA 1
ATOM 3404 C C . LEU B 1 57 ? 7.695 -50.125 -17.812 1 89.81 57 LEU B C 1
ATOM 3406 O O . LEU B 1 57 ? 6.836 -49.438 -17.297 1 89.81 57 LEU B O 1
ATOM 3410 N N . CYS B 1 58 ? 7.781 -51.469 -17.578 1 88.38 58 CYS B N 1
ATOM 3411 C CA . CYS B 1 58 ? 6.688 -52.094 -16.844 1 88.38 58 CYS B CA 1
ATOM 3412 C C . CYS B 1 58 ? 7.219 -52.969 -15.703 1 88.38 58 CYS B C 1
ATOM 3414 O O . CYS B 1 58 ? 6.449 -53.406 -14.852 1 88.38 58 CYS B O 1
ATOM 3416 N N . GLY B 1 59 ? 8.484 -53.312 -15.68 1 87.62 59 GLY B N 1
ATOM 3417 C CA . GLY B 1 59 ? 9.086 -54.062 -14.578 1 87.62 59 GLY B CA 1
ATOM 3418 C C . GLY B 1 59 ? 9.031 -55.562 -14.758 1 87.62 59 GLY B C 1
ATOM 3419 O O . GLY B 1 59 ? 9.516 -56.312 -13.914 1 87.62 59 GLY B O 1
ATOM 3420 N N . THR B 1 60 ? 8.484 -56 -15.875 1 88.75 60 THR B N 1
ATOM 3421 C CA . THR B 1 60 ? 8.359 -57.438 -16.141 1 88.75 60 THR B CA 1
ATOM 3422 C C . THR B 1 60 ? 9.734 -58.062 -16.328 1 88.75 60 THR B C 1
ATOM 3424 O O . THR B 1 60 ? 10.609 -57.469 -16.969 1 88.75 60 THR B O 1
ATOM 3427 N N . HIS B 1 61 ? 9.797 -59.25 -15.852 1 91.31 61 HIS B N 1
ATOM 3428 C CA . HIS B 1 61 ? 11.031 -60.031 -15.969 1 91.31 61 HIS B CA 1
ATOM 3429 C C . HIS B 1 61 ? 11.008 -60.906 -17.203 1 91.31 61 HIS B C 1
ATOM 3431 O O . HIS B 1 61 ? 10.016 -61.594 -17.469 1 91.31 61 HIS B O 1
ATOM 3437 N N . THR B 1 62 ? 12.055 -60.844 -18.031 1 93.38 62 THR B N 1
ATOM 3438 C CA . THR B 1 62 ? 12.234 -61.75 -19.172 1 93.38 62 THR B CA 1
ATOM 3439 C C . THR B 1 62 ? 13.508 -62.562 -19.016 1 93.38 62 THR B C 1
ATOM 3441 O O . THR B 1 62 ? 14.602 -62 -18.844 1 93.38 62 THR B O 1
ATOM 3444 N N . CYS B 1 63 ? 13.328 -63.812 -19.109 1 92.94 63 CYS B N 1
ATOM 3445 C CA . CYS B 1 63 ? 14.461 -64.75 -18.938 1 92.94 63 CYS B CA 1
ATOM 3446 C C . CYS B 1 63 ? 15.258 -64.875 -20.219 1 92.94 63 CYS B C 1
ATOM 3448 O O . CYS B 1 63 ? 14.688 -64.938 -21.312 1 92.94 63 CYS B O 1
ATOM 3450 N N . LEU B 1 64 ? 16.594 -64.938 -20.047 1 93.19 64 LEU B N 1
ATOM 3451 C CA . LEU B 1 64 ? 17.484 -65.062 -21.188 1 93.19 64 LEU B CA 1
ATOM 3452 C C . LEU B 1 64 ? 18.047 -66.438 -21.281 1 93.19 64 LEU B C 1
ATOM 3454 O O . LEU B 1 64 ? 18.328 -67.062 -20.266 1 93.19 64 LEU B O 1
ATOM 3458 N N . PHE B 1 65 ? 18.109 -66.875 -22.5 1 90.56 65 PHE B N 1
ATOM 3459 C CA . PHE B 1 65 ? 18.797 -68.125 -22.734 1 90.56 65 PHE B CA 1
ATOM 3460 C C . PHE B 1 65 ? 20.312 -67.938 -22.844 1 90.56 65 PHE B C 1
ATOM 3462 O O . PHE B 1 65 ? 20.75 -67.062 -23.562 1 90.56 65 PHE B O 1
ATOM 3469 N N . ASN B 1 66 ? 21.141 -68.625 -22.188 1 89.19 66 ASN B N 1
ATOM 3470 C CA . ASN B 1 66 ? 22.594 -68.562 -22.172 1 89.19 66 ASN B CA 1
ATOM 3471 C C . ASN B 1 66 ? 23.094 -67.188 -21.828 1 89.19 66 ASN B C 1
ATOM 3473 O O . ASN B 1 66 ? 24.094 -66.688 -22.391 1 89.19 66 ASN B O 1
ATOM 3477 N N . ASP B 1 67 ? 22.375 -66.438 -21.188 1 86.56 67 ASP B N 1
ATOM 3478 C CA . ASP B 1 67 ? 22.719 -65.125 -20.672 1 86.56 67 ASP B CA 1
ATOM 3479 C C . ASP B 1 67 ? 23.031 -64.188 -21.812 1 86.56 67 ASP B C 1
ATOM 3481 O O . ASP B 1 67 ? 23.906 -63.312 -21.703 1 86.56 67 ASP B O 1
ATOM 3485 N N . SER B 1 68 ? 22.359 -64.375 -22.859 1 92.56 68 SER B N 1
ATOM 3486 C CA . SER B 1 68 ? 22.672 -63.531 -24.031 1 92.56 68 SER B CA 1
ATOM 3487 C C . SER B 1 68 ? 21.438 -62.75 -24.484 1 92.56 68 SER B C 1
ATOM 3489 O O . SER B 1 68 ? 20.375 -63.312 -24.672 1 92.56 68 SER B O 1
ATOM 3491 N N . ILE B 1 69 ? 21.719 -61.5 -24.703 1 94.62 69 ILE B N 1
ATOM 3492 C CA . ILE B 1 69 ? 20.672 -60.656 -25.234 1 94.62 69 ILE B CA 1
ATOM 3493 C C . ILE B 1 69 ? 20.266 -61.094 -26.625 1 94.62 69 ILE B C 1
ATOM 3495 O O . ILE B 1 69 ? 19.125 -60.875 -27.062 1 94.62 69 ILE B O 1
ATOM 3499 N N . ASP B 1 70 ? 21.141 -61.812 -27.266 1 93.81 70 ASP B N 1
ATOM 3500 C CA . ASP B 1 70 ? 20.891 -62.281 -28.625 1 93.81 70 ASP B CA 1
ATOM 3501 C C . ASP B 1 70 ? 19.844 -63.375 -28.641 1 93.81 70 ASP B C 1
ATOM 3503 O O . ASP B 1 70 ? 19.297 -63.719 -29.688 1 93.81 70 ASP B O 1
ATOM 3507 N N . SER B 1 71 ? 19.562 -63.875 -27.469 1 94.06 71 SER B N 1
ATOM 3508 C CA . SER B 1 71 ? 18.547 -64.938 -27.375 1 94.06 71 SER B CA 1
ATOM 3509 C C . SER B 1 71 ? 17.141 -64.312 -27.469 1 94.06 71 SER B C 1
ATOM 3511 O O . SER B 1 71 ? 16.172 -65.062 -27.703 1 94.06 71 SER B O 1
ATOM 3513 N N . LEU B 1 72 ? 17.047 -63.062 -27.266 1 95.62 72 LEU B N 1
ATOM 3514 C CA . LEU B 1 72 ? 15.758 -62.375 -27.344 1 95.62 72 LEU B CA 1
ATOM 3515 C C . LEU B 1 72 ? 15.273 -62.312 -28.781 1 95.62 72 LEU B C 1
ATOM 3517 O O . LEU B 1 72 ? 16.078 -62.281 -29.719 1 95.62 72 LEU B O 1
ATOM 3521 N N . THR B 1 73 ? 14.016 -62.281 -28.859 1 95.5 73 THR B N 1
ATOM 3522 C CA . THR B 1 73 ? 13.406 -62.188 -30.172 1 95.5 73 THR B CA 1
ATOM 3523 C C . THR B 1 73 ? 13.648 -60.812 -30.797 1 95.5 73 THR B C 1
ATOM 3525 O O . THR B 1 73 ? 13.469 -59.812 -30.125 1 95.5 73 THR B O 1
ATOM 3528 N N . THR B 1 74 ? 14.141 -60.844 -32.062 1 96.5 74 THR B N 1
ATOM 3529 C CA . THR B 1 74 ? 14.258 -59.594 -32.812 1 96.5 74 THR B CA 1
ATOM 3530 C C . THR B 1 74 ? 12.883 -59.094 -33.25 1 96.5 74 THR B C 1
ATOM 3532 O O . THR B 1 74 ? 12.094 -59.875 -33.812 1 96.5 74 THR B O 1
ATOM 3535 N N . ASN B 1 75 ? 12.633 -57.875 -32.969 1 97.19 75 ASN B N 1
ATOM 3536 C CA . ASN B 1 75 ? 11.359 -57.344 -33.438 1 97.19 75 ASN B CA 1
ATOM 3537 C C . ASN B 1 75 ? 11.414 -56.906 -34.906 1 97.19 75 ASN B C 1
ATOM 3539 O O . ASN B 1 75 ? 11.508 -55.719 -35.188 1 97.19 75 ASN B O 1
ATOM 3543 N N . ILE B 1 76 ? 11.266 -57.875 -35.719 1 95.88 76 ILE B N 1
ATOM 3544 C CA . ILE B 1 76 ? 11.422 -57.656 -37.156 1 95.88 76 ILE B CA 1
ATOM 3545 C C . ILE B 1 76 ? 10.242 -56.844 -37.688 1 95.88 76 ILE B C 1
ATOM 3547 O O . ILE B 1 76 ? 10.367 -56.156 -38.688 1 95.88 76 ILE B O 1
ATOM 3551 N N . PHE B 1 77 ? 9.164 -56.969 -37 1 95.62 77 PHE B N 1
ATOM 3552 C CA . PHE B 1 77 ? 7.988 -56.219 -37.438 1 95.62 77 PHE B CA 1
ATOM 3553 C C . PHE B 1 77 ? 8.234 -54.719 -37.344 1 95.62 77 PHE B C 1
ATOM 3555 O O . PHE B 1 77 ? 8.078 -54 -38.312 1 95.62 77 PHE B O 1
ATOM 3562 N N . VAL B 1 78 ? 8.648 -54.25 -36.156 1 94.88 78 VAL B N 1
ATOM 3563 C CA . VAL B 1 78 ? 8.875 -52.844 -35.938 1 94.88 78 VAL B CA 1
ATOM 3564 C C . VAL B 1 78 ? 10.047 -52.375 -36.812 1 94.88 78 VAL B C 1
ATOM 3566 O O . VAL B 1 78 ? 10.047 -51.25 -37.312 1 94.88 78 VAL B O 1
ATOM 3569 N N . MET B 1 79 ? 10.984 -53.219 -36.938 1 93.69 79 MET B N 1
ATOM 3570 C CA . MET B 1 79 ? 12.117 -52.906 -37.812 1 93.69 79 MET B CA 1
ATOM 3571 C C . MET B 1 79 ? 11.641 -52.625 -39.219 1 93.69 79 MET B C 1
ATOM 3573 O O . MET B 1 79 ? 12.016 -51.594 -39.812 1 93.69 79 MET B O 1
ATOM 3577 N N . ASN B 1 80 ? 10.82 -53.469 -39.75 1 92.94 80 ASN B N 1
ATOM 3578 C CA . ASN B 1 80 ? 10.336 -53.312 -41.125 1 92.94 80 ASN B CA 1
ATOM 3579 C C . ASN B 1 80 ? 9.422 -52.125 -41.25 1 92.94 80 ASN B C 1
ATOM 3581 O O . ASN B 1 80 ? 9.508 -51.375 -42.25 1 92.94 80 ASN B O 1
ATOM 3585 N N . ILE B 1 81 ? 8.602 -51.906 -40.281 1 91.62 81 ILE B N 1
ATOM 3586 C CA . ILE B 1 81 ? 7.734 -50.719 -40.312 1 91.62 81 ILE B CA 1
ATOM 3587 C C . ILE B 1 81 ? 8.578 -49.438 -40.25 1 91.62 81 ILE B C 1
ATOM 3589 O O . ILE B 1 81 ? 8.281 -48.469 -40.938 1 91.62 81 ILE B O 1
ATOM 3593 N N . GLY B 1 82 ? 9.57 -49.5 -39.469 1 89 82 GLY B N 1
ATOM 3594 C CA . GLY B 1 82 ? 10.477 -48.375 -39.375 1 89 82 GLY B CA 1
ATOM 3595 C C . GLY B 1 82 ? 11.156 -48.031 -40.688 1 89 82 GLY B C 1
ATOM 3596 O O . GLY B 1 82 ? 11.312 -46.844 -41.031 1 89 82 GLY B O 1
ATOM 3597 N N . ARG B 1 83 ? 11.539 -49.031 -41.375 1 88.5 83 ARG B N 1
ATOM 3598 C CA . ARG B 1 83 ? 12.188 -48.812 -42.656 1 88.5 83 ARG B CA 1
ATOM 3599 C C . ARG B 1 83 ? 11.242 -48.156 -43.656 1 88.5 83 ARG B C 1
ATOM 3601 O O . ARG B 1 83 ? 11.648 -47.25 -44.375 1 88.5 83 ARG B O 1
ATOM 3608 N N . VAL B 1 84 ? 10.078 -48.562 -43.625 1 89.25 84 VAL B N 1
ATOM 3609 C CA . VAL B 1 84 ? 9.086 -47.969 -44.531 1 89.25 84 VAL B CA 1
ATOM 3610 C C . VAL B 1 84 ? 8.836 -46.531 -44.125 1 89.25 84 VAL B C 1
ATOM 3612 O O . VAL B 1 84 ? 8.742 -45.656 -45 1 89.25 84 VAL B O 1
ATOM 3615 N N . GLU B 1 85 ? 8.773 -46.312 -42.875 1 87.06 85 GLU B N 1
ATOM 3616 C CA . GLU B 1 85 ? 8.555 -44.969 -42.375 1 87.06 85 GLU B CA 1
ATOM 3617 C C . GLU B 1 85 ? 9.711 -44.062 -42.75 1 87.06 85 GLU B C 1
ATOM 3619 O O . GLU B 1 85 ? 9.5 -42.875 -43.031 1 87.06 85 GLU B O 1
ATOM 3624 N N . GLU B 1 86 ? 10.836 -44.594 -42.688 1 84.5 86 GLU B N 1
ATOM 3625 C CA . GLU B 1 86 ? 12.008 -43.812 -43.062 1 84.5 86 GLU B CA 1
ATOM 3626 C C . GLU B 1 86 ? 11.961 -43.406 -44.531 1 84.5 86 GLU B C 1
ATOM 3628 O O . GLU B 1 86 ? 12.359 -42.312 -44.875 1 84.5 86 GLU B O 1
ATOM 3633 N N . ILE B 1 87 ? 11.492 -44.25 -45.281 1 86.19 87 ILE B N 1
ATOM 3634 C CA . ILE B 1 87 ? 11.398 -44 -46.719 1 86.19 87 ILE B CA 1
ATOM 3635 C C . ILE B 1 87 ? 10.328 -42.938 -46.969 1 86.19 87 ILE B C 1
ATOM 3637 O O . ILE B 1 87 ? 10.531 -42.031 -47.781 1 86.19 87 ILE B O 1
ATOM 3641 N N . THR B 1 88 ? 9.281 -42.969 -46.25 1 83.38 88 THR B N 1
ATOM 3642 C CA . THR B 1 88 ? 8.125 -42.156 -46.531 1 83.38 88 THR B CA 1
ATOM 3643 C C . THR B 1 88 ? 8.242 -40.781 -45.844 1 83.38 88 THR B C 1
ATOM 3645 O O . THR B 1 88 ? 7.68 -39.812 -46.312 1 83.38 88 THR B O 1
ATOM 3648 N N . ASN B 1 89 ? 8.852 -40.625 -44.719 1 74.5 89 ASN B N 1
ATOM 3649 C CA . ASN B 1 89 ? 8.766 -39.406 -43.938 1 74.5 89 ASN B CA 1
ATOM 3650 C C . ASN B 1 89 ? 10.125 -38.719 -43.812 1 74.5 89 ASN B C 1
ATOM 3652 O O . ASN B 1 89 ? 10.219 -37.594 -43.344 1 74.5 89 ASN B O 1
ATOM 3656 N N . SER B 1 90 ? 11.188 -39.469 -44.031 1 68.19 90 SER B N 1
ATOM 3657 C CA . SER B 1 90 ? 12.477 -38.906 -43.625 1 68.19 90 SER B CA 1
ATOM 3658 C C . SER B 1 90 ? 13.188 -38.281 -44.844 1 68.19 90 SER B C 1
ATOM 3660 O O . SER B 1 90 ? 12.875 -38.625 -46 1 68.19 90 SER B O 1
ATOM 3662 N N . ASN B 1 91 ? 13.852 -37.281 -44.5 1 68.19 91 ASN B N 1
ATOM 3663 C CA . ASN B 1 91 ? 14.766 -36.625 -45.438 1 68.19 91 ASN B CA 1
ATOM 3664 C C . ASN B 1 91 ? 16.062 -37.406 -45.594 1 68.19 91 ASN B C 1
ATOM 3666 O O . ASN B 1 91 ? 17.094 -36.844 -45.969 1 68.19 91 ASN B O 1
ATOM 3670 N N . CYS B 1 92 ? 15.844 -38.719 -45.312 1 72.12 92 CYS B N 1
ATOM 3671 C CA . CYS B 1 92 ? 17.062 -39.5 -45.438 1 72.12 92 CYS B CA 1
ATOM 3672 C C . CYS B 1 92 ? 17.438 -39.719 -46.875 1 72.12 92 CYS B C 1
ATOM 3674 O O . CYS B 1 92 ? 16.562 -39.688 -47.781 1 72.12 92 CYS B O 1
ATOM 3676 N N . SER B 1 93 ? 18.719 -39.75 -47.062 1 82.56 93 SER B N 1
ATOM 3677 C CA . SER B 1 93 ? 19.234 -40 -48.406 1 82.56 93 SER B CA 1
ATOM 3678 C C . SER B 1 93 ? 19.562 -41.469 -48.625 1 82.56 93 SER B C 1
ATOM 3680 O O . SER B 1 93 ? 20.125 -42.125 -47.75 1 82.56 93 SER B O 1
ATOM 3682 N N . PHE B 1 94 ? 19.047 -42.031 -49.656 1 88.88 94 PHE B N 1
ATOM 3683 C CA . PHE B 1 94 ? 19.391 -43.375 -50.094 1 88.88 94 PHE B CA 1
ATOM 3684 C C . PHE B 1 94 ? 20.297 -43.344 -51.312 1 88.88 94 PHE B C 1
ATOM 3686 O O . PHE B 1 94 ? 20.312 -42.344 -52.031 1 88.88 94 PHE B O 1
ATOM 3693 N N . TYR B 1 95 ? 21.078 -44.438 -51.438 1 92.88 95 TYR B N 1
ATOM 3694 C CA . TYR B 1 95 ? 22.016 -44.438 -52.562 1 92.88 95 TYR B CA 1
ATOM 3695 C C . TYR B 1 95 ? 21.688 -45.531 -53.531 1 92.88 95 TYR B C 1
ATOM 3697 O O . TYR B 1 95 ? 21.203 -46.594 -53.156 1 92.88 95 TYR B O 1
ATOM 3705 N N . CYS B 1 96 ? 22 -45.312 -54.75 1 95.06 96 CYS B N 1
ATOM 3706 C CA . CYS B 1 96 ? 21.703 -46.25 -55.844 1 95.06 96 CYS B CA 1
ATOM 3707 C C . CYS B 1 96 ? 22.5 -47.531 -55.688 1 95.06 96 CYS B C 1
ATOM 3709 O O . CYS B 1 96 ? 23.734 -47.5 -55.531 1 95.06 96 CYS B O 1
ATOM 3711 N N . THR B 1 97 ? 21.859 -48.625 -55.719 1 93.44 97 THR B N 1
ATOM 3712 C CA . THR B 1 97 ? 22.469 -49.938 -55.5 1 93.44 97 THR B CA 1
ATOM 3713 C C . THR B 1 97 ? 23.453 -50.25 -56.625 1 93.44 97 THR B C 1
ATOM 3715 O O . THR B 1 97 ? 24.547 -50.75 -56.375 1 93.44 97 THR B O 1
ATOM 3718 N N . PHE B 1 98 ? 23.109 -49.906 -57.812 1 91.12 98 PHE B N 1
ATOM 3719 C CA . PHE B 1 98 ? 23.906 -50.219 -59 1 91.12 98 PHE B CA 1
ATOM 3720 C C . PHE B 1 98 ? 25.156 -49.344 -59.062 1 91.12 98 PHE B C 1
ATOM 3722 O O . PHE B 1 98 ? 26.266 -49.875 -59.25 1 91.12 98 PHE B O 1
ATOM 3729 N N . CYS B 1 99 ? 24.953 -48.094 -58.812 1 93.56 99 CYS B N 1
ATOM 3730 C CA . CYS B 1 99 ? 26.078 -47.188 -58.875 1 93.56 99 CYS B CA 1
ATOM 3731 C C . CYS B 1 99 ? 27.078 -47.469 -57.75 1 93.56 99 CYS B C 1
ATOM 3733 O O . CYS B 1 99 ? 28.281 -47.375 -57.938 1 93.56 99 CYS B O 1
ATOM 3735 N N . GLU B 1 100 ? 26.562 -47.844 -56.656 1 91.69 100 GLU B N 1
ATOM 3736 C CA . GLU B 1 100 ? 27.453 -48.156 -55.562 1 91.69 100 GLU B CA 1
ATOM 3737 C C . GLU B 1 100 ? 28.344 -49.344 -55.875 1 91.69 100 GLU B C 1
ATOM 3739 O O . GLU B 1 100 ? 29.516 -49.375 -55.5 1 91.69 100 GLU B O 1
ATOM 3744 N N . ASP B 1 101 ? 27.766 -50.312 -56.469 1 90.5 101 ASP B N 1
ATOM 3745 C CA . ASP B 1 101 ? 28.5 -51.531 -56.844 1 90.5 101 ASP B CA 1
ATOM 3746 C C . ASP B 1 101 ? 29.625 -51.188 -57.844 1 90.5 101 ASP B C 1
ATOM 3748 O O . ASP B 1 101 ? 30.641 -51.875 -57.906 1 90.5 101 ASP B O 1
ATOM 3752 N N . GLN B 1 102 ? 29.453 -50.156 -58.531 1 89.94 102 GLN B N 1
ATOM 3753 C CA . GLN B 1 102 ? 30.453 -49.75 -59.5 1 89.94 102 GLN B CA 1
ATOM 3754 C C . GLN B 1 102 ? 31.438 -48.75 -58.906 1 89.94 102 GLN B C 1
ATOM 3756 O O . GLN B 1 102 ? 32.344 -48.281 -59.594 1 89.94 102 GLN B O 1
ATOM 3761 N N . GLY B 1 103 ? 31.25 -48.406 -57.656 1 88.94 103 GLY B N 1
ATOM 3762 C CA . GLY B 1 103 ? 32.188 -47.531 -56.969 1 88.94 103 GLY B CA 1
ATOM 3763 C C . GLY B 1 103 ? 31.719 -46.094 -56.906 1 88.94 103 GLY B C 1
ATOM 3764 O O . GLY B 1 103 ? 32.438 -45.219 -56.438 1 88.94 103 GLY B O 1
ATOM 3765 N N . ASP B 1 104 ? 30.562 -45.781 -57.469 1 88.25 104 ASP B N 1
ATOM 3766 C CA . ASP B 1 104 ? 30.016 -44.438 -57.438 1 88.25 104 ASP B CA 1
ATOM 3767 C C . ASP B 1 104 ? 28.969 -44.281 -56.344 1 88.25 104 ASP B C 1
ATOM 3769 O O . ASP B 1 104 ? 28.406 -45.25 -55.875 1 88.25 104 ASP B O 1
ATOM 3773 N N . SER B 1 105 ? 28.922 -43.062 -55.812 1 88.44 105 SER B N 1
ATOM 3774 C CA . SER B 1 105 ? 27.938 -42.781 -54.781 1 88.44 105 SER B CA 1
ATOM 3775 C C . SER B 1 105 ? 26.875 -41.812 -55.281 1 88.44 105 SER B C 1
ATOM 3777 O O . SER B 1 105 ? 27 -40.594 -55.062 1 88.44 105 SER B O 1
ATOM 3779 N N . GLU B 1 106 ? 25.891 -42.344 -55.938 1 92.62 106 GLU B N 1
ATOM 3780 C CA . GLU B 1 106 ? 24.797 -41.5 -56.438 1 92.62 106 GLU B CA 1
ATOM 3781 C C . GLU B 1 106 ? 23.547 -41.688 -55.562 1 92.62 106 GLU B C 1
ATOM 3783 O O . GLU B 1 106 ? 23.234 -42.812 -55.156 1 92.62 106 GLU B O 1
ATOM 3788 N N . GLU B 1 107 ? 22.922 -40.562 -55.406 1 93.06 107 GLU B N 1
ATOM 3789 C CA . GLU B 1 107 ? 21.703 -40.594 -54.594 1 93.06 107 GLU B CA 1
ATOM 3790 C C . GLU B 1 107 ? 20.562 -41.25 -55.375 1 93.06 107 GLU B C 1
ATOM 3792 O O . GLU B 1 107 ? 20.406 -41 -56.562 1 93.06 107 GLU B O 1
ATOM 3797 N N . ALA B 1 108 ? 19.828 -42 -54.594 1 94.06 108 ALA B N 1
ATOM 3798 C CA . ALA B 1 108 ? 18.688 -42.688 -55.219 1 94.06 108 ALA B CA 1
ATOM 3799 C C . ALA B 1 108 ? 17.484 -41.781 -55.344 1 94.06 108 ALA B C 1
ATOM 3801 O O . ALA B 1 108 ? 17.203 -41 -54.438 1 94.06 108 ALA B O 1
ATOM 3802 N N . SER B 1 109 ? 16.797 -41.812 -56.531 1 93 109 SER B N 1
ATOM 3803 C CA . SER B 1 109 ? 15.594 -41.031 -56.719 1 93 109 SER B CA 1
ATOM 3804 C C . SER B 1 109 ? 14.367 -41.938 -56.844 1 93 109 SER B C 1
ATOM 3806 O O . SER B 1 109 ? 13.227 -41.469 -56.781 1 93 109 SER B O 1
ATOM 3808 N N . SER B 1 110 ? 14.625 -43.219 -57.031 1 94.81 110 SER B N 1
ATOM 3809 C CA . SER B 1 110 ? 13.531 -44.156 -57.219 1 94.81 110 SER B CA 1
ATOM 3810 C C . SER B 1 110 ? 13.82 -45.5 -56.5 1 94.81 110 SER B C 1
ATOM 3812 O O . SER B 1 110 ? 14.953 -45.75 -56.094 1 94.81 110 SER B O 1
ATOM 3814 N N . ARG B 1 111 ? 12.773 -46.312 -56.312 1 94.06 111 ARG B N 1
ATOM 3815 C CA . ARG B 1 111 ? 12.867 -47.625 -55.688 1 94.06 111 ARG B CA 1
ATOM 3816 C C . ARG B 1 111 ? 12.078 -48.656 -56.5 1 94.06 111 ARG B C 1
ATOM 3818 O O . ARG B 1 111 ? 10.945 -48.406 -56.906 1 94.06 111 ARG B O 1
ATOM 3825 N N . CYS B 1 112 ? 12.68 -49.75 -56.875 1 95.56 112 CYS B N 1
ATOM 3826 C CA . CYS B 1 112 ? 11.953 -50.812 -57.531 1 95.56 112 CYS B CA 1
ATOM 3827 C C . CYS B 1 112 ? 11.172 -51.656 -56.531 1 95.56 112 CYS B C 1
ATOM 3829 O O . CYS B 1 112 ? 11.75 -52.219 -55.594 1 95.56 112 CYS B O 1
ATOM 3831 N N . LEU B 1 113 ? 9.938 -51.812 -56.688 1 93.38 113 LEU B N 1
ATOM 3832 C CA . LEU B 1 113 ? 9.07 -52.5 -55.719 1 93.38 113 LEU B CA 1
ATOM 3833 C C . LEU B 1 113 ? 9.062 -54 -56 1 93.38 113 LEU B C 1
ATOM 3835 O O . LEU B 1 113 ? 8.469 -54.781 -55.219 1 93.38 113 LEU B O 1
ATOM 3839 N N . THR B 1 114 ? 9.727 -54.406 -56.969 1 91.31 114 THR B N 1
ATOM 3840 C CA . THR B 1 114 ? 9.781 -55.844 -57.312 1 91.31 114 THR B CA 1
ATOM 3841 C C . THR B 1 114 ? 11.07 -56.469 -56.781 1 91.31 114 THR B C 1
ATOM 3843 O O . THR B 1 114 ? 11.031 -57.469 -56.062 1 91.31 114 THR B O 1
ATOM 3846 N N . CYS B 1 115 ? 12.234 -55.875 -57.031 1 89.88 115 CYS B N 1
ATOM 3847 C CA . CYS B 1 115 ? 13.5 -56.438 -56.594 1 89.88 115 CYS B CA 1
ATOM 3848 C C . CYS B 1 115 ? 14.062 -55.719 -55.375 1 89.88 115 CYS B C 1
ATOM 3850 O O . CYS B 1 115 ? 14.953 -56.219 -54.719 1 89.88 115 CYS B O 1
ATOM 3852 N N . GLY B 1 116 ? 13.648 -54.5 -55.156 1 91.5 116 GLY B N 1
ATOM 3853 C CA . GLY B 1 116 ? 14.062 -53.781 -53.938 1 91.5 116 GLY B CA 1
ATOM 3854 C C . GLY B 1 116 ? 15.273 -52.906 -54.188 1 91.5 116 GLY B C 1
ATOM 3855 O O . GLY B 1 116 ? 15.75 -52.25 -53.25 1 91.5 116 GLY B O 1
ATOM 3856 N N . ASP B 1 117 ? 15.695 -52.656 -55.344 1 93.75 117 ASP B N 1
ATOM 3857 C CA . ASP B 1 117 ? 16.891 -51.875 -55.625 1 93.75 117 ASP B CA 1
ATOM 3858 C C . ASP B 1 117 ? 16.578 -50.375 -55.531 1 93.75 117 ASP B C 1
ATOM 3860 O O . ASP B 1 117 ? 15.516 -49.906 -55.938 1 93.75 117 ASP B O 1
ATOM 3864 N N . TRP B 1 118 ? 17.609 -49.75 -54.969 1 94.5 118 TRP B N 1
ATOM 3865 C CA . TRP B 1 118 ? 17.625 -48.312 -55.062 1 94.5 118 TRP B CA 1
ATOM 3866 C C . TRP B 1 118 ? 18.219 -47.844 -56.406 1 94.5 118 TRP B C 1
ATOM 3868 O O . TRP B 1 118 ? 19.266 -48.344 -56.812 1 94.5 118 TRP B O 1
ATOM 3878 N N . LEU B 1 119 ? 17.438 -46.844 -56.938 1 95.75 119 LEU B N 1
ATOM 3879 C CA . LEU B 1 119 ? 17.875 -46.469 -58.281 1 95.75 119 LEU B CA 1
ATOM 3880 C C . LEU B 1 119 ? 17.984 -44.938 -58.375 1 95.75 119 LEU B C 1
ATOM 3882 O O . LEU B 1 119 ? 17.094 -44.219 -57.969 1 95.75 119 LEU B O 1
ATOM 3886 N N . CYS B 1 120 ? 19.141 -44.531 -58.906 1 95.44 120 CYS B N 1
ATOM 3887 C CA . CYS B 1 120 ? 19.25 -43.125 -59.25 1 95.44 120 CYS B CA 1
ATOM 3888 C C . CYS B 1 120 ? 18.438 -42.781 -60.5 1 95.44 120 CYS B C 1
ATOM 3890 O O . CYS B 1 120 ? 17.812 -43.688 -61.062 1 95.44 120 CYS B O 1
ATOM 3892 N N . LEU B 1 121 ? 18.453 -41.531 -60.875 1 94.56 121 LEU B N 1
ATOM 3893 C CA . LEU B 1 121 ? 17.641 -41.094 -62 1 94.56 121 LEU B CA 1
ATOM 3894 C C . LEU B 1 121 ? 18.031 -41.812 -63.281 1 94.56 121 LEU B C 1
ATOM 3896 O O . LEU B 1 121 ? 17.156 -42.312 -64 1 94.56 121 LEU B O 1
ATOM 3900 N N . ALA B 1 122 ? 19.281 -42 -63.5 1 94 122 ALA B N 1
ATOM 3901 C CA . ALA B 1 122 ? 19.781 -42.656 -64.688 1 94 122 ALA B CA 1
ATOM 3902 C C . ALA B 1 122 ? 19.484 -44.156 -64.688 1 94 122 ALA B C 1
ATOM 3904 O O . ALA B 1 122 ? 19 -44.719 -65.688 1 94 122 ALA B O 1
ATOM 3905 N N . CYS B 1 123 ? 19.734 -44.781 -63.594 1 94.62 123 CYS B N 1
ATOM 3906 C CA . CYS B 1 123 ? 19.547 -46.219 -63.438 1 94.62 123 CYS B CA 1
ATOM 3907 C C . CYS B 1 123 ? 18.062 -46.594 -63.469 1 94.62 123 CYS B C 1
ATOM 3909 O O . CYS B 1 123 ? 17.703 -47.656 -63.969 1 94.62 123 CYS B O 1
ATOM 3911 N N . ALA B 1 124 ? 17.281 -45.656 -63 1 95.38 124 ALA B N 1
ATOM 3912 C CA . ALA B 1 124 ? 15.836 -45.906 -63 1 95.38 124 ALA B CA 1
ATOM 3913 C C . ALA B 1 124 ? 15.297 -45.969 -64.438 1 95.38 124 ALA B C 1
ATOM 3915 O O . ALA B 1 124 ? 14.445 -46.812 -64.75 1 95.38 124 ALA B O 1
ATOM 3916 N N . ARG B 1 125 ? 15.836 -45.219 -65.312 1 93.19 125 ARG B N 1
ATOM 3917 C CA . ARG B 1 125 ? 15.383 -45.156 -66.688 1 93.19 125 ARG B CA 1
ATOM 3918 C C . ARG B 1 125 ? 15.75 -46.438 -67.438 1 93.19 125 ARG B C 1
ATOM 3920 O O . ARG B 1 125 ? 15.031 -46.844 -68.312 1 93.19 125 ARG B O 1
ATOM 3927 N N . ARG B 1 126 ? 16.75 -47.062 -67 1 93.19 126 ARG B N 1
ATOM 3928 C CA . ARG B 1 126 ? 17.25 -48.219 -67.75 1 93.19 126 ARG B CA 1
ATOM 3929 C C . ARG B 1 126 ? 16.891 -49.5 -67.062 1 93.19 126 ARG B C 1
ATOM 3931 O O . ARG B 1 126 ? 17.141 -50.594 -67.562 1 93.19 126 ARG B O 1
ATOM 3938 N N . HIS B 1 127 ? 16.328 -49.469 -65.875 1 93.56 127 HIS B N 1
ATOM 3939 C CA . HIS B 1 127 ? 16.109 -50.656 -65.062 1 93.56 127 HIS B CA 1
ATOM 3940 C C . HIS B 1 127 ? 15.203 -51.656 -65.75 1 93.56 127 HIS B C 1
ATOM 3942 O O . HIS B 1 127 ? 15.492 -52.844 -65.75 1 93.56 127 HIS B O 1
ATOM 3948 N N . CYS B 1 128 ? 14.164 -51.219 -66.438 1 89.94 128 CYS B N 1
ATOM 3949 C CA . CYS B 1 128 ? 13.18 -52.094 -67 1 89.94 128 CYS B CA 1
ATOM 3950 C C . CYS B 1 128 ? 13.531 -52.438 -68.438 1 89.94 128 CYS B C 1
ATOM 3952 O O . CYS B 1 128 ? 12.664 -52.781 -69.25 1 89.94 128 CYS B O 1
ATOM 3954 N N . GLY B 1 129 ? 14.758 -52.312 -68.688 1 88.19 129 GLY B N 1
ATOM 3955 C CA . GLY B 1 129 ? 15.18 -52.5 -70.125 1 88.19 129 GLY B CA 1
ATOM 3956 C C . GLY B 1 129 ? 15.688 -53.906 -70.375 1 88.19 129 GLY B C 1
ATOM 3957 O O . GLY B 1 129 ? 16.031 -54.219 -71.562 1 88.19 129 GLY B O 1
ATOM 3958 N N . THR B 1 130 ? 15.75 -54.656 -69.375 1 87.06 130 THR B N 1
ATOM 3959 C CA . THR B 1 130 ? 16.234 -56 -69.625 1 87.06 130 THR B CA 1
ATOM 3960 C C . THR B 1 130 ? 15.086 -57 -69.625 1 87.06 130 THR B C 1
ATOM 3962 O O . THR B 1 130 ? 13.984 -56.688 -69.125 1 87.06 130 THR B O 1
ATOM 3965 N N . THR B 1 131 ? 15.336 -58.188 -70 1 87.69 131 THR B N 1
ATOM 3966 C CA . THR B 1 131 ? 14.312 -59.25 -70.125 1 87.69 131 THR B CA 1
ATOM 3967 C C . THR B 1 131 ? 13.844 -59.656 -68.75 1 87.69 131 THR B C 1
ATOM 3969 O O . THR B 1 131 ? 12.648 -59.906 -68.5 1 87.69 131 THR B O 1
ATOM 3972 N N . VAL B 1 132 ? 14.656 -59.562 -67.812 1 88.81 132 VAL B N 1
ATOM 3973 C CA . VAL B 1 132 ? 14.352 -60.062 -66.438 1 88.81 132 VAL B CA 1
ATOM 3974 C C . VAL B 1 132 ? 13.641 -58.969 -65.625 1 88.81 132 VAL B C 1
ATOM 3976 O O . VAL B 1 132 ? 12.797 -59.281 -64.812 1 88.81 132 VAL B O 1
ATOM 3979 N N . THR B 1 133 ? 13.93 -57.688 -66 1 90.44 133 THR B N 1
ATOM 3980 C CA . THR B 1 133 ? 13.43 -56.625 -65.188 1 90.44 133 THR B CA 1
ATOM 3981 C C . THR B 1 133 ? 12.32 -55.844 -65.875 1 90.44 133 THR B C 1
ATOM 3983 O O . THR B 1 133 ? 11.844 -54.844 -65.375 1 90.44 133 THR B O 1
ATOM 3986 N N . LYS B 1 134 ? 11.984 -56.375 -66.938 1 91.56 134 LYS B N 1
ATOM 3987 C CA . LYS B 1 134 ? 11.016 -55.688 -67.812 1 91.56 134 LYS B CA 1
ATOM 3988 C C . LYS B 1 134 ? 9.695 -55.469 -67.062 1 91.56 134 LYS B C 1
ATOM 3990 O O . LYS B 1 134 ? 9.008 -54.469 -67.312 1 91.56 134 LYS B O 1
ATOM 3995 N N . ARG B 1 135 ? 9.312 -56.375 -66.188 1 92.88 135 ARG B N 1
ATOM 3996 C CA . ARG B 1 135 ? 8.016 -56.312 -65.562 1 92.88 135 ARG B CA 1
ATOM 3997 C C . ARG B 1 135 ? 8.156 -55.75 -64.125 1 92.88 135 ARG B C 1
ATOM 3999 O O . ARG B 1 135 ? 7.207 -55.812 -63.344 1 92.88 135 ARG B O 1
ATOM 4006 N N . HIS B 1 136 ? 9.297 -55.219 -63.844 1 94.69 136 HIS B N 1
ATOM 4007 C CA . HIS B 1 136 ? 9.492 -54.656 -62.5 1 94.69 136 HIS B CA 1
ATOM 4008 C C . HIS B 1 136 ? 8.766 -53.312 -62.344 1 94.69 136 HIS B C 1
ATOM 4010 O O . HIS B 1 136 ? 8.5 -52.625 -63.344 1 94.69 136 HIS B O 1
ATOM 4016 N N . LYS B 1 137 ? 8.336 -53.031 -61.188 1 94.56 137 LYS B N 1
ATOM 4017 C CA . LYS B 1 137 ? 7.641 -51.781 -60.906 1 94.56 137 LYS B CA 1
ATOM 4018 C C . LYS B 1 137 ? 8.555 -50.781 -60.156 1 94.56 137 LYS B C 1
ATOM 4020 O O . LYS B 1 137 ? 8.867 -50.969 -59 1 94.56 137 LYS B O 1
ATOM 4025 N N . VAL B 1 138 ? 8.953 -49.719 -60.906 1 95.25 138 VAL B N 1
ATOM 4026 C CA . VAL B 1 138 ? 9.828 -48.688 -60.344 1 95.25 138 VAL B CA 1
ATOM 4027 C C . VAL B 1 138 ? 9.016 -47.469 -59.969 1 95.25 138 VAL B C 1
ATOM 4029 O O . VAL B 1 138 ? 8.234 -46.969 -60.812 1 95.25 138 VAL B O 1
ATOM 4032 N N . VAL B 1 139 ? 9.133 -47 -58.75 1 94.31 139 VAL B N 1
ATOM 4033 C CA . VAL B 1 139 ? 8.398 -45.812 -58.312 1 94.31 139 VAL B CA 1
ATOM 4034 C C . VAL B 1 139 ? 9.367 -44.781 -57.781 1 94.31 139 VAL B C 1
ATOM 4036 O O . VAL B 1 139 ? 10.391 -45.125 -57.188 1 94.31 139 VAL B O 1
ATOM 4039 N N . THR B 1 140 ? 9.031 -43.5 -57.938 1 93 140 THR B N 1
ATOM 4040 C CA . THR B 1 140 ? 9.883 -42.438 -57.438 1 93 140 THR B CA 1
ATOM 4041 C C . THR B 1 140 ? 9.68 -42.25 -55.906 1 93 140 THR B C 1
ATOM 4043 O O . THR B 1 140 ? 8.617 -42.562 -55.375 1 93 140 THR B O 1
ATOM 4046 N N . LEU B 1 141 ? 10.742 -41.75 -55.312 1 90.5 141 LEU B N 1
ATOM 4047 C CA . LEU B 1 141 ? 10.648 -41.5 -53.875 1 90.5 141 LEU B CA 1
ATOM 4048 C C . LEU B 1 141 ? 9.586 -40.469 -53.562 1 90.5 141 LEU B C 1
ATOM 4050 O O . LEU B 1 141 ? 8.906 -40.531 -52.531 1 90.5 141 LEU B O 1
ATOM 4054 N N . ASP B 1 142 ? 9.398 -39.562 -54.406 1 88.5 142 ASP B N 1
ATOM 4055 C CA . ASP B 1 142 ? 8.367 -38.531 -54.25 1 88.5 142 ASP B CA 1
ATOM 4056 C C . ASP B 1 142 ? 6.969 -39.156 -54.281 1 88.5 142 ASP B C 1
ATOM 4058 O O . ASP B 1 142 ? 6.098 -38.781 -53.5 1 88.5 142 ASP B O 1
ATOM 4062 N N . ASP B 1 143 ? 6.824 -40.094 -55.094 1 89.81 143 ASP B N 1
ATOM 4063 C CA . ASP B 1 143 ? 5.535 -40.781 -55.219 1 89.81 143 ASP B CA 1
ATOM 4064 C C . ASP B 1 143 ? 5.234 -41.594 -53.969 1 89.81 143 ASP B C 1
ATOM 4066 O O . ASP B 1 143 ? 4.09 -41.656 -53.5 1 89.81 143 ASP B O 1
ATOM 4070 N N . VAL B 1 144 ? 6.262 -42.156 -53.438 1 88.25 144 VAL B N 1
ATOM 4071 C CA . VAL B 1 144 ? 6.113 -43 -52.281 1 88.25 144 VAL B CA 1
ATOM 4072 C C . VAL B 1 144 ? 5.715 -42.156 -51.062 1 88.25 144 VAL B C 1
ATOM 4074 O O . VAL B 1 144 ? 4.957 -42.625 -50.219 1 88.25 144 VAL B O 1
ATOM 4077 N N . ARG B 1 145 ? 6.203 -40.969 -51.062 1 84.75 145 ARG B N 1
ATOM 4078 C CA . ARG B 1 145 ? 5.934 -40.062 -49.938 1 84.75 145 ARG B CA 1
ATOM 4079 C C . ARG B 1 145 ? 4.516 -39.5 -50.031 1 84.75 145 ARG B C 1
ATOM 4081 O O . ARG B 1 145 ? 3.885 -39.25 -49 1 84.75 145 ARG B O 1
ATOM 4088 N N . VAL B 1 146 ? 3.986 -39.375 -51.156 1 85.06 146 VAL B N 1
ATOM 4089 C CA . VAL B 1 146 ? 2.699 -38.719 -51.344 1 85.06 146 VAL B CA 1
ATOM 4090 C C . VAL B 1 146 ? 1.583 -39.75 -51.375 1 85.06 146 VAL B C 1
ATOM 4092 O O . VAL B 1 146 ? 0.501 -39.531 -50.812 1 85.06 146 VAL B O 1
ATOM 4095 N N . ASP B 1 147 ? 1.831 -40.875 -51.938 1 85.19 147 ASP B N 1
ATOM 4096 C CA . ASP B 1 147 ? 0.784 -41.875 -52.125 1 85.19 147 ASP B CA 1
ATOM 4097 C C . ASP B 1 147 ? 0.895 -43 -51.125 1 85.19 147 ASP B C 1
ATOM 4099 O O . ASP B 1 147 ? 1.795 -43.844 -51.219 1 85.19 147 ASP B O 1
ATOM 4103 N N . PRO B 1 148 ? -0.095 -43.188 -50.281 1 84.25 148 PRO B N 1
ATOM 4104 C CA . PRO B 1 148 ? -0.059 -44.219 -49.25 1 84.25 148 PRO B CA 1
ATOM 4105 C C . PRO B 1 148 ? -0.26 -45.625 -49.812 1 84.25 148 PRO B C 1
ATOM 4107 O O . PRO B 1 148 ? 0.03 -46.625 -49.156 1 84.25 148 PRO B O 1
ATOM 4110 N N . GLN B 1 149 ? -0.622 -45.688 -51.031 1 84.5 149 GLN B N 1
ATOM 4111 C CA . GLN B 1 149 ? -0.931 -47 -51.625 1 84.5 149 GLN B CA 1
ATOM 4112 C C . GLN B 1 149 ? 0.34 -47.781 -51.875 1 84.5 149 GLN B C 1
ATOM 4114 O O . GLN B 1 149 ? 0.282 -49.031 -52.031 1 84.5 149 GLN B O 1
ATOM 4119 N N . HIS B 1 150 ? 1.422 -47.125 -51.844 1 89 150 HIS B N 1
ATOM 4120 C CA . HIS B 1 150 ? 2.678 -47.812 -52.125 1 89 150 HIS B CA 1
ATOM 4121 C C . HIS B 1 150 ? 3.25 -48.438 -50.844 1 89 150 HIS B C 1
ATOM 4123 O O . HIS B 1 150 ? 4.172 -49.25 -50.906 1 89 150 HIS B O 1
ATOM 4129 N N . ARG B 1 151 ? 2.686 -48.188 -49.75 1 88.25 151 ARG B N 1
ATOM 4130 C CA . ARG B 1 151 ? 3.225 -48.625 -48.469 1 88.25 151 ARG B CA 1
ATOM 4131 C C . ARG B 1 151 ? 3.158 -50.156 -48.344 1 88.25 151 ARG B C 1
ATOM 4133 O O . ARG B 1 151 ? 4.148 -50.812 -48 1 88.25 151 ARG B O 1
ATOM 4140 N N . PRO B 1 152 ? 2.004 -50.75 -48.656 1 87.75 152 PRO B N 1
ATOM 4141 C CA . PRO B 1 152 ? 1.952 -52.219 -48.562 1 87.75 152 PRO B CA 1
ATOM 4142 C C . PRO B 1 152 ? 2.953 -52.875 -49.5 1 87.75 152 PRO B C 1
ATOM 4144 O O . PRO B 1 152 ? 3.512 -53.938 -49.156 1 87.75 152 PRO B O 1
ATOM 4147 N N . GLU B 1 153 ? 3.18 -52.312 -50.625 1 90.12 153 GLU B N 1
ATOM 4148 C CA . GLU B 1 153 ? 4.137 -52.875 -51.594 1 90.12 153 GLU B CA 1
ATOM 4149 C C . GLU B 1 153 ? 5.566 -52.781 -51.062 1 90.12 153 GLU B C 1
ATOM 4151 O O . GLU B 1 153 ? 6.363 -53.688 -51.219 1 90.12 153 GLU B O 1
ATOM 4156 N N . LEU B 1 154 ? 5.77 -51.656 -50.469 1 90.19 154 LEU B N 1
ATOM 4157 C CA . LEU B 1 154 ? 7.082 -51.469 -49.844 1 90.19 154 LEU B CA 1
ATOM 4158 C C . LEU B 1 154 ? 7.309 -52.5 -48.75 1 90.19 154 LEU B C 1
ATOM 4160 O O . LEU B 1 154 ? 8.398 -53.062 -48.625 1 90.19 154 LEU B O 1
ATOM 4164 N N . ARG B 1 155 ? 6.289 -52.812 -47.969 1 90.88 155 ARG B N 1
ATOM 4165 C CA . ARG B 1 155 ? 6.355 -53.781 -46.875 1 90.88 155 ARG B CA 1
ATOM 4166 C C . ARG B 1 155 ? 6.684 -55.156 -47.406 1 90.88 155 ARG B C 1
ATOM 4168 O O . ARG B 1 155 ? 7.441 -55.906 -46.781 1 90.88 155 ARG B O 1
ATOM 4175 N N . LYS B 1 156 ? 6.164 -55.5 -48.469 1 89.88 156 LYS B N 1
ATOM 4176 C CA . LYS B 1 156 ? 6.324 -56.812 -49.062 1 89.88 156 LYS B CA 1
ATOM 4177 C C . LYS B 1 156 ? 7.777 -57.094 -49.438 1 89.88 156 LYS B C 1
ATOM 4179 O O . LYS B 1 156 ? 8.219 -58.25 -49.438 1 89.88 156 LYS B O 1
ATOM 4184 N N . LEU B 1 157 ? 8.531 -56 -49.688 1 90.62 157 LEU B N 1
ATOM 4185 C CA . LEU B 1 157 ? 9.945 -56.094 -50.031 1 90.62 157 LEU B CA 1
ATOM 4186 C C . LEU B 1 157 ? 10.734 -56.688 -48.875 1 90.62 157 LEU B C 1
ATOM 4188 O O . LEU B 1 157 ? 11.812 -57.281 -49.062 1 90.62 157 LEU B O 1
ATOM 4192 N N . TYR B 1 158 ? 10.133 -56.594 -47.719 1 88.56 158 TYR B N 1
ATOM 4193 C CA . TYR B 1 158 ? 10.859 -57.031 -46.531 1 88.56 158 TYR B CA 1
ATOM 4194 C C . TYR B 1 158 ? 10.312 -58.375 -46 1 88.56 158 TYR B C 1
ATOM 4196 O O . TYR B 1 158 ? 10.602 -58.75 -44.875 1 88.56 158 TYR B O 1
ATOM 4204 N N . GLU B 1 159 ? 9.531 -58.969 -46.75 1 90.19 159 GLU B N 1
ATOM 4205 C CA . GLU B 1 159 ? 9 -60.281 -46.375 1 90.19 159 GLU B CA 1
ATOM 4206 C C . GLU B 1 159 ? 10.125 -61.281 -46.219 1 90.19 159 GLU B C 1
ATOM 4208 O O . GLU B 1 159 ? 11.078 -61.312 -47 1 90.19 159 GLU B O 1
ATOM 4213 N N . SER B 1 160 ? 10.016 -62.156 -45.188 1 88.25 160 SER B N 1
ATOM 4214 C CA . SER B 1 160 ? 11.047 -63.125 -44.875 1 88.25 160 SER B CA 1
ATOM 4215 C C . SER B 1 160 ? 11.109 -64.188 -45.938 1 88.25 160 SER B C 1
ATOM 4217 O O . SER B 1 160 ? 10.07 -64.688 -46.375 1 88.25 160 SER B O 1
ATOM 4219 N N .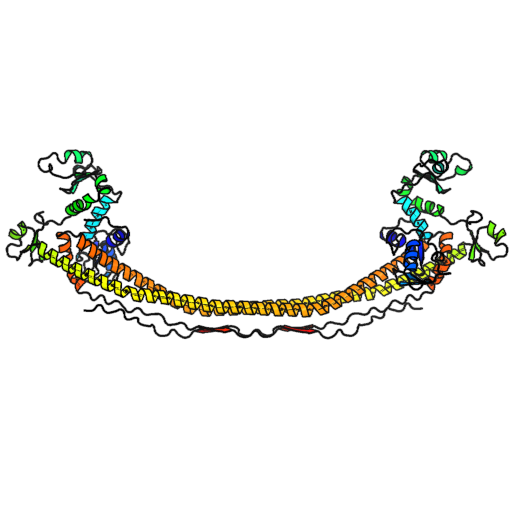 LYS B 1 161 ? 12.344 -64.5 -46.344 1 90.62 161 LYS B N 1
ATOM 4220 C CA . LYS B 1 161 ? 12.602 -65.625 -47.281 1 90.62 161 LYS B CA 1
ATOM 4221 C C . LYS B 1 161 ? 13.492 -66.688 -46.656 1 90.62 161 LYS B C 1
ATOM 4223 O O . LYS B 1 161 ? 14.109 -66.438 -45.625 1 90.62 161 LYS B O 1
ATOM 4228 N N . CYS B 1 162 ? 13.344 -67.812 -47.312 1 91.56 162 CYS B N 1
ATOM 4229 C CA . CYS B 1 162 ? 14.195 -68.875 -46.812 1 91.56 162 CYS B CA 1
ATOM 4230 C C . CYS B 1 162 ? 15.672 -68.562 -46.969 1 91.56 162 CYS B C 1
ATOM 4232 O O . CYS B 1 162 ? 16.109 -68.125 -48.031 1 91.56 162 CYS B O 1
ATOM 4234 N N . ILE B 1 163 ? 16.453 -68.688 -45.969 1 87 163 ILE B N 1
ATOM 4235 C CA . ILE B 1 163 ? 17.859 -68.312 -45.938 1 87 163 ILE B CA 1
ATOM 4236 C C . ILE B 1 163 ? 18.656 -69.188 -46.875 1 87 163 ILE B C 1
ATOM 4238 O O . ILE B 1 163 ? 19.562 -68.75 -47.562 1 87 163 ILE B O 1
ATOM 4242 N N . SER B 1 164 ? 18.234 -70.438 -46.938 1 89.81 164 SER B N 1
ATOM 4243 C CA . SER B 1 164 ? 19 -71.438 -47.719 1 89.81 164 SER B CA 1
ATOM 4244 C C . SER B 1 164 ? 18.656 -71.375 -49.188 1 89.81 164 SER B C 1
ATOM 4246 O O . SER B 1 164 ? 19.516 -71.625 -50.031 1 89.81 164 SER B O 1
ATOM 4248 N N . HIS B 1 165 ? 17.438 -71 -49.5 1 90.94 165 HIS B N 1
ATOM 4249 C CA . HIS B 1 165 ? 17.016 -71.188 -50.906 1 90.94 165 HIS B CA 1
ATOM 4250 C C . HIS B 1 165 ? 16.5 -69.875 -51.5 1 90.94 165 HIS B C 1
ATOM 4252 O O . HIS B 1 165 ? 16.172 -69.875 -52.688 1 90.94 165 HIS B O 1
ATOM 4258 N N . ASP B 1 166 ? 16.453 -68.875 -50.719 1 88.44 166 ASP B N 1
ATOM 4259 C CA . ASP B 1 166 ? 15.992 -67.562 -51.156 1 88.44 166 ASP B CA 1
ATOM 4260 C C . ASP B 1 166 ? 14.602 -67.625 -51.781 1 88.44 166 ASP B C 1
ATOM 4262 O O . ASP B 1 166 ? 14.336 -67 -52.812 1 88.44 166 ASP B O 1
ATOM 4266 N N . GLU B 1 167 ? 13.773 -68.562 -51.219 1 89.75 167 GLU B N 1
ATOM 4267 C CA . GLU B 1 167 ? 12.391 -68.75 -51.656 1 89.75 167 GLU B CA 1
ATOM 4268 C C . GLU B 1 167 ? 11.398 -68.25 -50.594 1 89.75 167 GLU B C 1
ATOM 4270 O O . GLU B 1 167 ? 11.758 -68.188 -49.406 1 89.75 167 GLU B O 1
ATOM 4275 N N . LYS B 1 168 ? 10.203 -68.062 -51.094 1 89.94 168 LYS B N 1
ATOM 4276 C CA . LYS B 1 168 ? 9.148 -67.688 -50.188 1 89.94 168 LYS B CA 1
ATOM 4277 C C . LYS B 1 168 ? 8.828 -68.75 -49.188 1 89.94 168 LYS B C 1
ATOM 4279 O O . LYS B 1 168 ? 8.867 -69.938 -49.562 1 89.94 168 LYS B O 1
ATOM 4284 N N . LEU B 1 169 ? 8.539 -68.312 -48 1 92.38 169 LEU B N 1
ATOM 4285 C CA . LEU B 1 169 ? 8.164 -69.25 -46.969 1 92.38 169 LEU B CA 1
ATOM 4286 C C . LEU B 1 169 ? 6.676 -69.562 -47 1 92.38 169 LEU B C 1
ATOM 4288 O O . LEU B 1 169 ? 5.844 -68.688 -46.844 1 92.38 169 LEU B O 1
ATOM 4292 N N . ARG B 1 170 ? 6.316 -70.812 -47.281 1 92.25 170 ARG B N 1
ATOM 4293 C CA . ARG B 1 170 ? 4.906 -71.188 -47.438 1 92.25 170 ARG B CA 1
ATOM 4294 C C . ARG B 1 170 ? 4.5 -72.312 -46.469 1 92.25 170 ARG B C 1
ATOM 4296 O O . ARG B 1 170 ? 3.311 -72.5 -46.25 1 92.25 170 ARG B O 1
ATOM 4303 N N . LYS B 1 171 ? 5.543 -72.812 -45.875 1 95.88 171 LYS B N 1
ATOM 4304 C CA . LYS B 1 171 ? 5.266 -73.938 -45 1 95.88 171 LYS B CA 1
ATOM 4305 C C . LYS B 1 171 ? 5.969 -73.812 -43.656 1 95.88 171 LYS B C 1
ATOM 4307 O O . LYS B 1 171 ? 6.762 -72.875 -43.469 1 95.88 171 LYS B O 1
ATOM 4312 N N . PHE B 1 172 ? 5.594 -74.688 -42.719 1 95.75 172 PHE B N 1
ATOM 4313 C CA . PHE B 1 172 ? 6.156 -74.688 -41.375 1 95.75 172 PHE B CA 1
ATOM 4314 C C . PHE B 1 172 ? 6.473 -76.062 -40.906 1 95.75 172 PHE B C 1
ATOM 4316 O O . PHE B 1 172 ? 5.613 -76.938 -40.938 1 95.75 172 PHE B O 1
ATOM 4323 N N . CYS B 1 173 ? 7.66 -76.312 -40.562 1 95.94 173 CYS B N 1
ATOM 4324 C CA . CYS B 1 173 ? 8.062 -77.625 -40.062 1 95.94 173 CYS B CA 1
ATOM 4325 C C . CYS B 1 173 ? 7.703 -77.75 -38.562 1 95.94 173 CYS B C 1
ATOM 4327 O O . CYS B 1 173 ? 8.242 -77 -37.75 1 95.94 173 CYS B O 1
ATOM 4329 N N . SER B 1 174 ? 6.922 -78.688 -38.188 1 94.12 174 SER B N 1
ATOM 4330 C CA . SER B 1 174 ? 6.426 -78.812 -36.844 1 94.12 174 SER B CA 1
ATOM 4331 C C . SER B 1 174 ? 7.5 -79.375 -35.906 1 94.12 174 SER B C 1
ATOM 4333 O O . SER B 1 174 ? 7.543 -79.062 -34.719 1 94.12 174 SER B O 1
ATOM 4335 N N . LYS B 1 175 ? 8.281 -80.125 -36.5 1 93.62 175 LYS B N 1
ATOM 4336 C CA . LYS B 1 175 ? 9.328 -80.75 -35.688 1 93.62 175 LYS B CA 1
ATOM 4337 C C . LYS B 1 175 ? 10.406 -79.75 -35.312 1 93.62 175 LYS B C 1
ATOM 4339 O O . LYS B 1 175 ? 10.797 -79.688 -34.125 1 93.62 175 LYS B O 1
ATOM 4344 N N . CYS B 1 176 ? 10.836 -78.938 -36.219 1 91.69 176 CYS B N 1
ATOM 4345 C CA . CYS B 1 176 ? 11.914 -78 -36 1 91.69 176 CYS B CA 1
ATOM 4346 C C . CYS B 1 176 ? 11.352 -76.688 -35.531 1 91.69 176 CYS B C 1
ATOM 4348 O O . CYS B 1 176 ? 12.109 -75.75 -35.125 1 91.69 176 CYS B O 1
ATOM 4350 N N . GLU B 1 177 ? 10.07 -76.562 -35.75 1 91.31 177 GLU B N 1
ATOM 4351 C CA . GLU B 1 177 ? 9.359 -75.312 -35.344 1 91.31 177 GLU B CA 1
ATOM 4352 C C . GLU B 1 177 ? 9.906 -74.125 -36.094 1 91.31 177 GLU B C 1
ATOM 4354 O O . GLU B 1 177 ? 10.227 -73.062 -35.469 1 91.31 177 GLU B O 1
ATOM 4359 N N . THR B 1 178 ? 10 -74.25 -37.344 1 92.06 178 THR B N 1
ATOM 4360 C CA . THR B 1 178 ? 10.539 -73.188 -38.156 1 92.06 178 THR B CA 1
ATOM 4361 C C . THR B 1 178 ? 9.859 -73.125 -39.531 1 92.06 178 THR B C 1
ATOM 4363 O O . THR B 1 178 ? 9.469 -74.188 -40.062 1 92.06 178 THR B O 1
ATOM 4366 N N . PRO B 1 179 ? 9.781 -71.938 -40.062 1 94.12 179 PRO B N 1
ATOM 4367 C CA . PRO B 1 179 ? 9.273 -71.875 -41.406 1 94.12 179 PRO B CA 1
ATOM 4368 C C . PRO B 1 179 ? 10.242 -72.438 -42.438 1 94.12 179 PRO B C 1
ATOM 4370 O O . PRO B 1 179 ? 11.461 -72.312 -42.312 1 94.12 179 PRO B O 1
ATOM 4373 N N . VAL B 1 180 ? 9.625 -73.125 -43.406 1 94 180 VAL B N 1
ATOM 4374 C CA . VAL B 1 180 ? 10.461 -73.75 -44.406 1 94 180 VAL B CA 1
ATOM 4375 C C . VAL B 1 180 ? 9.875 -73.5 -45.812 1 94 180 VAL B C 1
ATOM 4377 O O . VAL B 1 180 ? 8.68 -73.25 -45.938 1 94 180 VAL B O 1
ATOM 4380 N N . CYS B 1 181 ? 10.766 -73.438 -46.781 1 93.31 181 CYS B N 1
ATOM 4381 C CA . CYS B 1 181 ? 10.32 -73.312 -48.156 1 93.31 181 CYS B CA 1
ATOM 4382 C C . CYS B 1 181 ? 10.055 -74.688 -48.781 1 93.31 181 CYS B C 1
ATOM 4384 O O . CYS B 1 181 ? 10.188 -75.688 -48.094 1 93.31 181 CYS B O 1
ATOM 4386 N N . SER B 1 182 ? 9.594 -74.688 -50.031 1 92.62 182 SER B N 1
ATOM 4387 C CA . SER B 1 182 ? 9.258 -75.938 -50.719 1 92.62 182 SER B CA 1
ATOM 4388 C C . SER B 1 182 ? 10.492 -76.812 -50.938 1 92.62 182 SER B C 1
ATOM 4390 O O . SER B 1 182 ? 10.43 -78 -50.812 1 92.62 182 SER B O 1
ATOM 4392 N N . GLU B 1 183 ? 11.617 -76.188 -51.125 1 94 183 GLU B N 1
ATOM 4393 C CA . GLU B 1 183 ? 12.852 -76.875 -51.344 1 94 183 GLU B CA 1
ATOM 4394 C C . GLU B 1 183 ? 13.375 -77.562 -50.062 1 94 183 GLU B C 1
ATOM 4396 O O . GLU B 1 183 ? 13.875 -78.688 -50.094 1 94 183 GLU B O 1
ATOM 4401 N N . CYS B 1 184 ? 13.234 -76.875 -49 1 93.19 184 CYS B N 1
ATOM 4402 C CA . CYS B 1 184 ? 13.648 -77.375 -47.688 1 93.19 184 CYS B CA 1
ATOM 4403 C C . CYS B 1 184 ? 12.859 -78.625 -47.312 1 93.19 184 CYS B C 1
ATOM 4405 O O . CYS B 1 184 ? 13.398 -79.562 -46.719 1 93.19 184 CYS B O 1
ATOM 4407 N N . GLU B 1 185 ? 11.562 -78.562 -47.688 1 92.75 185 GLU B N 1
ATOM 4408 C CA . GLU B 1 185 ? 10.68 -79.688 -47.375 1 92.75 185 GLU B CA 1
ATOM 4409 C C . GLU B 1 185 ? 11.195 -81 -48 1 92.75 185 GLU B C 1
ATOM 4411 O O . GLU B 1 185 ? 11.047 -82.062 -47.406 1 92.75 185 GLU B O 1
ATOM 4416 N N . HIS B 1 186 ? 11.852 -80.812 -49.094 1 91.75 186 HIS B N 1
ATOM 4417 C CA . HIS B 1 186 ? 12.297 -82 -49.812 1 91.75 186 HIS B CA 1
ATOM 4418 C C . HIS B 1 186 ? 13.766 -82.312 -49.531 1 91.75 186 HIS B C 1
ATOM 4420 O O . HIS B 1 186 ? 14.336 -83.25 -50.094 1 91.75 186 HIS B O 1
ATOM 4426 N N . SER B 1 187 ? 14.383 -81.5 -48.719 1 92.62 187 SER B N 1
ATOM 4427 C CA . SER B 1 187 ? 15.797 -81.75 -48.438 1 92.62 187 SER B CA 1
ATOM 4428 C C . SER B 1 187 ? 16.031 -81.875 -46.938 1 92.62 187 SER B C 1
ATOM 4430 O O . SER B 1 187 ? 15.891 -82.938 -46.375 1 92.62 187 SER B O 1
ATOM 4432 N N . ASP B 1 188 ? 16.203 -80.812 -46.25 1 90.5 188 ASP B N 1
ATOM 4433 C CA . ASP B 1 188 ? 16.641 -80.812 -44.875 1 90.5 188 ASP B CA 1
ATOM 4434 C C . ASP B 1 188 ? 15.523 -81.25 -43.906 1 90.5 188 ASP B C 1
ATOM 4436 O O . ASP B 1 188 ? 15.789 -81.75 -42.812 1 90.5 188 ASP B O 1
ATOM 4440 N N . HIS B 1 189 ? 14.219 -81.188 -44.5 1 92.31 189 HIS B N 1
ATOM 4441 C CA . HIS B 1 189 ? 13.086 -81.5 -43.625 1 92.31 189 HIS B CA 1
ATOM 4442 C C . HIS B 1 189 ? 12.211 -82.562 -44.188 1 92.31 189 HIS B C 1
ATOM 4444 O O . HIS B 1 189 ? 11.008 -82.625 -43.938 1 92.31 189 HIS B O 1
ATOM 4450 N N . LYS B 1 190 ? 12.68 -83.375 -45.062 1 90 190 LYS B N 1
ATOM 4451 C CA . LYS B 1 190 ? 11.977 -84.375 -45.812 1 90 190 LYS B CA 1
ATOM 4452 C C . LYS B 1 190 ? 11.188 -85.312 -44.906 1 90 190 LYS B C 1
ATOM 4454 O O . LYS B 1 190 ? 10.039 -85.688 -45.188 1 90 190 LYS B O 1
ATOM 4459 N N . LYS B 1 191 ? 11.703 -85.688 -43.656 1 91.5 191 LYS B N 1
ATOM 4460 C CA . LYS B 1 191 ? 11.023 -86.625 -42.781 1 91.5 191 LYS B CA 1
ATOM 4461 C C . LYS B 1 191 ? 10.312 -85.938 -41.656 1 91.5 191 LYS B C 1
ATOM 4463 O O . LYS B 1 191 ? 9.883 -86.562 -40.688 1 91.5 191 LYS B O 1
ATOM 4468 N N . HIS B 1 192 ? 10.133 -84.688 -41.906 1 95 192 HIS B N 1
ATOM 4469 C CA . HIS B 1 192 ? 9.461 -83.938 -40.844 1 95 192 HIS B CA 1
ATOM 4470 C C . HIS B 1 192 ? 8.008 -83.688 -41.188 1 95 192 HIS B C 1
ATOM 4472 O O . HIS B 1 192 ? 7.633 -83.75 -42.375 1 95 192 HIS B O 1
ATOM 4478 N N . THR B 1 193 ? 7.168 -83.438 -40.219 1 94.94 193 THR B N 1
ATOM 4479 C CA . THR B 1 193 ? 5.793 -83 -40.438 1 94.94 193 THR B CA 1
ATOM 4480 C C . THR B 1 193 ? 5.738 -81.5 -40.781 1 94.94 193 THR B C 1
ATOM 4482 O O . THR B 1 193 ? 6.113 -80.688 -39.969 1 94.94 193 THR B O 1
ATOM 4485 N N . VAL B 1 194 ? 5.324 -81.25 -42 1 94.94 194 VAL B N 1
ATOM 4486 C CA . VAL B 1 194 ? 5.27 -79.875 -42.5 1 94.94 194 VAL B CA 1
ATOM 4487 C C . VAL B 1 194 ? 3.818 -79.438 -42.719 1 94.94 194 VAL B C 1
ATOM 4489 O O . VAL B 1 194 ? 3.037 -80.25 -43.312 1 94.94 194 VAL B O 1
ATOM 4492 N N . ILE B 1 195 ? 3.445 -78.312 -42.188 1 95.56 195 ILE B N 1
ATOM 4493 C CA . ILE B 1 195 ? 2.09 -77.812 -42.344 1 95.56 195 ILE B CA 1
ATOM 4494 C C . ILE B 1 195 ? 2.127 -76.5 -43.094 1 95.56 195 ILE B C 1
ATOM 4496 O O . ILE B 1 195 ? 3.176 -75.875 -43.188 1 95.56 195 ILE B O 1
ATOM 4500 N N . PRO B 1 196 ? 0.945 -76.125 -43.656 1 95.12 196 PRO B N 1
ATOM 4501 C CA . PRO B 1 196 ? 0.912 -74.812 -44.312 1 95.12 196 PRO B CA 1
ATOM 4502 C C . PRO B 1 196 ? 1.208 -73.688 -43.344 1 95.12 196 PRO B C 1
ATOM 4504 O O . PRO B 1 196 ? 0.778 -73.688 -42.188 1 95.12 196 PRO B O 1
ATOM 4507 N N . LEU B 1 197 ? 1.902 -72.75 -43.812 1 95.56 197 LEU B N 1
ATOM 4508 C CA . LEU B 1 197 ? 2.271 -71.625 -43 1 95.56 197 LEU B CA 1
ATOM 4509 C C . LEU B 1 197 ? 1.029 -70.875 -42.5 1 95.56 197 LEU B C 1
ATOM 4511 O O . LEU B 1 197 ? 1.034 -70.312 -41.406 1 95.56 197 LEU B O 1
ATOM 4515 N N . GLU B 1 198 ? -0.003 -70.875 -43.25 1 94.88 198 GLU B N 1
ATOM 4516 C CA . GLU B 1 198 ? -1.255 -70.188 -42.969 1 94.88 198 GLU B CA 1
ATOM 4517 C C . GLU B 1 198 ? -1.861 -70.688 -41.656 1 94.88 198 GLU B C 1
ATOM 4519 O O . GLU B 1 198 ? -2.473 -69.938 -40.906 1 94.88 198 GLU B O 1
ATOM 4524 N N . ASP B 1 199 ? -1.688 -71.938 -41.375 1 95.94 199 ASP B N 1
ATOM 4525 C CA . ASP B 1 199 ? -2.232 -72.5 -40.156 1 95.94 199 ASP B CA 1
ATOM 4526 C C . ASP B 1 199 ? -1.561 -71.938 -38.906 1 95.94 199 ASP B C 1
ATOM 4528 O O . ASP B 1 199 ? -2.229 -71.625 -37.938 1 95.94 199 ASP B O 1
ATOM 4532 N N . VAL B 1 200 ? -0.289 -71.812 -39.062 1 96.06 200 VAL B N 1
ATOM 4533 C CA . VAL B 1 200 ? 0.456 -71.25 -37.938 1 96.06 200 VAL B CA 1
ATOM 4534 C C . VAL B 1 200 ? 0.099 -69.75 -37.781 1 96.06 200 VAL B C 1
ATOM 4536 O O . VAL B 1 200 ? -0.008 -69.25 -36.656 1 96.06 200 VAL B O 1
ATOM 4539 N N . VAL B 1 201 ? -0.102 -69.062 -38.875 1 96.62 201 VAL B N 1
ATOM 4540 C CA . VAL B 1 201 ? -0.491 -67.688 -38.844 1 96.62 201 VAL B CA 1
ATOM 4541 C C . VAL B 1 201 ? -1.834 -67.5 -38.125 1 96.62 201 VAL B C 1
ATOM 4543 O O . VAL B 1 201 ? -2.029 -66.562 -37.344 1 96.62 201 VAL B O 1
ATOM 4546 N N . GLU B 1 202 ? -2.734 -68.375 -38.375 1 96.44 202 GLU B N 1
ATOM 4547 C CA . GLU B 1 202 ? -4.035 -68.375 -37.719 1 96.44 202 GLU B CA 1
ATOM 4548 C C . GLU B 1 202 ? -3.896 -68.562 -36.188 1 96.44 202 GLU B C 1
ATOM 4550 O O . GLU B 1 202 ? -4.594 -67.875 -35.438 1 96.44 202 GLU B O 1
ATOM 4555 N N . GLU B 1 203 ? -3.008 -69.438 -35.844 1 95.31 203 GLU B N 1
ATOM 4556 C CA . GLU B 1 203 ? -2.73 -69.562 -34.438 1 95.31 203 GLU B CA 1
ATOM 4557 C C . GLU B 1 203 ? -2.211 -68.312 -33.812 1 95.31 203 GLU B C 1
ATOM 4559 O O . GLU B 1 203 ? -2.643 -67.938 -32.719 1 95.31 203 GLU B O 1
ATOM 4564 N N . VAL B 1 204 ? -1.336 -67.688 -34.5 1 96.5 204 VAL B N 1
ATOM 4565 C CA . VAL B 1 204 ? -0.76 -66.438 -34.031 1 96.5 204 VAL B CA 1
ATOM 4566 C C . VAL B 1 204 ? -1.845 -65.312 -33.938 1 96.5 204 VAL B C 1
ATOM 4568 O O . VAL B 1 204 ? -1.891 -64.562 -33 1 96.5 204 VAL B O 1
ATOM 4571 N N . GLN B 1 205 ? -2.717 -65.312 -34.906 1 96.69 205 GLN B N 1
ATOM 4572 C CA . GLN B 1 205 ? -3.818 -64.375 -34.875 1 96.69 205 GLN B CA 1
ATOM 4573 C C . GLN B 1 205 ? -4.727 -64.562 -33.688 1 96.69 205 GLN B C 1
ATOM 4575 O O . GLN B 1 205 ? -5.191 -63.594 -33.062 1 96.69 205 GLN B O 1
ATOM 4580 N N . ASP B 1 206 ? -4.926 -65.75 -33.344 1 96.44 206 ASP B N 1
ATOM 4581 C CA . ASP B 1 206 ? -5.73 -66.062 -32.156 1 96.44 206 ASP B CA 1
ATOM 4582 C C . ASP B 1 206 ? -5.043 -65.562 -30.891 1 96.44 206 ASP B C 1
ATOM 4584 O O . ASP B 1 206 ? -5.691 -65 -30.016 1 96.44 206 ASP B O 1
ATOM 4588 N N . ASN B 1 207 ? -3.764 -65.875 -30.797 1 95.5 207 ASN B N 1
ATOM 4589 C CA . ASN B 1 207 ? -2.996 -65.438 -29.656 1 95.5 207 ASN B CA 1
ATOM 4590 C C . ASN B 1 207 ? -3.016 -63.875 -29.531 1 95.5 207 ASN B C 1
ATOM 4592 O O . ASN B 1 207 ? -3.105 -63.344 -28.438 1 95.5 207 ASN B O 1
ATOM 4596 N N . LEU B 1 208 ? -2.969 -63.219 -30.688 1 96.81 208 LEU B N 1
ATOM 4597 C CA . LEU B 1 208 ? -3.02 -61.75 -30.703 1 96.81 208 LEU B CA 1
ATOM 4598 C C . LEU B 1 208 ? -4.383 -61.25 -30.234 1 96.81 208 LEU B C 1
ATOM 4600 O O . LEU B 1 208 ? -4.461 -60.281 -29.484 1 96.81 208 LEU B O 1
ATOM 4604 N N . SER B 1 209 ? -5.414 -61.906 -30.672 1 96.19 209 SER B N 1
ATOM 4605 C CA . SER B 1 209 ? -6.758 -61.531 -30.234 1 96.19 209 SER B CA 1
ATOM 4606 C C . SER B 1 209 ? -6.93 -61.688 -28.734 1 96.19 209 SER B C 1
ATOM 4608 O O . SER B 1 209 ? -7.512 -60.844 -28.062 1 96.19 209 SER B O 1
ATOM 4610 N N . ASN B 1 210 ? -6.398 -62.75 -28.219 1 93.94 210 ASN B N 1
ATOM 4611 C CA . ASN B 1 210 ? -6.445 -63 -26.781 1 93.94 210 ASN B CA 1
ATOM 4612 C C . ASN B 1 210 ? -5.66 -61.938 -26.016 1 93.94 210 ASN B C 1
ATOM 4614 O O . ASN B 1 210 ? -6.125 -61.438 -24.984 1 93.94 210 ASN B O 1
ATOM 4618 N N . ALA B 1 211 ? -4.531 -61.625 -26.5 1 93.69 211 ALA B N 1
ATOM 4619 C CA . ALA B 1 211 ? -3.705 -60.594 -25.859 1 93.69 211 ALA B CA 1
ATOM 4620 C C . ALA B 1 211 ? -4.414 -59.25 -25.859 1 93.69 211 ALA B C 1
ATOM 4622 O O . ALA B 1 211 ? -4.41 -58.531 -24.859 1 93.69 211 ALA B O 1
ATOM 4623 N N . LEU B 1 212 ? -5.031 -58.906 -26.969 1 95.19 212 LEU B N 1
ATOM 4624 C CA . LEU B 1 212 ? -5.746 -57.625 -27.094 1 95.19 212 LEU B CA 1
ATOM 4625 C C . LEU B 1 212 ? -6.906 -57.562 -26.109 1 95.19 212 LEU B C 1
ATOM 4627 O O . LEU B 1 212 ? -7.137 -56.531 -25.5 1 95.19 212 LEU B O 1
ATOM 4631 N N . GLU B 1 213 ? -7.59 -58.625 -25.969 1 93.5 213 GLU B N 1
ATOM 4632 C CA . GLU B 1 213 ? -8.68 -58.688 -25 1 93.5 213 GLU B CA 1
ATOM 4633 C C . GLU B 1 213 ? -8.148 -58.5 -23.578 1 93.5 213 GLU B C 1
ATOM 4635 O O . GLU B 1 213 ? -8.742 -57.781 -22.781 1 93.5 213 GLU B O 1
ATOM 4640 N N . MET B 1 214 ? -7.066 -59.156 -23.328 1 91.62 214 MET B N 1
ATOM 4641 C CA . MET B 1 214 ? -6.445 -59.062 -22 1 91.62 214 MET B CA 1
ATOM 4642 C C . MET B 1 214 ? -6.07 -57.625 -21.703 1 91.62 214 MET B C 1
ATOM 4644 O O . MET B 1 214 ? -6.375 -57.094 -20.609 1 91.62 214 MET B O 1
ATOM 4648 N N . TYR B 1 215 ? -5.469 -56.906 -22.641 1 92.06 215 TYR B N 1
ATOM 4649 C CA . TYR B 1 215 ? -5.039 -55.531 -22.438 1 92.06 215 TYR B CA 1
ATOM 4650 C C . TYR B 1 215 ? -6.234 -54.594 -22.312 1 92.06 215 TYR B C 1
ATOM 4652 O O . TYR B 1 215 ? -6.188 -53.625 -21.578 1 92.06 215 TYR B O 1
ATOM 4660 N N . GLU B 1 216 ? -7.277 -54.906 -23 1 91.06 216 GLU B N 1
ATOM 4661 C CA . GLU B 1 216 ? -8.492 -54.094 -22.875 1 91.06 216 GLU B CA 1
ATOM 4662 C C . GLU B 1 216 ? -9.078 -54.188 -21.469 1 91.06 216 GLU B C 1
ATOM 4664 O O . GLU B 1 216 ? -9.508 -53.188 -20.906 1 91.06 216 GLU B O 1
ATOM 4669 N N . VAL B 1 217 ? -9.125 -55.375 -20.969 1 90.25 217 VAL B N 1
ATOM 4670 C CA . VAL B 1 217 ? -9.641 -55.594 -19.625 1 90.25 217 VAL B CA 1
ATOM 4671 C C . VAL B 1 217 ? -8.758 -54.844 -18.625 1 90.25 217 VAL B C 1
ATOM 4673 O O . VAL B 1 217 ? -9.273 -54.188 -17.703 1 90.25 217 VAL B O 1
ATOM 4676 N N . ILE B 1 218 ? -7.418 -54.906 -18.797 1 88.12 218 ILE B N 1
ATOM 4677 C CA . ILE B 1 218 ? -6.48 -54.219 -17.922 1 88.12 218 ILE B CA 1
ATOM 4678 C C . ILE B 1 218 ? -6.738 -52.688 -17.953 1 88.12 218 ILE B C 1
ATOM 4680 O O . ILE B 1 218 ? -6.785 -52.031 -16.922 1 88.12 218 ILE B O 1
ATOM 4684 N N . GLU B 1 219 ? -6.926 -52.188 -19.109 1 88.88 219 GLU B N 1
ATOM 4685 C CA . GLU B 1 219 ? -7.168 -50.75 -19.281 1 88.88 219 GLU B CA 1
ATOM 4686 C C . GLU B 1 219 ? -8.477 -50.344 -18.609 1 88.88 219 GLU B C 1
ATOM 4688 O O . GLU B 1 219 ? -8.562 -49.25 -18.016 1 88.88 219 GLU B O 1
ATOM 4693 N N . GLU B 1 220 ? -9.492 -51.156 -18.75 1 88.31 220 GLU B N 1
ATOM 4694 C CA . GLU B 1 220 ? -10.781 -50.875 -18.125 1 88.31 220 GLU B CA 1
ATOM 4695 C C . GLU B 1 220 ? -10.68 -50.875 -16.609 1 88.31 220 GLU B C 1
ATOM 4697 O O . GLU B 1 220 ? -11.273 -50.031 -15.93 1 88.31 220 GLU B O 1
ATOM 4702 N N . CYS B 1 221 ? -9.891 -51.781 -16.062 1 86.06 221 CYS B N 1
ATOM 4703 C CA . CYS B 1 221 ? -9.734 -51.906 -14.609 1 86.06 221 CYS B CA 1
ATOM 4704 C C . CYS B 1 221 ? -8.961 -50.75 -14.039 1 86.06 221 CYS B C 1
ATOM 4706 O O . CYS B 1 221 ? -9.133 -50.375 -12.875 1 86.06 221 CYS B O 1
ATOM 4708 N N . ASP B 1 222 ? -8.148 -50.062 -14.867 1 86 222 ASP B N 1
ATOM 4709 C CA . ASP B 1 222 ? -7.309 -48.969 -14.422 1 86 222 ASP B CA 1
ATOM 4710 C C . ASP B 1 222 ? -8.109 -47.688 -14.328 1 86 222 ASP B C 1
ATOM 4712 O O . ASP B 1 222 ? -7.703 -46.719 -13.648 1 86 222 ASP B O 1
ATOM 4716 N N . ILE B 1 223 ? -9.305 -47.625 -15.008 1 87.88 223 ILE B N 1
ATOM 4717 C CA . ILE B 1 223 ? -10.062 -46.406 -15.125 1 87.88 223 ILE B CA 1
ATOM 4718 C C . ILE B 1 223 ? -10.555 -45.969 -13.742 1 87.88 223 ILE B C 1
ATOM 4720 O O . ILE B 1 223 ? -10.336 -44.812 -13.336 1 87.88 223 ILE B O 1
ATOM 4724 N N . GLU B 1 224 ? -11.242 -46.812 -12.977 1 86.44 224 GLU B N 1
ATOM 4725 C CA . GLU B 1 224 ? -11.859 -46.469 -11.703 1 86.44 224 GLU B CA 1
ATOM 4726 C C . GLU B 1 224 ? -10.805 -46.031 -10.68 1 86.44 224 GLU B C 1
ATOM 4728 O O . GLU B 1 224 ? -10.93 -44.969 -10.062 1 86.44 224 GLU B O 1
ATOM 4733 N N . PRO B 1 225 ? -9.734 -46.812 -10.469 1 84.12 225 PRO B N 1
ATOM 4734 C CA . PRO B 1 225 ? -8.688 -46.375 -9.539 1 84.12 225 PRO B CA 1
ATOM 4735 C C . PRO B 1 225 ? -8.086 -45.031 -9.922 1 84.12 225 PRO B C 1
ATOM 4737 O O . PRO B 1 225 ? -7.77 -44.219 -9.047 1 84.12 225 PRO B O 1
ATOM 4740 N N . ASP B 1 226 ? -7.938 -44.75 -11.25 1 85.44 226 ASP B N 1
ATOM 4741 C CA . ASP B 1 226 ? -7.402 -43.469 -11.711 1 85.44 226 ASP B CA 1
ATOM 4742 C C . ASP B 1 226 ? -8.336 -42.312 -11.336 1 85.44 226 ASP B C 1
ATOM 4744 O O . ASP B 1 226 ? -7.879 -41.281 -10.867 1 85.44 226 ASP B O 1
ATOM 4748 N N . MET B 1 227 ? -9.586 -42.531 -11.57 1 89.5 227 MET B N 1
ATOM 4749 C CA . MET B 1 227 ? -10.578 -41.531 -11.258 1 89.5 227 MET B CA 1
ATOM 4750 C C . MET B 1 227 ? -10.648 -41.25 -9.758 1 89.5 227 MET B C 1
ATOM 4752 O O . MET B 1 227 ? -10.75 -40.125 -9.32 1 89.5 227 MET B O 1
ATOM 4756 N N . GLN B 1 228 ? -10.609 -42.281 -8.914 1 88.31 228 GLN B N 1
ATOM 4757 C CA . GLN B 1 228 ? -10.664 -42.156 -7.465 1 88.31 228 GLN B CA 1
ATOM 4758 C C . GLN B 1 228 ? -9.453 -41.406 -6.93 1 88.31 228 GLN B C 1
ATOM 4760 O O . GLN B 1 228 ? -9.586 -40.562 -6.035 1 88.31 228 GLN B O 1
ATOM 4765 N N . MET B 1 229 ? -8.266 -41.688 -7.531 1 88.38 229 MET B N 1
ATOM 4766 C CA . MET B 1 229 ? -7.055 -41 -7.109 1 88.38 229 MET B CA 1
ATOM 4767 C C . MET B 1 229 ? -7.141 -39.5 -7.438 1 88.38 229 MET B C 1
ATOM 4769 O O . MET B 1 229 ? -6.773 -38.656 -6.617 1 88.38 229 MET B O 1
ATOM 4773 N N . ALA B 1 230 ? -7.625 -39.25 -8.617 1 89.81 230 ALA B N 1
ATOM 4774 C CA . ALA B 1 230 ? -7.781 -37.844 -9.039 1 89.81 230 ALA B CA 1
ATOM 4775 C C . ALA B 1 230 ? -8.773 -37.125 -8.141 1 89.81 230 ALA B C 1
ATOM 4777 O O . ALA B 1 230 ? -8.539 -35.969 -7.742 1 89.81 230 ALA B O 1
ATOM 4778 N N . LYS B 1 231 ? -9.844 -37.75 -7.824 1 92.69 231 LYS B N 1
ATOM 4779 C CA . LYS B 1 231 ? -10.867 -37.156 -6.957 1 92.69 231 LYS B CA 1
ATOM 4780 C C . LYS B 1 231 ? -10.32 -36.938 -5.551 1 92.69 231 LYS B C 1
ATOM 4782 O O . LYS B 1 231 ? -10.547 -35.875 -4.965 1 92.69 231 LYS B O 1
ATOM 4787 N N . ARG B 1 232 ? -9.555 -37.844 -5.051 1 90.5 232 ARG B N 1
ATOM 4788 C CA . ARG B 1 232 ? -8.969 -37.719 -3.725 1 90.5 232 ARG B CA 1
ATOM 4789 C C . ARG B 1 232 ? -7.973 -36.562 -3.684 1 90.5 232 ARG B C 1
ATOM 4791 O O . ARG B 1 232 ? -7.93 -35.812 -2.709 1 90.5 232 ARG B O 1
ATOM 4798 N N . PHE B 1 233 ? -7.199 -36.375 -4.734 1 92.31 233 PHE B N 1
ATOM 4799 C CA . PHE B 1 233 ? -6.25 -35.281 -4.816 1 92.31 233 PHE B CA 1
ATOM 4800 C C . PHE B 1 233 ? -6.969 -33.938 -4.773 1 92.31 233 PHE B C 1
ATOM 4802 O O . PHE B 1 233 ? -6.551 -33.031 -4.055 1 92.31 233 PHE B O 1
ATOM 4809 N N . GLN B 1 234 ? -8.039 -33.906 -5.48 1 93.94 234 GLN B N 1
ATOM 4810 C CA . GLN B 1 234 ? -8.82 -32.688 -5.508 1 93.94 234 GLN B CA 1
ATOM 4811 C C . GLN B 1 234 ? -9.445 -32.406 -4.145 1 93.94 234 GLN B C 1
ATOM 4813 O O . GLN B 1 234 ? -9.461 -31.266 -3.688 1 93.94 234 GLN B O 1
ATOM 4818 N N . GLU B 1 235 ? -9.969 -33.406 -3.502 1 92 235 GLU B N 1
ATOM 4819 C CA . GLU B 1 235 ? -10.594 -33.25 -2.189 1 92 235 GLU B CA 1
ATOM 4820 C C . GLU B 1 235 ? -9.586 -32.75 -1.154 1 92 235 GLU B C 1
ATOM 4822 O O . GLU B 1 235 ? -9.891 -31.859 -0.371 1 92 235 GLU B O 1
ATOM 4827 N N . VAL B 1 236 ? -8.383 -33.375 -1.165 1 90.38 236 VAL B N 1
ATOM 4828 C CA . VAL B 1 236 ? -7.332 -32.969 -0.228 1 90.38 236 VAL B CA 1
ATOM 4829 C C . VAL B 1 236 ? -6.918 -31.531 -0.488 1 90.38 236 VAL B C 1
ATOM 4831 O O . VAL B 1 236 ? -6.754 -30.75 0.451 1 90.38 236 VAL B O 1
ATOM 4834 N N . THR B 1 237 ? -6.836 -31.141 -1.729 1 93.56 237 THR B N 1
ATOM 4835 C CA . THR B 1 237 ? -6.457 -29.781 -2.1 1 93.56 237 THR B CA 1
ATOM 4836 C C . THR B 1 237 ? -7.52 -28.781 -1.649 1 93.56 237 THR B C 1
ATOM 4838 O O . THR B 1 237 ? -7.195 -27.734 -1.095 1 93.56 237 THR B O 1
ATOM 4841 N N . ASN B 1 238 ? -8.734 -29.094 -1.883 1 94.31 238 ASN B N 1
ATOM 4842 C CA . ASN B 1 238 ? -9.836 -28.219 -1.501 1 94.31 238 ASN B CA 1
ATOM 4843 C C . ASN B 1 238 ? -9.938 -28.062 0.014 1 94.31 238 ASN B C 1
ATOM 4845 O O . ASN B 1 238 ? -10.219 -26.984 0.521 1 94.31 238 ASN B O 1
ATOM 4849 N N . LYS B 1 239 ? -9.789 -29.172 0.726 1 91.25 239 LYS B N 1
ATOM 4850 C CA . LYS B 1 239 ? -9.82 -29.125 2.184 1 91.25 239 LYS B CA 1
ATOM 4851 C C . LYS B 1 239 ? -8.719 -28.219 2.73 1 91.25 239 LYS B C 1
ATOM 4853 O O . LYS B 1 239 ? -8.961 -27.422 3.641 1 91.25 239 LYS B O 1
ATOM 4858 N N . GLU B 1 240 ? -7.496 -28.344 2.209 1 90.81 240 GLU B N 1
ATOM 4859 C CA . GLU B 1 240 ? -6.395 -27.484 2.602 1 90.81 240 GLU B CA 1
ATOM 4860 C C . GLU B 1 240 ? -6.742 -26.016 2.363 1 90.81 240 GLU B C 1
ATOM 4862 O O . GLU B 1 240 ? -6.555 -25.172 3.248 1 90.81 240 GLU B O 1
ATOM 4867 N N . LYS B 1 241 ? -7.246 -25.703 1.196 1 93.88 241 LYS B N 1
ATOM 4868 C CA . LYS B 1 241 ? -7.598 -24.344 0.821 1 93.88 241 LYS B CA 1
ATOM 4869 C C . LYS B 1 241 ? -8.641 -23.766 1.771 1 93.88 241 LYS B C 1
ATOM 4871 O O . LYS B 1 241 ? -8.531 -22.609 2.184 1 93.88 241 LYS B O 1
ATOM 4876 N N . THR B 1 242 ? -9.602 -24.516 2.119 1 92.94 242 THR B N 1
ATOM 4877 C CA . THR B 1 242 ? -10.664 -24.078 3.012 1 92.94 242 THR B CA 1
ATOM 4878 C C . THR B 1 242 ? -10.109 -23.75 4.398 1 92.94 242 THR B C 1
ATOM 4880 O O . THR B 1 242 ? -10.445 -22.719 4.984 1 92.94 242 THR B O 1
ATOM 4883 N N . LEU B 1 243 ? -9.25 -24.641 4.918 1 89.62 243 LEU B N 1
ATOM 4884 C CA . LEU B 1 243 ? -8.664 -24.438 6.234 1 89.62 243 LEU B CA 1
ATOM 4885 C C . LEU B 1 243 ? -7.781 -23.203 6.246 1 89.62 243 LEU B C 1
ATOM 4887 O O . LEU B 1 243 ? -7.816 -22.406 7.199 1 89.62 243 LEU B O 1
ATOM 4891 N N . LEU B 1 244 ? -7.051 -23.016 5.184 1 91.75 244 LEU B N 1
ATOM 4892 C CA . LEU B 1 244 ? -6.203 -21.828 5.082 1 91.75 244 LEU B CA 1
ATOM 4893 C C . LEU B 1 244 ? -7.051 -20.562 5.008 1 91.75 244 LEU B C 1
ATOM 4895 O O . LEU B 1 244 ? -6.691 -19.531 5.586 1 91.75 244 LEU B O 1
ATOM 4899 N N . GLN B 1 245 ? -8.164 -20.672 4.32 1 92.69 245 GLN B N 1
ATOM 4900 C CA . GLN B 1 245 ? -9.062 -19.531 4.207 1 92.69 245 GLN B CA 1
ATOM 4901 C C . GLN B 1 245 ? -9.648 -19.156 5.566 1 92.69 245 GLN B C 1
ATOM 4903 O O . GLN B 1 245 ? -9.859 -17.984 5.852 1 92.69 245 GLN B O 1
ATOM 4908 N N . ILE B 1 246 ? -9.938 -20.141 6.379 1 89.81 246 ILE B N 1
ATOM 4909 C CA . ILE B 1 246 ? -10.453 -19.891 7.723 1 89.81 246 ILE B CA 1
ATOM 4910 C C . ILE B 1 246 ? -9.422 -19.109 8.539 1 89.81 246 ILE B C 1
ATOM 4912 O O . ILE B 1 246 ? -9.766 -18.141 9.203 1 89.81 246 ILE B O 1
ATOM 4916 N N . VAL B 1 247 ? -8.164 -19.516 8.445 1 88.56 247 VAL B N 1
ATOM 4917 C CA . VAL B 1 247 ? -7.09 -18.859 9.172 1 88.56 247 VAL B CA 1
ATOM 4918 C C . VAL B 1 247 ? -6.922 -17.422 8.664 1 88.56 247 VAL B C 1
ATOM 4920 O O . VAL B 1 247 ? -6.797 -16.484 9.453 1 88.56 247 VAL B O 1
ATOM 4923 N N . HIS B 1 248 ? -6.988 -17.281 7.375 1 91.44 248 HIS B N 1
ATOM 4924 C CA . HIS B 1 248 ? -6.836 -15.977 6.754 1 91.44 248 HIS B CA 1
ATOM 4925 C C . HIS B 1 248 ? -7.953 -15.031 7.184 1 91.44 248 HIS B C 1
ATOM 4927 O O . HIS B 1 248 ? -7.691 -13.883 7.551 1 91.44 248 HIS B O 1
ATOM 4933 N N . SER B 1 249 ? -9.117 -15.508 7.125 1 91.31 249 SER B N 1
ATOM 4934 C CA . SER B 1 249 ? -10.266 -14.695 7.5 1 91.31 249 SER B CA 1
ATOM 4935 C C . SER B 1 249 ? -10.211 -14.305 8.969 1 91.31 249 SER B C 1
ATOM 4937 O O . SER B 1 249 ? -10.516 -13.164 9.328 1 91.31 249 SER B O 1
ATOM 4939 N N . ALA B 1 250 ? -9.836 -15.266 9.82 1 88.31 250 ALA B N 1
ATOM 4940 C CA . ALA B 1 250 ? -9.711 -14.992 11.242 1 88.31 250 ALA B CA 1
ATOM 4941 C C . ALA B 1 250 ? -8.617 -13.953 11.508 1 88.31 250 ALA B C 1
ATOM 4943 O O . ALA B 1 250 ? -8.805 -13.047 12.32 1 88.31 250 ALA B O 1
ATOM 4944 N N . ARG B 1 251 ? -7.465 -14.094 10.789 1 89.12 251 ARG B N 1
ATOM 4945 C CA . ARG B 1 251 ? -6.367 -13.141 10.914 1 89.12 251 ARG B CA 1
ATOM 4946 C C . ARG B 1 251 ? -6.832 -11.727 10.57 1 89.12 251 ARG B C 1
ATOM 4948 O O . ARG B 1 251 ? -6.578 -10.789 11.328 1 89.12 251 ARG B O 1
ATOM 4955 N N . GLU B 1 252 ? -7.559 -11.641 9.539 1 92.44 252 GLU B N 1
ATOM 4956 C CA . GLU B 1 252 ? -8.016 -10.336 9.086 1 92.44 252 GLU B CA 1
ATOM 4957 C C . GLU B 1 252 ? -9.031 -9.734 10.062 1 92.44 252 GLU B C 1
ATOM 4959 O O . GLU B 1 252 ? -9 -8.539 10.336 1 92.44 252 GLU B O 1
ATOM 4964 N N . ARG B 1 253 ? -9.898 -10.5 10.461 1 90.12 253 ARG B N 1
ATOM 4965 C CA . ARG B 1 253 ? -10.898 -10.031 11.422 1 90.12 253 ARG B CA 1
ATOM 4966 C C . ARG B 1 253 ? -10.242 -9.539 12.703 1 90.12 253 ARG B C 1
ATOM 4968 O O . ARG B 1 253 ? -10.602 -8.484 13.227 1 90.12 253 ARG B O 1
ATOM 4975 N N . LEU B 1 254 ? -9.273 -10.297 13.234 1 87.25 254 LEU B N 1
ATOM 4976 C CA . LEU B 1 254 ? -8.578 -9.938 14.469 1 87.25 254 LEU B CA 1
ATOM 4977 C C . LEU B 1 254 ? -7.777 -8.656 14.289 1 87.25 254 LEU B C 1
ATOM 4979 O O . LEU B 1 254 ? -7.777 -7.793 15.172 1 87.25 254 LEU B O 1
ATOM 4983 N N . ILE B 1 255 ? -7.129 -8.555 13.156 1 90.56 255 ILE B N 1
ATOM 4984 C CA . ILE B 1 255 ? -6.352 -7.352 12.875 1 90.56 255 ILE B CA 1
ATOM 4985 C C . ILE B 1 255 ? -7.281 -6.141 12.805 1 90.56 255 ILE B C 1
ATOM 4987 O O . ILE B 1 255 ? -6.969 -5.082 13.352 1 90.56 255 ILE B O 1
ATOM 4991 N N . GLN B 1 256 ? -8.398 -6.293 12.195 1 92.69 256 GLN B N 1
ATOM 4992 C CA . GLN B 1 256 ? -9.375 -5.211 12.094 1 92.69 256 GLN B CA 1
ATOM 4993 C C . GLN B 1 256 ? -9.891 -4.805 13.469 1 92.69 256 GLN B C 1
ATOM 4995 O O . GLN B 1 256 ? -10.055 -3.613 13.742 1 92.69 256 GLN B O 1
ATOM 5000 N N . GLU B 1 257 ? -10.148 -5.781 14.234 1 89.31 257 GLU B N 1
ATOM 5001 C CA . GLU B 1 257 ? -10.617 -5.5 15.586 1 89.31 257 GLU B CA 1
ATOM 5002 C C . GLU B 1 257 ? -9.57 -4.734 16.391 1 89.31 257 GLU B C 1
ATOM 5004 O O . GLU B 1 257 ? -9.898 -3.795 17.109 1 89.31 257 GLU B O 1
ATOM 5009 N N . ILE B 1 258 ? -8.297 -5.125 16.234 1 87.62 258 ILE B N 1
ATOM 5010 C CA . ILE B 1 258 ? -7.207 -4.449 16.922 1 87.62 258 ILE B CA 1
ATOM 5011 C C . ILE B 1 258 ? -7.109 -3.002 16.438 1 87.62 258 ILE B C 1
ATOM 5013 O O . ILE B 1 258 ? -6.953 -2.084 17.25 1 87.62 258 ILE B O 1
ATOM 5017 N N . GLN B 1 259 ? -7.262 -2.85 15.18 1 91.94 259 GLN B N 1
ATOM 5018 C CA . GLN B 1 259 ? -7.191 -1.512 14.602 1 91.94 259 GLN B CA 1
ATOM 5019 C C . GLN B 1 259 ? -8.336 -0.637 15.102 1 91.94 259 GLN B C 1
ATOM 5021 O O . GLN B 1 259 ? -8.141 0.537 15.414 1 91.94 259 GLN B O 1
ATOM 5026 N N . GLN B 1 260 ? -9.5 -1.165 15.156 1 92.25 260 GLN B N 1
ATOM 5027 C CA . GLN B 1 260 ? -10.664 -0.424 15.633 1 92.25 260 GLN B CA 1
ATOM 5028 C C . GLN B 1 260 ? -10.508 -0.027 17.094 1 92.25 260 GLN B C 1
ATOM 5030 O O . GLN B 1 260 ? -10.805 1.107 17.469 1 92.25 260 GLN B O 1
ATOM 5035 N N . GLN B 1 261 ? -10 -0.964 17.875 1 88.19 261 GLN B N 1
ATOM 5036 C CA . GLN B 1 261 ? -9.781 -0.675 19.297 1 88.19 261 GLN B CA 1
ATOM 5037 C C . GLN B 1 261 ? -8.711 0.395 19.484 1 88.19 261 GLN B C 1
ATOM 5039 O O . GLN B 1 261 ? -8.844 1.28 20.328 1 88.19 261 GLN B O 1
ATOM 5044 N N . ALA B 1 262 ? -7.637 0.25 18.656 1 88.56 262 ALA B N 1
ATOM 5045 C CA . ALA B 1 262 ? -6.559 1.233 18.719 1 88.56 262 ALA B CA 1
ATOM 5046 C C . ALA B 1 262 ? -7.059 2.621 18.328 1 88.56 262 ALA B C 1
ATOM 5048 O O . ALA B 1 262 ? -6.738 3.611 18.984 1 88.56 262 ALA B O 1
ATOM 5049 N N . THR B 1 263 ? -7.895 2.725 17.312 1 92.75 263 THR B N 1
ATOM 5050 C CA . THR B 1 263 ? -8.453 3.998 16.859 1 92.75 263 THR B CA 1
ATOM 5051 C C . THR B 1 263 ? -9.359 4.598 17.938 1 92.75 263 THR B C 1
ATOM 5053 O O . THR B 1 263 ? -9.312 5.801 18.188 1 92.75 263 THR B O 1
ATOM 5056 N N . ALA B 1 264 ? -10.156 3.752 18.5 1 89.56 264 ALA B N 1
ATOM 5057 C CA . ALA B 1 264 ? -11.031 4.203 19.578 1 89.56 264 ALA B CA 1
ATOM 5058 C C . ALA B 1 264 ? -10.219 4.723 20.766 1 89.56 264 ALA B C 1
ATOM 5060 O O . ALA B 1 264 ? -10.57 5.746 21.359 1 89.56 264 ALA B O 1
ATOM 5061 N N . ALA B 1 265 ? -9.117 4.039 21.094 1 88.25 265 ALA B N 1
ATOM 5062 C CA . ALA B 1 265 ? -8.242 4.469 22.172 1 88.25 265 ALA B CA 1
ATOM 5063 C C . ALA B 1 265 ? -7.57 5.797 21.844 1 88.25 265 ALA B C 1
ATOM 5065 O O . ALA B 1 265 ? -7.465 6.68 22.703 1 88.25 265 ALA B O 1
ATOM 5066 N N . GLU B 1 266 ? -7.109 5.961 20.609 1 90.62 266 GLU B N 1
ATOM 5067 C CA . GLU B 1 266 ? -6.484 7.203 20.156 1 90.62 266 GLU B CA 1
ATOM 5068 C C . GLU B 1 266 ? -7.453 8.375 20.266 1 90.62 266 GLU B C 1
ATOM 5070 O O . GLU B 1 266 ? -7.066 9.469 20.703 1 90.62 266 GLU B O 1
ATOM 5075 N N . LEU B 1 267 ? -8.68 8.141 19.875 1 91.62 267 LEU B N 1
ATOM 5076 C CA . LEU B 1 267 ? -9.695 9.18 19.969 1 91.62 267 LEU B CA 1
ATOM 5077 C C . LEU B 1 267 ? -10 9.531 21.422 1 91.62 267 LEU B C 1
ATOM 5079 O O . LEU B 1 267 ? -10.133 10.711 21.75 1 91.62 267 LEU B O 1
ATOM 5083 N N . ALA B 1 268 ? -10.055 8.492 22.25 1 88.12 268 ALA B N 1
ATOM 5084 C CA . ALA B 1 268 ? -10.32 8.703 23.672 1 88.12 268 ALA B CA 1
ATOM 5085 C C . ALA B 1 268 ? -9.195 9.508 24.328 1 88.12 268 ALA B C 1
ATOM 5087 O O . ALA B 1 268 ? -9.445 10.297 25.25 1 88.12 268 ALA B O 1
ATOM 5088 N N . ILE B 1 269 ? -7.961 9.359 23.828 1 88.06 269 ILE B N 1
ATOM 5089 C CA . ILE B 1 269 ? -6.801 10.07 24.359 1 88.06 269 ILE B CA 1
ATOM 5090 C C . ILE B 1 269 ? -6.793 11.5 23.828 1 88.06 269 ILE B C 1
ATOM 5092 O O . ILE B 1 269 ? -6.602 12.453 24.594 1 88.06 269 ILE B O 1
ATOM 5096 N N . SER B 1 270 ? -7.066 11.672 22.531 1 90.38 270 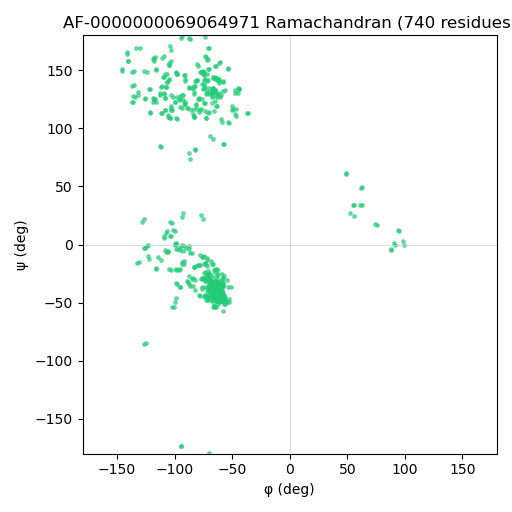SER B N 1
ATOM 5097 C CA . SER B 1 270 ? -6.891 12.961 21.875 1 90.38 270 SER B CA 1
ATOM 5098 C C . SER B 1 270 ? -7.977 13.945 22.297 1 90.38 270 SER B C 1
ATOM 5100 O O . SER B 1 270 ? -7.738 15.156 22.359 1 90.38 270 SER B O 1
ATOM 5102 N N . GLN B 1 271 ? -9.172 13.555 22.672 1 90.25 271 GLN B N 1
ATOM 5103 C CA . GLN B 1 271 ? -10.312 14.43 22.922 1 90.25 271 GLN B CA 1
ATOM 5104 C C . GLN B 1 271 ? -10.062 15.32 24.125 1 90.25 271 GLN B C 1
ATOM 5106 O O . GLN B 1 271 ? -10.164 16.547 24.031 1 90.25 271 GLN B O 1
ATOM 5111 N N . PRO B 1 272 ? -9.672 14.734 25.312 1 87.38 272 PRO B N 1
ATOM 5112 C CA . PRO B 1 272 ? -9.414 15.609 26.469 1 87.38 272 PRO B CA 1
ATOM 5113 C C . PRO B 1 272 ? -8.242 16.562 26.234 1 87.38 272 PRO B C 1
ATOM 5115 O O . PRO B 1 272 ? -8.258 17.703 26.703 1 87.38 272 PRO B O 1
ATOM 5118 N N . PHE B 1 273 ? -7.23 16.125 25.453 1 88.75 273 PHE B N 1
ATOM 5119 C CA . PHE B 1 273 ? -6.062 16.953 25.188 1 88.75 273 PHE B CA 1
ATOM 5120 C C . PHE B 1 273 ? -6.41 18.094 24.25 1 88.75 273 PHE B C 1
ATOM 5122 O O . PHE B 1 273 ? -5.922 19.219 24.406 1 88.75 273 PHE B O 1
ATOM 5129 N N . GLU B 1 274 ? -7.285 17.812 23.281 1 90.69 274 GLU B N 1
ATOM 5130 C CA . GLU B 1 274 ? -7.707 18.844 22.344 1 90.69 274 GLU B CA 1
ATOM 5131 C C . GLU B 1 274 ? -8.445 19.969 23.078 1 90.69 274 GLU B C 1
ATOM 5133 O O . GLU B 1 274 ? -8.227 21.156 22.781 1 90.69 274 GLU B O 1
ATOM 5138 N N . ALA B 1 275 ? -9.266 19.641 24.016 1 87.94 275 ALA B N 1
ATOM 5139 C CA . ALA B 1 275 ? -10.016 20.625 24.781 1 87.94 275 ALA B CA 1
ATOM 5140 C C . ALA B 1 275 ? -9.078 21.5 25.609 1 87.94 275 ALA B C 1
ATOM 5142 O O . ALA B 1 275 ? -9.211 22.734 25.609 1 87.94 275 ALA B O 1
ATOM 5143 N N . VAL B 1 276 ? -8.086 20.875 26.25 1 87.88 276 VAL B N 1
ATOM 5144 C CA . VAL B 1 276 ? -7.137 21.609 27.078 1 87.88 276 VAL B CA 1
ATOM 5145 C C . VAL B 1 276 ? -6.238 22.469 26.203 1 87.88 276 VAL B C 1
ATOM 5147 O O . VAL B 1 276 ? -5.969 23.625 26.531 1 87.88 276 VAL B O 1
ATOM 5150 N N . LYS B 1 277 ? -5.793 21.953 25.031 1 91.44 277 LYS B N 1
ATOM 5151 C CA . LYS B 1 277 ? -4.934 22.703 24.109 1 91.44 277 LYS B CA 1
ATOM 5152 C C . LYS B 1 277 ? -5.668 23.906 23.547 1 91.44 277 LYS B C 1
ATOM 5154 O O . LYS B 1 277 ? -5.074 24.984 23.375 1 91.44 277 LYS B O 1
ATOM 5159 N N . MET B 1 278 ? -6.969 23.734 23.297 1 91.75 278 MET B N 1
ATOM 5160 C CA . MET B 1 278 ? -7.766 24.844 22.781 1 91.75 278 MET B CA 1
ATOM 5161 C C . MET B 1 278 ? -7.887 25.953 23.828 1 91.75 278 MET B C 1
ATOM 5163 O O . MET B 1 278 ? -7.742 27.141 23.5 1 91.75 278 MET B O 1
ATOM 5167 N N . LEU B 1 279 ? -8.055 25.594 25.109 1 89.25 279 LEU B N 1
ATOM 5168 C CA . LEU B 1 279 ? -8.156 26.578 26.188 1 89.25 279 LEU B CA 1
ATOM 5169 C C . LEU B 1 279 ? -6.832 27.297 26.391 1 89.25 279 LEU B C 1
ATOM 5171 O O . LEU B 1 279 ? -6.805 28.531 26.562 1 89.25 279 LEU B O 1
ATOM 5175 N N . LEU B 1 280 ? -5.781 26.516 26.328 1 88.75 280 LEU B N 1
ATOM 5176 C CA . LEU B 1 280 ? -4.457 27.094 26.5 1 88.75 280 LEU B CA 1
ATOM 5177 C C . LEU B 1 280 ? -4.125 28.031 25.344 1 88.75 280 LEU B C 1
ATOM 5179 O O . LEU B 1 280 ? -3.578 29.125 25.562 1 88.75 280 LEU B O 1
ATOM 5183 N N . SER B 1 281 ? -4.457 27.609 24.141 1 91.44 281 SER B N 1
ATOM 5184 C CA . SER B 1 281 ? -4.207 28.438 22.969 1 91.44 281 SER B CA 1
ATOM 5185 C C . SER B 1 281 ? -4.996 29.734 23.016 1 91.44 281 SER B C 1
ATOM 5187 O O . SER B 1 281 ? -4.477 30.797 22.688 1 91.44 281 SER B O 1
ATOM 5189 N N . GLU B 1 282 ? -6.223 29.656 23.422 1 89.38 282 GLU B N 1
ATOM 5190 C CA . GLU B 1 282 ? -7.062 30.844 23.562 1 89.38 282 GLU B CA 1
ATOM 5191 C C . GLU B 1 282 ? -6.504 31.797 24.609 1 89.38 282 GLU B C 1
ATOM 5193 O O . GLU B 1 282 ? -6.473 33 24.406 1 89.38 282 GLU B O 1
ATOM 5198 N N . SER B 1 283 ? -6.043 31.219 25.734 1 87.31 283 SER B N 1
ATOM 5199 C CA . SER B 1 283 ? -5.453 32.031 26.797 1 87.31 283 SER B CA 1
ATOM 5200 C C . SER B 1 283 ? -4.172 32.688 26.328 1 87.31 283 SER B C 1
ATOM 5202 O O . SER B 1 283 ? -3.936 33.875 26.641 1 87.31 283 SER B O 1
ATOM 5204 N N . MET B 1 284 ? -3.363 32 25.578 1 90.12 284 MET B N 1
ATOM 5205 C CA . MET B 1 284 ? -2.117 32.562 25.047 1 90.12 284 MET B CA 1
ATOM 5206 C C . MET B 1 284 ? -2.391 33.688 24.062 1 90.12 284 MET B C 1
ATOM 5208 O O . MET B 1 284 ? -1.688 34.688 24.062 1 90.12 284 MET B O 1
ATOM 5212 N N . GLU B 1 285 ? -3.443 33.469 23.281 1 89.75 285 GLU B N 1
ATOM 5213 C CA . GLU B 1 285 ? -3.816 34.5 22.328 1 89.75 285 GLU B CA 1
ATOM 5214 C C . GLU B 1 285 ? -4.305 35.75 23.031 1 89.75 285 GLU B C 1
ATOM 5216 O O . GLU B 1 285 ? -3.967 36.875 22.641 1 89.75 285 GLU B O 1
ATOM 5221 N N . LEU B 1 286 ? -5.082 35.625 24.094 1 86.69 286 LEU B N 1
ATOM 5222 C CA . LEU B 1 286 ? -5.574 36.75 24.875 1 86.69 286 LEU B CA 1
ATOM 5223 C C . LEU B 1 286 ? -4.422 37.5 25.531 1 86.69 286 LEU B C 1
ATOM 5225 O O . LEU B 1 286 ? -4.414 38.719 25.562 1 86.69 286 LEU B O 1
ATOM 5229 N N . GLU B 1 287 ? -3.514 36.719 26.062 1 87.12 287 GLU B N 1
ATOM 5230 C CA . GLU B 1 287 ? -2.352 37.344 26.688 1 87.12 287 GLU B CA 1
ATOM 5231 C C . GLU B 1 287 ? -1.508 38.094 25.672 1 87.12 287 GLU B C 1
ATOM 5233 O O . GLU B 1 287 ? -0.958 39.156 25.984 1 87.12 287 GLU B O 1
ATOM 5238 N N . LYS B 1 288 ? -1.374 37.562 24.469 1 89.12 288 LYS B N 1
ATOM 5239 C CA . LYS B 1 288 ? -0.641 38.219 23.406 1 89.12 288 LYS B CA 1
ATOM 5240 C C . LYS B 1 288 ? -1.294 39.562 23.047 1 89.12 288 LYS B C 1
ATOM 5242 O O . LYS B 1 288 ? -0.607 40.562 22.891 1 89.12 288 LYS B O 1
ATOM 5247 N N . LYS B 1 289 ? -2.633 39.625 22.938 1 87.88 289 LYS B N 1
ATOM 5248 C CA . LYS B 1 289 ? -3.371 40.844 22.625 1 87.88 289 LYS B CA 1
ATOM 5249 C C . LYS B 1 289 ? -3.197 41.875 23.734 1 87.88 289 LYS B C 1
ATOM 5251 O O . LYS B 1 289 ? -3.039 43.062 23.453 1 87.88 289 LYS B O 1
ATOM 5256 N N . ARG B 1 290 ? -3.166 41.375 24.984 1 86.56 290 ARG B N 1
ATOM 5257 C CA . ARG B 1 290 ? -2.975 42.25 26.125 1 86.56 290 ARG B CA 1
ATOM 5258 C C . ARG B 1 290 ? -1.583 42.875 26.109 1 86.56 290 ARG B C 1
ATOM 5260 O O . ARG B 1 290 ? -1.432 44.094 26.359 1 86.56 290 ARG B O 1
ATOM 5267 N N . SER B 1 291 ? -0.621 42.031 25.828 1 89 291 SER B N 1
ATOM 5268 C CA . SER B 1 291 ? 0.754 42.5 25.734 1 89 291 SER B CA 1
ATOM 5269 C C . SER B 1 291 ? 0.906 43.562 24.625 1 89 291 SER B C 1
ATOM 5271 O O . SER B 1 291 ? 1.559 44.594 24.812 1 89 291 SER B O 1
ATOM 5273 N N . GLU B 1 292 ? 0.297 43.312 23.5 1 89.5 292 GLU B N 1
ATOM 5274 C CA . GLU B 1 292 ? 0.346 44.219 22.375 1 89.5 292 GLU B CA 1
ATOM 5275 C C . GLU B 1 292 ? -0.321 45.562 22.734 1 89.5 292 GLU B C 1
ATOM 5277 O O . GLU B 1 292 ? 0.175 46.625 22.375 1 89.5 292 GLU B O 1
ATOM 5282 N N . SER B 1 293 ? -1.442 45.438 23.453 1 90.81 293 SER B N 1
ATOM 5283 C CA . SER B 1 293 ? -2.16 46.625 23.875 1 90.81 293 SER B CA 1
ATOM 5284 C C . SER B 1 293 ? -1.301 47.469 24.797 1 90.81 293 SER B C 1
ATOM 5286 O O . SER B 1 293 ? -1.263 48.719 24.672 1 90.81 293 SER B O 1
ATOM 5288 N N . THR B 1 294 ? -0.621 46.812 25.719 1 91.19 294 THR B N 1
ATOM 5289 C CA . THR B 1 294 ? 0.271 47.531 26.625 1 91.19 294 THR B CA 1
ATOM 5290 C C . THR B 1 294 ? 1.407 48.188 25.859 1 91.19 294 THR B C 1
ATOM 5292 O O . THR B 1 294 ? 1.761 49.344 26.125 1 91.19 294 THR B O 1
ATOM 5295 N N . GLN B 1 295 ? 1.957 47.5 24.906 1 92.12 295 GLN B N 1
ATOM 5296 C CA . GLN B 1 295 ? 3.043 48.031 24.094 1 92.12 295 GLN B CA 1
ATOM 5297 C C . GLN B 1 295 ? 2.592 49.281 23.312 1 92.12 295 GLN B C 1
ATOM 5299 O O . GLN B 1 295 ? 3.354 50.25 23.172 1 92.12 295 GLN B O 1
ATOM 5304 N N . LYS B 1 296 ? 1.38 49.281 22.828 1 93.75 296 LYS B N 1
ATOM 5305 C CA . LYS B 1 296 ? 0.838 50.406 22.094 1 93.75 296 LYS B CA 1
ATOM 5306 C C . LYS B 1 296 ? 0.763 51.656 22.984 1 93.75 296 LYS B C 1
ATOM 5308 O O . LYS B 1 296 ? 1.185 52.719 22.578 1 93.75 296 LYS B O 1
ATOM 5313 N N . SER B 1 297 ? 0.258 51.438 24.25 1 94.06 297 SER B N 1
ATOM 5314 C CA . SER B 1 297 ? 0.166 52.531 25.188 1 94.06 297 SER B CA 1
ATOM 5315 C C . SER B 1 297 ? 1.548 53.062 25.578 1 94.06 297 SER B C 1
ATOM 5317 O O . SER B 1 297 ? 1.773 54.281 25.609 1 94.06 297 SER B O 1
ATOM 5319 N N . ARG B 1 298 ? 2.449 52.156 25.812 1 94.19 298 ARG B N 1
ATOM 5320 C CA . ARG B 1 298 ? 3.814 52.531 26.172 1 94.19 298 ARG B CA 1
ATOM 5321 C C . ARG B 1 298 ? 4.484 53.312 25.031 1 94.19 298 ARG B C 1
ATOM 5323 O O . ARG B 1 298 ? 5.148 54.312 25.281 1 94.19 298 ARG B O 1
ATOM 5330 N N . LEU B 1 299 ? 4.309 52.781 23.844 1 94.88 299 LEU B N 1
ATOM 5331 C CA . LEU B 1 299 ? 4.906 53.438 22.688 1 94.88 299 LEU B CA 1
ATOM 5332 C C . LEU B 1 299 ? 4.398 54.844 22.547 1 94.88 299 LEU B C 1
ATOM 5334 O O . LEU B 1 299 ? 5.172 55.75 22.219 1 94.88 299 LEU B O 1
ATOM 5338 N N . PHE B 1 300 ? 3.094 55.094 22.781 1 95.19 300 PHE B N 1
ATOM 5339 C CA . PHE B 1 300 ? 2.529 56.438 22.703 1 95.19 300 PHE B CA 1
ATOM 5340 C C . PHE B 1 300 ? 3.215 57.375 23.703 1 95.19 300 PHE B C 1
ATOM 5342 O O . PHE B 1 300 ? 3.658 58.469 23.344 1 95.19 300 PHE B O 1
ATOM 5349 N N . CYS B 1 301 ? 3.318 56.906 24.953 1 95.75 301 CYS B N 1
ATOM 5350 C CA . CYS B 1 301 ? 3.961 57.719 25.984 1 95.75 301 CYS B CA 1
ATOM 5351 C C . CYS B 1 301 ? 5.41 58 25.625 1 95.75 301 CYS B C 1
ATOM 5353 O O . CYS B 1 301 ? 5.871 59.156 25.781 1 95.75 301 CYS B O 1
ATOM 5355 N N . GLU B 1 302 ? 6.082 57 25.156 1 95.62 302 GLU B N 1
ATOM 5356 C CA . GLU B 1 302 ? 7.492 57.125 24.797 1 95.62 302 GLU B CA 1
ATOM 5357 C C . GLU B 1 302 ? 7.688 58.156 23.688 1 95.62 302 GLU B C 1
ATOM 5359 O O . GLU B 1 302 ? 8.531 59.031 23.797 1 95.62 302 GLU B O 1
ATOM 5364 N N . LYS B 1 303 ? 6.934 58.062 22.656 1 95.25 303 LYS B N 1
ATOM 5365 C CA . LYS B 1 303 ? 7.082 58.969 21.5 1 95.25 303 LYS B CA 1
ATOM 5366 C C . LYS B 1 303 ? 6.66 60.406 21.859 1 95.25 303 LYS B C 1
ATOM 5368 O O . LYS B 1 303 ? 7.297 61.344 21.438 1 95.25 303 LYS B O 1
ATOM 5373 N N . LEU B 1 304 ? 5.555 60.562 22.641 1 95.75 304 LEU B N 1
ATOM 5374 C CA . LEU B 1 304 ? 5.137 61.875 23.078 1 95.75 304 LEU B CA 1
ATOM 5375 C C . LEU B 1 304 ? 6.215 62.531 23.938 1 95.75 304 LEU B C 1
ATOM 5377 O O . LEU B 1 304 ? 6.484 63.719 23.797 1 95.75 304 LEU B O 1
ATOM 5381 N N . GLN B 1 305 ? 6.789 61.75 24.797 1 95.81 305 GLN B N 1
ATOM 5382 C CA . GLN B 1 305 ? 7.84 62.281 25.672 1 95.81 305 GLN B CA 1
ATOM 5383 C C . GLN B 1 305 ? 9.055 62.719 24.859 1 95.81 305 GLN B C 1
ATOM 5385 O O . GLN B 1 305 ? 9.648 63.781 25.156 1 95.81 305 GLN B O 1
ATOM 5390 N N . GLN B 1 306 ? 9.367 61.969 23.844 1 92.62 306 GLN B N 1
ATOM 5391 C CA . GLN B 1 306 ? 10.578 62.219 23.062 1 92.62 306 GLN B CA 1
ATOM 5392 C C . GLN B 1 306 ? 10.359 63.312 22.016 1 92.62 306 GLN B C 1
ATOM 5394 O O . GLN B 1 306 ? 11.234 64.125 21.797 1 92.62 306 GLN B O 1
ATOM 5399 N N . GLU B 1 307 ? 9.188 63.281 21.422 1 91.31 307 GLU B N 1
ATOM 5400 C CA . GLU B 1 307 ? 9.016 64.125 20.234 1 91.31 307 GLU B CA 1
ATOM 5401 C C . GLU B 1 307 ? 7.863 65.062 20.406 1 91.31 307 GLU B C 1
ATOM 5403 O O . GLU B 1 307 ? 7.586 65.875 19.5 1 91.31 307 GLU B O 1
ATOM 5408 N N . GLY B 1 308 ? 7.176 65.062 21.469 1 92.88 308 GLY B N 1
ATOM 5409 C CA . GLY B 1 308 ? 6.016 65.938 21.656 1 92.88 308 GLY B CA 1
ATOM 5410 C C . GLY B 1 308 ? 6.367 67.438 21.719 1 92.88 308 GLY B C 1
ATOM 5411 O O . GLY B 1 308 ? 7.309 67.812 22.406 1 92.88 308 GLY B O 1
ATOM 5412 N N . LEU B 1 309 ? 5.672 68.312 20.984 1 93.44 309 LEU B N 1
ATOM 5413 C CA . LEU B 1 309 ? 5.797 69.75 21.078 1 93.44 309 LEU B CA 1
ATOM 5414 C C . LEU B 1 309 ? 5.129 70.25 22.359 1 93.44 309 LEU B C 1
ATOM 5416 O O . LEU B 1 309 ? 4.301 69.562 22.953 1 93.44 309 LEU B O 1
ATOM 5420 N N . LYS B 1 310 ? 5.48 71.5 22.766 1 93.25 310 LYS B N 1
ATOM 5421 C CA . LYS B 1 310 ? 4.992 72.062 24.031 1 93.25 310 LYS B CA 1
ATOM 5422 C C . LYS B 1 310 ? 3.467 72.062 24.047 1 93.25 310 LYS B C 1
ATOM 5424 O O . LYS B 1 310 ? 2.842 71.625 25.016 1 93.25 310 LYS B O 1
ATOM 5429 N N . GLY B 1 311 ? 2.918 72.625 22.938 1 91.12 311 GLY B N 1
ATOM 5430 C CA . GLY B 1 311 ? 1.467 72.688 22.859 1 91.12 311 GLY B CA 1
ATOM 5431 C C . GLY B 1 311 ? 0.799 71.312 22.875 1 91.12 311 GLY B C 1
ATOM 5432 O O . GLY B 1 311 ? -0.271 71.188 23.469 1 91.12 311 GLY B O 1
ATOM 5433 N N . GLU B 1 312 ? 1.449 70.312 22.266 1 92.81 312 GLU B N 1
ATOM 5434 C CA . GLU B 1 312 ? 0.929 68.938 22.234 1 92.81 312 GLU B CA 1
ATOM 5435 C C . GLU B 1 312 ? 0.979 68.312 23.625 1 92.81 312 GLU B C 1
ATOM 5437 O O . GLU B 1 312 ? 0.022 67.688 24.047 1 92.81 312 GLU B O 1
ATOM 5442 N N . SER B 1 313 ? 2.061 68.5 24.281 1 94.69 313 SER B N 1
ATOM 5443 C CA . SER B 1 313 ? 2.223 67.938 25.625 1 94.69 313 SER B CA 1
ATOM 5444 C C . SER B 1 313 ? 1.143 68.5 26.578 1 94.69 313 SER B C 1
ATOM 5446 O O . SER B 1 313 ? 0.439 67.688 27.203 1 94.69 313 SER B O 1
ATOM 5448 N N . VAL B 1 314 ? 0.966 69.75 26.594 1 95.06 314 VAL B N 1
ATOM 5449 C CA . VAL B 1 314 ? 0.014 70.375 27.5 1 95.06 314 VAL B CA 1
ATOM 5450 C C . VAL B 1 314 ? -1.402 69.875 27.172 1 95.06 314 VAL B C 1
ATOM 5452 O O . VAL B 1 314 ? -2.242 69.75 28.062 1 95.06 314 VAL B O 1
ATOM 5455 N N . HIS B 1 315 ? -1.584 69.625 25.859 1 94.31 315 HIS B N 1
ATOM 5456 C CA . HIS B 1 315 ? -2.877 69.188 25.359 1 94.31 315 HIS B CA 1
ATOM 5457 C C . HIS B 1 315 ? -3.305 67.875 26.062 1 94.31 315 HIS B C 1
ATOM 5459 O O . HIS B 1 315 ? -4.5 67.688 26.266 1 94.31 315 HIS B O 1
ATOM 5465 N N . PHE B 1 316 ? -2.334 67.062 26.484 1 95.5 316 PHE B N 1
ATOM 5466 C CA . PHE B 1 316 ? -2.639 65.75 27.047 1 95.5 316 PHE B CA 1
ATOM 5467 C C . PHE B 1 316 ? -2.523 65.75 28.562 1 95.5 316 PHE B C 1
ATOM 5469 O O . PHE B 1 316 ? -2.578 64.75 29.203 1 95.5 316 PHE B O 1
ATOM 5476 N N . ARG B 1 317 ? -2.336 66.875 29.141 1 94.81 317 ARG B N 1
ATOM 5477 C CA . ARG B 1 317 ? -2.086 67 30.562 1 94.81 317 ARG B CA 1
ATOM 5478 C C . ARG B 1 317 ? -3.182 66.312 31.375 1 94.81 317 ARG B C 1
ATOM 5480 O O . ARG B 1 317 ? -2.896 65.438 32.219 1 94.81 317 ARG B O 1
ATOM 5487 N N . ASP B 1 318 ? -4.445 66.562 31.109 1 92.31 318 ASP B N 1
ATOM 5488 C CA . ASP B 1 318 ? -5.566 66.062 31.875 1 92.31 318 ASP B CA 1
ATOM 5489 C C . ASP B 1 318 ? -5.699 64.562 31.672 1 92.31 318 ASP B C 1
ATOM 5491 O O . ASP B 1 318 ? -5.98 63.812 32.625 1 92.31 318 ASP B O 1
ATOM 5495 N N . LEU B 1 319 ? -5.496 64.125 30.469 1 93.69 319 LEU B N 1
ATOM 5496 C CA . LEU B 1 319 ? -5.574 62.719 30.141 1 93.69 319 LEU B CA 1
ATOM 5497 C C . LEU B 1 319 ? -4.52 61.938 30.906 1 93.69 319 LEU B C 1
ATOM 5499 O O . LEU B 1 319 ? -4.82 60.906 31.5 1 93.69 319 LEU B O 1
ATOM 5503 N N . LEU B 1 320 ? -3.305 62.406 30.938 1 93.75 320 LEU B N 1
ATOM 5504 C CA . LEU B 1 320 ? -2.191 61.719 31.578 1 93.75 320 LEU B CA 1
ATOM 5505 C C . LEU B 1 320 ? -2.363 61.688 33.094 1 93.75 320 LEU B C 1
ATOM 5507 O O . LEU B 1 320 ? -1.885 60.781 33.75 1 93.75 320 LEU B O 1
ATOM 5511 N N . GLN B 1 321 ? -3.088 62.656 33.562 1 89.94 321 GLN B N 1
ATOM 5512 C CA . GLN B 1 321 ? -3.412 62.656 35 1 89.94 321 GLN B CA 1
ATOM 5513 C C . GLN B 1 321 ? -4.391 61.531 35.344 1 89.94 321 GLN B C 1
ATOM 5515 O O . GLN B 1 321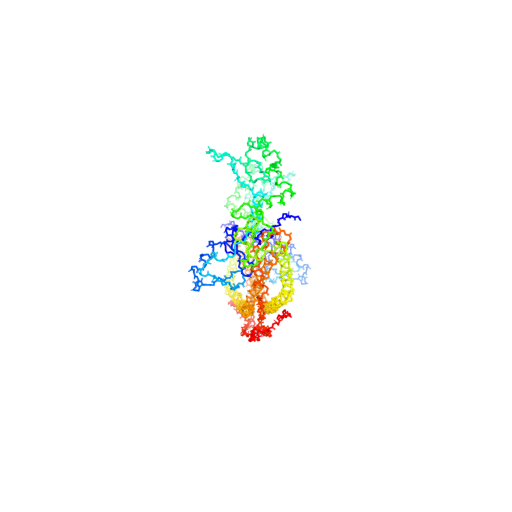 ? -4.277 60.906 36.375 1 89.94 321 GLN B O 1
ATOM 5520 N N . ARG B 1 322 ? -5.277 61.219 34.438 1 87.88 322 ARG B N 1
ATOM 5521 C CA . ARG B 1 322 ? -6.25 60.156 34.656 1 87.88 322 ARG B CA 1
ATOM 5522 C C . ARG B 1 322 ? -5.59 58.781 34.5 1 87.88 322 ARG B C 1
ATOM 5524 O O . ARG B 1 322 ? -5.945 57.844 35.219 1 87.88 322 ARG B O 1
ATOM 5531 N N . VAL B 1 323 ? -4.68 58.656 33.594 1 85.31 323 VAL B N 1
ATOM 5532 C CA . VAL B 1 323 ? -3.969 57.406 33.375 1 85.31 323 VAL B CA 1
ATOM 5533 C C . VAL B 1 323 ? -3.205 57 34.625 1 85.31 323 VAL B C 1
ATOM 5535 O O . VAL B 1 323 ? -3.178 55.844 35 1 85.31 323 VAL B O 1
ATOM 5538 N N . LYS B 1 324 ? -2.576 57.969 35.25 1 71.62 324 LYS B N 1
ATOM 5539 C CA . LYS B 1 324 ? -1.805 57.75 36.469 1 71.62 324 LYS B CA 1
ATOM 5540 C C . LYS B 1 324 ? -2.676 57.125 37.562 1 71.62 324 LYS B C 1
ATOM 5542 O O . LYS B 1 324 ? -2.227 56.25 38.312 1 71.62 324 LYS B O 1
ATOM 5547 N N . LYS B 1 325 ? -3.953 57.312 37.594 1 65.31 325 LYS B N 1
ATOM 5548 C CA . LYS B 1 325 ? -4.848 56.906 38.688 1 65.31 325 LYS B CA 1
ATOM 5549 C C . LYS B 1 325 ? -5.453 55.531 38.438 1 65.31 325 LYS B C 1
ATOM 5551 O O . LYS B 1 325 ? -5.93 54.875 39.344 1 65.31 325 LYS B O 1
ATOM 5556 N N . GLY B 1 326 ? -5.434 55 37.281 1 59.78 326 GLY B N 1
ATOM 5557 C CA . GLY B 1 326 ? -6.137 53.781 36.938 1 59.78 326 GLY B CA 1
ATOM 5558 C C . GLY B 1 326 ? -5.371 52.531 37.312 1 59.78 326 GLY B C 1
ATOM 5559 O O . GLY B 1 326 ? -4.141 52.5 37.219 1 59.78 326 GLY B O 1
ATOM 5560 N N . ASP B 1 327 ? -5.895 51.812 38.312 1 57 327 ASP B N 1
ATOM 5561 C CA . ASP B 1 327 ? -5.383 50.5 38.781 1 57 327 ASP B CA 1
ATOM 5562 C C . ASP B 1 327 ? -5.574 49.438 37.688 1 57 327 ASP B C 1
ATOM 5564 O O . ASP B 1 327 ? -6.703 49.094 37.344 1 57 327 ASP B O 1
ATOM 5568 N N . ARG B 1 328 ? -4.559 49.25 36.812 1 61.06 328 ARG B N 1
ATOM 5569 C CA . ARG B 1 328 ? -4.719 48.219 35.781 1 61.06 328 ARG B CA 1
ATOM 5570 C C . ARG B 1 328 ? -4.266 46.844 36.312 1 61.06 328 ARG B C 1
ATOM 5572 O O . ARG B 1 328 ? -3.064 46.562 36.375 1 61.06 328 ARG B O 1
ATOM 5579 N N . LYS B 1 329 ? -5.293 46.281 37.312 1 57.5 329 LYS B N 1
ATOM 5580 C CA . LYS B 1 329 ? -5.098 44.938 37.812 1 57.5 329 LYS B CA 1
ATOM 5581 C C . LYS B 1 329 ? -5.238 43.875 36.719 1 57.5 329 LYS B C 1
ATOM 5583 O O . LYS B 1 329 ? -6.215 43.906 35.969 1 57.5 329 LYS B O 1
ATOM 5588 N N . ARG B 1 330 ? -4.031 43.25 36.531 1 62.25 330 ARG B N 1
ATOM 5589 C CA . ARG B 1 330 ? -4.074 42.188 35.531 1 62.25 330 ARG B CA 1
ATOM 5590 C C . ARG B 1 330 ? -4.676 40.906 36.125 1 62.25 330 ARG B C 1
ATOM 5592 O O . ARG B 1 330 ? -4.422 40.594 37.312 1 62.25 330 ARG B O 1
ATOM 5599 N N . ALA B 1 331 ? -5.707 40.344 35.531 1 62.47 331 ALA B N 1
ATOM 5600 C CA . ALA B 1 331 ? -6.402 39.125 35.938 1 62.47 331 ALA B CA 1
ATOM 5601 C C . ALA B 1 331 ? -5.441 37.938 36 1 62.47 331 ALA B C 1
ATOM 5603 O O . ALA B 1 331 ? -4.473 37.875 35.25 1 62.47 331 ALA B O 1
ATOM 5604 N N . GLN B 1 332 ? -5.664 37.156 37.031 1 63.28 332 GLN B N 1
ATOM 5605 C CA . GLN B 1 332 ? -4.922 35.906 37.25 1 63.28 332 GLN B CA 1
ATOM 5606 C C . GLN B 1 332 ? -5.184 34.906 36.125 1 63.28 332 GLN B C 1
ATOM 5608 O O . GLN B 1 332 ? -6.312 34.812 35.625 1 63.28 332 GLN B O 1
ATOM 5613 N N . LEU B 1 333 ? -4.02 34.438 35.562 1 66.81 333 LEU B N 1
ATOM 5614 C CA . LEU B 1 333 ? -4.145 33.438 34.5 1 66.81 333 LEU B CA 1
ATOM 5615 C C . LEU B 1 333 ? -4.551 32.094 35.094 1 66.81 333 LEU B C 1
ATOM 5617 O O . LEU B 1 333 ? -4.031 31.672 36.125 1 66.81 333 LEU B O 1
ATOM 5621 N N . GLU B 1 334 ? -5.66 31.5 34.688 1 69.75 334 GLU B N 1
ATOM 5622 C CA . GLU B 1 334 ? -6.078 30.156 35.094 1 69.75 334 GLU B CA 1
ATOM 5623 C C . GLU B 1 334 ? -5.562 29.094 34.125 1 69.75 334 GLU B C 1
ATOM 5625 O O . GLU B 1 334 ? -5.645 29.281 32.906 1 69.75 334 GLU B O 1
ATOM 5630 N N . PHE B 1 335 ? -4.75 28.156 34.781 1 71.44 335 PHE B N 1
ATOM 5631 C CA . PHE B 1 335 ? -4.258 27.062 33.969 1 71.44 335 PHE B CA 1
ATOM 5632 C C . PHE B 1 335 ? -5.262 25.906 33.938 1 71.44 335 PHE B C 1
ATOM 5634 O O . PHE B 1 335 ? -5.906 25.625 34.938 1 71.44 335 PHE B O 1
ATOM 5641 N N . PRO B 1 336 ? -5.418 25.438 32.75 1 69.75 336 PRO B N 1
ATOM 5642 C CA . PRO B 1 336 ? -6.336 24.297 32.656 1 69.75 336 PRO B CA 1
ATOM 5643 C C . PRO B 1 336 ? -5.871 23.094 33.469 1 69.75 336 PRO B C 1
ATOM 5645 O O . PRO B 1 336 ? -4.68 22.969 33.781 1 69.75 336 PRO B O 1
ATOM 5648 N N . PRO B 1 337 ? -6.809 22.188 33.875 1 68.25 337 PRO B N 1
ATOM 5649 C CA . PRO B 1 337 ? -6.52 21.016 34.719 1 68.25 337 PRO B CA 1
ATOM 5650 C C . PRO B 1 337 ? -5.586 20.031 34.031 1 68.25 337 PRO B C 1
ATOM 5652 O O . PRO B 1 337 ? -5.465 20.031 32.812 1 68.25 337 PRO B O 1
ATOM 5655 N N . GLU B 1 338 ? -4.883 19.297 34.844 1 71.94 338 GLU B N 1
ATOM 5656 C CA . GLU B 1 338 ? -3.996 18.234 34.406 1 71.94 338 GLU B CA 1
ATOM 5657 C C . GLU B 1 338 ? -4.789 17.031 33.906 1 71.94 338 GLU B C 1
ATOM 5659 O O . GLU B 1 338 ? -5.824 16.688 34.469 1 71.94 338 GLU B O 1
ATOM 5664 N N . ILE B 1 339 ? -4.441 16.516 32.688 1 72.38 339 ILE B N 1
ATOM 5665 C CA . ILE B 1 339 ? -5.086 15.336 32.125 1 72.38 339 ILE B CA 1
ATOM 5666 C C . ILE B 1 339 ? -4.277 14.086 32.5 1 72.38 339 ILE B C 1
ATOM 5668 O O . ILE B 1 339 ? -3.061 14.055 32.281 1 72.38 339 ILE B O 1
ATOM 5672 N N . ASN B 1 340 ? -4.914 13.188 33.25 1 72.88 340 ASN B N 1
ATOM 5673 C CA . ASN B 1 340 ? -4.273 11.906 33.5 1 72.88 340 ASN B CA 1
ATOM 5674 C C . ASN B 1 340 ? -4.926 10.789 32.688 1 72.88 340 ASN B C 1
ATOM 5676 O O . ASN B 1 340 ? -6.129 10.555 32.812 1 72.88 340 ASN B O 1
ATOM 5680 N N . VAL B 1 341 ? -4.184 10.297 31.734 1 72.62 341 VAL B N 1
ATOM 5681 C CA . VAL B 1 341 ? -4.652 9.188 30.906 1 72.62 341 VAL B CA 1
ATOM 5682 C C . VAL B 1 341 ? -3.734 7.98 31.094 1 72.62 341 VAL B C 1
ATOM 5684 O O . VAL B 1 341 ? -2.512 8.125 31.156 1 72.62 341 VAL B O 1
ATOM 5687 N N . ASN B 1 342 ? -4.348 6.836 31.453 1 72.75 342 ASN B N 1
ATOM 5688 C CA . ASN B 1 342 ? -3.607 5.582 31.562 1 72.75 342 ASN B CA 1
ATOM 5689 C C . ASN B 1 342 ? -3.99 4.613 30.438 1 72.75 342 ASN B C 1
ATOM 5691 O O . ASN B 1 342 ? -5.172 4.469 30.125 1 72.75 342 ASN B O 1
ATOM 5695 N N . VAL B 1 343 ? -2.91 4.074 29.766 1 70.06 343 VAL B N 1
ATOM 5696 C CA . VAL B 1 343 ? -3.111 3.082 28.719 1 70.06 343 VAL B CA 1
ATOM 5697 C C . VAL B 1 343 ? -2.576 1.727 29.172 1 70.06 343 VAL B C 1
ATOM 5699 O O . VAL B 1 343 ? -1.412 1.613 29.562 1 70.06 343 VAL B O 1
ATOM 5702 N N . ASN B 1 344 ? -3.479 0.729 29.375 1 69.94 344 ASN B N 1
ATOM 5703 C CA . ASN B 1 344 ? -3.07 -0.623 29.75 1 69.94 344 ASN B CA 1
ATOM 5704 C C . ASN B 1 344 ? -3.057 -1.555 28.531 1 69.94 344 ASN B C 1
ATOM 5706 O O . ASN B 1 344 ? -3.977 -1.529 27.719 1 69.94 344 ASN B O 1
ATOM 5710 N N . GLU B 1 345 ? -1.795 -2.176 28.297 1 63.69 345 GLU B N 1
ATOM 5711 C CA . GLU B 1 345 ? -1.646 -3.17 27.234 1 63.69 345 GLU B CA 1
ATOM 5712 C C . GLU B 1 345 ? -1.948 -4.574 27.75 1 63.69 345 GLU B C 1
ATOM 5714 O O . GLU B 1 345 ? -1.477 -4.961 28.828 1 63.69 345 GLU B O 1
ATOM 5719 N N . LEU B 1 346 ? -2.984 -5.191 27.172 1 60.78 346 LEU B N 1
ATOM 5720 C CA . LEU B 1 346 ? -3.297 -6.547 27.609 1 60.78 346 LEU B CA 1
ATOM 5721 C C . LEU B 1 346 ? -2.57 -7.578 26.75 1 60.78 346 LEU B C 1
ATOM 5723 O O . LEU B 1 346 ? -2.16 -7.277 25.625 1 60.78 346 LEU B O 1
ATOM 5727 N N . SER B 1 347 ? -2.182 -8.695 27.422 1 61.25 347 SER B N 1
ATOM 5728 C CA . SER B 1 347 ? -1.477 -9.812 26.812 1 61.25 347 SER B CA 1
ATOM 5729 C C . SER B 1 347 ? -2.342 -10.508 25.766 1 61.25 347 SER B C 1
ATOM 5731 O O . SER B 1 347 ? -3.568 -10.531 25.875 1 61.25 347 SER B O 1
ATOM 5733 N N . PHE B 1 348 ? -1.619 -10.742 24.562 1 61.56 348 PHE B N 1
ATOM 5734 C CA . PHE B 1 348 ? -2.271 -11.367 23.422 1 61.56 348 PHE B CA 1
ATOM 5735 C C . PHE B 1 348 ? -2.402 -12.867 23.625 1 61.56 348 PHE B C 1
ATOM 5737 O O . PHE B 1 348 ? -1.424 -13.547 23.953 1 61.56 348 PHE B O 1
ATOM 5744 N N . PRO B 1 349 ? -3.641 -13.523 23.719 1 64.69 349 PRO B N 1
ATOM 5745 C CA . PRO B 1 349 ? -3.801 -14.969 23.844 1 64.69 349 PRO B CA 1
ATOM 5746 C C . PRO B 1 349 ? -3.465 -15.711 22.547 1 64.69 349 PRO B C 1
ATOM 5748 O O . PRO B 1 349 ? -3.309 -15.078 21.5 1 64.69 349 PRO B O 1
ATOM 5751 N N . LYS B 1 350 ? -3.139 -17.109 22.812 1 70.31 350 LYS B N 1
ATOM 5752 C CA . LYS B 1 350 ? -3 -17.969 21.641 1 70.31 350 LYS B CA 1
ATOM 5753 C C . LYS B 1 350 ? -4.312 -18.078 20.875 1 70.31 350 LYS B C 1
ATOM 5755 O O . LYS B 1 350 ? -5.332 -18.5 21.438 1 70.31 350 LYS B O 1
ATOM 5760 N N . LEU B 1 351 ? -4.199 -17.594 19.531 1 71.38 351 LEU B N 1
ATOM 5761 C CA . LEU B 1 351 ? -5.453 -17.422 18.797 1 71.38 351 LEU B CA 1
ATOM 5762 C C . LEU B 1 351 ? -5.727 -18.609 17.875 1 71.38 351 LEU B C 1
ATOM 5764 O O . LEU B 1 351 ? -6.879 -18.891 17.547 1 71.38 351 LEU B O 1
ATOM 5768 N N . PHE B 1 352 ? -4.578 -19.359 17.547 1 69.62 352 PHE B N 1
ATOM 5769 C CA . PHE B 1 352 ? -4.762 -20.453 16.594 1 69.62 352 PHE B CA 1
ATOM 5770 C C . PHE B 1 352 ? -4.254 -21.766 17.172 1 69.62 352 PHE B C 1
ATOM 5772 O O . PHE B 1 352 ? -3.209 -21.812 17.828 1 69.62 352 PHE B O 1
ATOM 5779 N N . SER B 1 353 ? -5.133 -22.875 17.203 1 72.69 353 SER B N 1
ATOM 5780 C CA . SER B 1 353 ? -4.691 -24.234 17.531 1 72.69 353 SER B CA 1
ATOM 5781 C C . SER B 1 353 ? -5.004 -25.203 16.391 1 72.69 353 SER B C 1
ATOM 5783 O O . SER B 1 353 ? -6.129 -25.234 15.891 1 72.69 353 SER B O 1
ATOM 5785 N N . VAL B 1 354 ? -3.867 -25.672 15.82 1 69.75 354 VAL B N 1
ATOM 5786 C CA . VAL B 1 354 ? -4.016 -26.656 14.742 1 69.75 354 VAL B CA 1
ATOM 5787 C C . VAL B 1 354 ? -3.691 -28.047 15.273 1 69.75 354 VAL B C 1
ATOM 5789 O O . VAL B 1 354 ? -2.646 -28.266 15.891 1 69.75 354 VAL B O 1
ATOM 5792 N N . SER B 1 355 ? -4.645 -29.016 15.32 1 73.19 355 SER B N 1
ATOM 5793 C CA . SER B 1 355 ? -4.41 -30.422 15.688 1 73.19 355 SER B CA 1
ATOM 5794 C C . SER B 1 355 ? -4.516 -31.328 14.477 1 73.19 355 SER B C 1
ATOM 5796 O O . SER B 1 355 ? -5.48 -31.25 13.711 1 73.19 355 SER B O 1
ATOM 5798 N N . VAL B 1 356 ? -3.34 -31.969 14.133 1 66 356 VAL B N 1
ATOM 5799 C CA . VAL B 1 356 ? -3.295 -32.875 13 1 66 356 VAL B CA 1
ATOM 5800 C C . VAL B 1 356 ? -3.408 -34.312 13.5 1 66 356 VAL B C 1
ATOM 5802 O O . VAL B 1 356 ? -2.682 -34.75 14.406 1 66 356 VAL B O 1
ATOM 5805 N N . SER B 1 357 ? -4.613 -34.938 13.219 1 62.94 357 SER B N 1
ATOM 5806 C CA . SER B 1 357 ? -4.742 -36.344 13.602 1 62.94 357 SER B CA 1
ATOM 5807 C C . SER B 1 357 ? -3.955 -37.25 12.656 1 62.94 357 SER B C 1
ATOM 5809 O O . SER B 1 357 ? -3.807 -36.938 11.469 1 62.94 357 SER B O 1
ATOM 5811 N N . GLU B 1 358 ? -3.168 -38.25 13.156 1 58.28 358 GLU B N 1
ATOM 5812 C CA . GLU B 1 358 ? -2.35 -39.25 12.469 1 58.28 358 GLU B CA 1
ATOM 5813 C C . GLU B 1 358 ? -3.113 -39.875 11.312 1 58.28 358 GLU B C 1
ATOM 5815 O O . GLU B 1 358 ? -4.324 -40.094 11.398 1 58.28 358 GLU B O 1
ATOM 5820 N N . PRO B 1 359 ? -2.465 -39.938 10.039 1 55.62 359 PRO B N 1
ATOM 5821 C CA . PRO B 1 359 ? -3.053 -40.5 8.828 1 55.62 359 PRO B CA 1
ATOM 5822 C C . PRO B 1 359 ? -3.691 -41.875 9.078 1 55.62 359 PRO B C 1
ATOM 5824 O O . PRO B 1 359 ? -3.166 -42.656 9.852 1 55.62 359 PRO B O 1
ATOM 5827 N N . VAL B 1 360 ? -5 -41.969 8.984 1 56.28 360 VAL B N 1
ATOM 5828 C CA . VAL B 1 360 ? -5.652 -43.281 9.039 1 56.28 360 VAL B CA 1
ATOM 5829 C C . VAL B 1 360 ? -5.027 -44.188 8 1 56.28 360 VAL B C 1
ATOM 5831 O O . VAL B 1 360 ? -4.457 -43.75 7.008 1 56.28 360 VAL B O 1
ATOM 5834 N N . SER B 1 361 ? -4.988 -45.562 8.164 1 54.75 361 SER B N 1
ATOM 5835 C CA . SER B 1 361 ? -4.422 -46.625 7.379 1 54.75 361 SER B CA 1
ATOM 5836 C C . SER B 1 361 ? -4.773 -46.5 5.902 1 54.75 361 SER B C 1
ATOM 5838 O O . SER B 1 361 ? -5.867 -46.031 5.559 1 54.75 361 SER B O 1
ATOM 5840 N N . PRO B 1 362 ? -3.779 -46.656 5.094 1 58.25 362 PRO B N 1
ATOM 5841 C CA . PRO B 1 362 ? -4.012 -46.625 3.648 1 58.25 362 PRO B CA 1
ATOM 5842 C C . PRO B 1 362 ? -5.203 -47.469 3.215 1 58.25 362 PRO B C 1
ATOM 5844 O O . PRO B 1 362 ? -5.449 -48.531 3.789 1 58.25 362 PRO B O 1
ATOM 5847 N N . VAL B 1 363 ? -6.223 -46.906 2.668 1 56.44 363 VAL B N 1
ATOM 5848 C CA . VAL B 1 363 ? -7.352 -47.656 2.145 1 56.44 363 VAL B CA 1
ATOM 5849 C C . VAL B 1 363 ? -6.941 -48.406 0.865 1 56.44 363 VAL B C 1
ATOM 5851 O O . VAL B 1 363 ? -6.391 -47.781 -0.053 1 56.44 363 VAL B O 1
ATOM 5854 N N . GLU B 1 364 ? -6.914 -49.719 0.887 1 59 364 GLU B N 1
ATOM 5855 C CA . GLU B 1 364 ? -6.637 -50.562 -0.273 1 59 364 GLU B CA 1
ATOM 5856 C C . GLU B 1 364 ? -7.82 -50.562 -1.236 1 59 364 GLU B C 1
ATOM 5858 O O . GLU B 1 364 ? -8.969 -50.75 -0.819 1 59 364 GLU B O 1
ATOM 5863 N N . ILE B 1 365 ? -7.785 -50 -2.33 1 54.72 365 ILE B N 1
ATOM 5864 C CA . ILE B 1 365 ? -8.836 -50.219 -3.318 1 54.72 365 ILE B CA 1
ATOM 5865 C C . ILE B 1 365 ? -8.547 -51.5 -4.098 1 54.72 365 ILE B C 1
ATOM 5867 O O . ILE B 1 365 ? -7.492 -51.625 -4.727 1 54.72 365 ILE B O 1
ATOM 5871 N N . PRO B 1 366 ? -9.367 -52.531 -3.859 1 53.28 366 PRO B N 1
ATOM 5872 C CA . PRO B 1 366 ? -9.164 -53.812 -4.566 1 53.28 366 PRO B CA 1
ATOM 5873 C C . PRO B 1 366 ? -9.25 -53.656 -6.082 1 53.28 366 PRO B C 1
ATOM 5875 O O . PRO B 1 366 ? -10.148 -52.969 -6.59 1 53.28 366 PRO B O 1
ATOM 5878 N N . ARG B 1 367 ? -8.188 -53.688 -6.809 1 54.44 367 ARG B N 1
ATOM 5879 C CA . ARG B 1 367 ? -8.312 -53.812 -8.258 1 54.44 367 ARG B CA 1
ATOM 5880 C C . ARG B 1 367 ? -8.922 -55.156 -8.648 1 54.44 367 ARG B C 1
ATOM 5882 O O . ARG B 1 367 ? -8.664 -56.188 -7.996 1 54.44 367 ARG B O 1
ATOM 5889 N N . VAL B 1 368 ? -10 -55.188 -9.367 1 47.41 368 VAL B N 1
ATOM 5890 C CA . VAL B 1 368 ? -10.727 -56.344 -9.828 1 47.41 368 VAL B CA 1
ATOM 5891 C C . VAL B 1 368 ? -9.75 -57.312 -10.492 1 47.41 368 VAL B C 1
ATOM 5893 O O . VAL B 1 368 ? -8.914 -56.906 -11.305 1 47.41 368 VAL B O 1
ATOM 5896 N N . ARG B 1 369 ? -9.555 -58.531 -9.945 1 45.47 369 ARG B N 1
ATOM 5897 C CA . ARG B 1 369 ? -8.859 -59.688 -10.492 1 45.47 369 ARG B CA 1
ATOM 5898 C C . ARG B 1 369 ? -9.375 -60.062 -11.875 1 45.47 369 ARG B C 1
ATOM 5900 O O . ARG B 1 369 ? -10.586 -60.031 -12.117 1 45.47 369 ARG B O 1
ATOM 5907 N N . SER B 1 370 ? -8.68 -59.781 -12.969 1 39.16 370 SER B N 1
ATOM 5908 C CA . SER B 1 370 ? -9.078 -60.469 -14.203 1 39.16 370 SER B CA 1
ATOM 5909 C C . SER B 1 370 ? -9.523 -61.875 -13.93 1 39.16 370 SER B C 1
ATOM 5911 O O . SER B 1 370 ? -8.914 -62.594 -13.125 1 39.16 370 SER B O 1
ATOM 5913 N N . PRO B 1 371 ? -10.891 -62.188 -14.148 1 35.22 371 PRO B N 1
ATOM 5914 C CA . PRO B 1 371 ? -11.188 -63.625 -14.055 1 35.22 371 PRO B CA 1
ATOM 5915 C C . PRO B 1 371 ? -10.164 -64.5 -14.781 1 35.22 371 PRO B C 1
ATOM 5917 O O . PRO B 1 371 ? -9.625 -64.062 -15.812 1 35.22 371 PRO B O 1
ATOM 5920 N N . VAL B 1 372 ? -9.648 -65.625 -14.164 1 37.06 372 VAL B N 1
ATOM 5921 C CA . VAL B 1 372 ? -9.078 -66.75 -14.906 1 37.06 372 VAL B CA 1
ATOM 5922 C C . VAL B 1 372 ? -10.07 -67.188 -15.953 1 37.06 372 VAL B C 1
ATOM 5924 O O . VAL B 1 372 ? -11.258 -67.375 -15.664 1 37.06 372 VAL B O 1
#

Organism: Magallana gigas (NCBI:txid29159)

Radius of gyration: 63.08 Å; Cα contacts (8 Å, |Δi|>4): 1058; chains: 2; bounding box: 58×178×115 Å

pLDDT: mean 87.3, std 11.48, range [34.78, 97.81]

Secondary structure (DSSP, 8-state):
--PPPPHHHHHHHHB-TTT-SB-SSEEE-TTS-EEEHHHHHHHHHH-S-TTEEE-TTT--EEE-GGG-GGGSEE-HHHHHHHHHHHHHH-----B-HHHHHTT---B--EEETTT--EE-HHHHHHHTTSTTTTT--EEEHHHHHH-GGGHHHHHHTT--B-TTT--B--EEETTTTEEE-HHHHTTTTTTS-EEEHHHHHHHHHHHHHHHHHHHHHHHHHHHHHHHHHHHHHHHHHHHHHHHHHHHHHHHHHHHHHHHHHHHHHHHHHHHHHHHHHHHHHHHHHHHHHHHHHHHHHHHHHHHHHHH--HHHHHHTHHHHHHHHH----PPPEEEPPPPEEEEEEPPPPP-EEEEEE-----EEE-------/--PPPPHHHHHHHHB-TTT-SB-SSEEE-TTS-EEEHHHHHHHHHH-S-TTEEE-TTT--EEE-GGG-GGGSEE-HHHHHHHHHHHHHH-----B-HHHHHTT---B--EEETTT--EE-HHHHHHHTTSTTTTT--EEEHHHHHH-GGGHHHHHHTT--B-TTT--B--EEETTTTEEE-HHHHTTTTTTS-EEEHHHHHHHHHHHHHHHHHHHHHHHHHHHHHHHHHHHHHHHHHHHHHHHHHHHHHHHHHHHHHHHHHHHHHHHHHHHHHHHHHHHHHHHHHHHHHHHHHHHHHHHHHHHHHHH--HHHHHHTHHHHHHHHH----PPPEEEPPPPEEEEEEPPPPP-EEEEEE--PPPEEE-------

Solvent-accessible surface area (backbone atoms only — not comparable to full-atom values): 41286 Å² total; per-residue (Å²): 124,62,66,84,70,50,73,67,54,42,51,55,62,43,27,14,78,81,81,63,42,73,51,48,70,32,30,36,46,58,72,52,50,48,29,24,44,67,60,51,50,54,51,36,70,74,40,90,55,61,44,46,48,65,39,88,67,76,60,49,76,29,79,40,58,89,55,30,78,82,59,46,49,68,36,58,58,51,52,53,51,46,53,53,46,41,64,44,71,44,90,68,84,49,56,11,50,65,42,42,75,74,72,40,91,41,60,34,48,27,38,27,57,65,86,58,46,34,18,20,70,70,51,52,72,53,51,50,70,41,89,87,32,45,84,52,48,72,43,42,49,68,52,47,48,70,37,66,78,46,44,51,49,55,51,57,64,67,56,60,52,29,85,88,72,71,34,66,57,55,27,27,28,64,76,78,67,42,76,30,24,79,65,39,42,70,54,91,38,53,91,45,59,68,42,57,32,66,60,52,35,51,52,36,48,50,46,35,53,52,50,44,51,51,43,50,52,52,55,59,58,49,48,59,60,51,51,50,51,53,51,49,52,50,52,54,52,51,52,51,51,52,55,47,46,52,48,50,52,50,47,50,52,51,43,50,51,49,49,52,49,44,51,52,45,46,51,65,55,47,51,64,51,51,56,48,50,50,52,51,50,51,50,50,51,50,50,50,47,45,52,51,39,48,51,38,29,36,49,47,40,52,48,44,66,74,62,48,48,67,56,50,39,51,71,42,39,69,55,48,58,52,40,72,68,58,79,82,76,73,79,63,53,70,37,76,39,59,80,45,74,47,81,48,82,53,84,83,74,88,46,70,48,77,50,76,50,76,61,46,74,56,50,70,46,81,57,79,72,75,81,130,125,62,67,84,69,51,74,66,54,41,51,55,63,43,26,15,79,82,82,64,42,74,52,48,72,32,30,37,47,61,71,53,50,50,30,23,44,66,59,51,49,56,50,39,70,72,38,89,54,60,44,46,48,66,39,89,67,77,60,48,77,28,80,40,56,88,54,29,78,80,61,45,49,67,37,59,59,51,50,52,52,47,53,52,45,43,63,42,73,43,90,67,83,49,57,10,51,66,42,42,75,71,72,40,90,41,61,35,46,28,38,29,59,65,85,59,45,34,16,21,70,71,51,51,72,51,50,49,71,40,88,86,31,46,82,50,49,72,43,43,49,68,51,48,47,71,36,66,79,47,45,52,48,55,53,58,64,68,55,59,52,30,86,88,71,72,33,66,57,56,26,27,29,64,76,78,68,40,76,29,23,77,66,40,44,70,53,90,37,53,92,46,57,66,43,58,33,66,60,52,35,51,51,36,47,50,48,34,52,52,49,43,51,52,43,50,52,53,55,57,59,48,48,60,62,51,52,52,51,53,50,50,52,50,51,54,52,51,51,50,53,52,54,46,47,51,48,50,51,51,47,50,51,52,44,49,50,48,51,51,49,44,50,52,46,45,50,64,55,47,52,65,51,50,56,48,50,50,52,50,50,51,50,52,50,52,51,50,47,48,51,51,41,48,50,36,29,36,49,48,40,53,49,44,67,72,63,47,48,67,57,50,40,50,69,42,38,69,56,47,55,52,41,72,67,58,79,83,76,73,76,62,53,69,36,74,41,59,80,46,74,46,80,48,83,54,86,83,73,87,47,70,48,78,48,76,50,77,61,45,75,57,49,69,47,82,61,80,72,77,80,131

Sequence (744 aa):
MAEALNRTEREFLLNCGICGGRLTDPRILDCLHSFCKECLVIKQEQATKKDVVICELCGTHTCLFNDSIDSLTTNIFVMNIGRVEEITNSNCSFYCTFCEDQGDSEEASSRCLTCGDWLCLACARRHCGTTVTKRHKVVTLDDVRVDPQHRPELRKLYESKCISHDEKLRKFCSKCETPVCSECEHSDHKKHTVIPLEDVVEEVQDNLSNALEMYEVIEECDIEPDMQMAKRFQEVTNKEKTLLQIVHSARERLIQEIQQQATAAELAISQPFEAVKMLLSESMELEKKRSESTQKSRLFCEKLQQEGLKGESVHFRDLLQRVKKGDRKRAQLEFPPEINVNVNELSFPKLFSVSVSEPVSPVEIPRVRSPVMAEALNRTEREFLLNCGICGGRLTDPRILDCLHSFCKECLVIKQEQATKKDVVICELCGTHTCLFNDSIDSLTTNIFVMNIGRVEEITNSNCSFYCTFCEDQGDSEEASSRCLTCGDWLCLACARRHCGTTVTKRHKVVTLDDVRVDPQHRPELRKLYESKCISHDEKLRKFCSKCETPVCSECEHSDHKKHTVIPLEDVVEEVQDNLSNALEMYEVIEECDIEPDMQMAKRFQEVTNKEKTLLQIVHSARERLIQEIQQQATAAELAISQPFEAVKMLLSESMELEKKRSESTQKSRLFCEKLQQEGLKGESVHFRDLLQRVKKGDRKRAQLEFPPEINVNVNELSFPKLFSVSVSEPVSPVEIPRVRSPV

Foldseek 3Di:
DPDDDDPVRCQQLQAAPQPSHGADQWFAFPVRHIHHLVRQVVQLVVDPDLQWGADPVPRDIGGADPSHSVRTDGPVVSVLVVVLCCLQPNPDWDFFPVQVVVVDTHTFFKAWLPQGTGHHPVRLVCQLVDPVRVPIHMGTSVCSNPDVVCSVSSSVNSQDADPVPRHHFFKAFPVVGGTDDPVCCVPVNVPTDIGTPVVVVVVVVVVVVVVVVVVVVVVVLVVVVVVVVVVVVVVVVVVVVVVVVVVVVVVVVVVVVVVVVVVVVVCVVVVVVVVLVVVVVVLVVVVVVVVVVVVVVVVVVVCCVVPNDPVRVVVCVVVVVVVVPDDPDDDDDDHDDDDDDDDDDDDDDDDDDDDDDPDDDDDDDDRDPDDD/DPDDDDPVRCQQLQAAPQPSHGADQ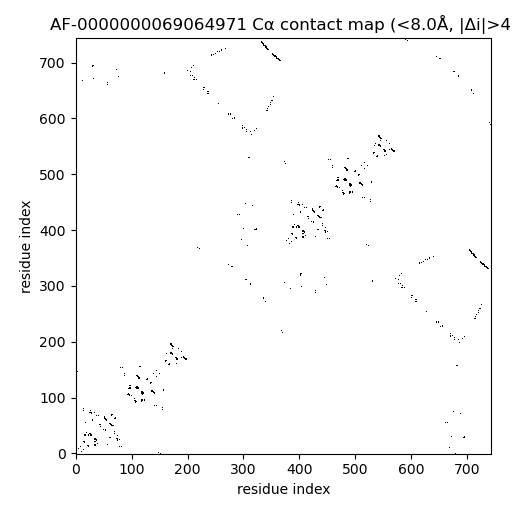WFAFPVRHIHHLVRQVVVLVVDPDLQWGADPVPRDIGGHDPSDSVRTDGPVVSVLVVVLCCLQPNPDWDFFPVQVVVVDTHTFFKAWLPQGTGHHPVCLVCQLVDPVNVPIHIGTSVCSNPDVVCSVSSSVNSQDADPVPRHHFFKAFPVVGGTDDPVCCVPVNVPTDIGTPVVVVVVVVVVVVVVVVVVVVVVVLVVVVVVVVVVVVVVVVVVVVVVVVVVVVVVVVVVVVVVVVVVVVVCVVVVVVVVLVVVVVVLVVVVVVVVVVVVVVVVVVVCCVVPNDPVRVVVCVVVVVVVVPDDPDDDDDDHDDDDDDDDDDDDDDDDDDDDDDDDDDDDDDDRDPPDD

Nearest PDB structures (foldseek):
  2csv-assembly1_A  TM=9.130E-01  e=1.242E-02  Homo sapiens
  5din-assembly1_A  TM=7.639E-01  e=3.785E-03  Homo sapiens
  7l3l-assembly2_D  TM=7.524E-01  e=3.566E-03  Homo sapiens
  6s53-assembly2_H  TM=7.830E-01  e=4.937E-04  Homo sapiens
  2csv-assembly1_A  TM=9.134E-01  e=1.069E-02  Homo sapiens